Protein AF-0000000079317985 (afdb_homodimer)

Organism: NCBI:txid74926

Sequence (606 aa):
MAAPIWSERVRELLKQMNNFHEPGSSRDRCLPFLVAGQRVGSVPAPVAQRLQGYPAVFTVSPEPGGPGRVELHPQLASHEARTAAVGQVLTELRDLGAFPCLREWRDEHYEVMPRFCDPPLFSMERAATALLGIRCYGTHLNGYTRRGGRPCMWLGRRALTKPTYPGRLDNLAAGGIAVGLGVTETLVKECQEEACIPPSLAAQARPVGTISYTYEDHRGIFPECQFVFDLELPEEFEPRVGDGEMQEFYLLGLDEVKDAITSGDFKPNCALVALDFLIRHGHIEPDHEPHYSELVEGLHRRLMAAPIWSERVRELLKQMNNFHEPGSSRDRCLPFLVAGQRVGSVPAPVAQRLQGYPAVFTVSPEPGGPGRVELHPQLASHEARTAAVGQVLTELRDLGAFPCLREWRDEHYEVMPRFCDPPLFSMERAATALLGIRCYGTHLNGYTRRGGRPCMWLGRRALTKPTYPGRLDNLAAGGIAVGLGVTETLVKECQEEACIPPSLAAQARPVGTISYTYEDHRGIFPECQFVFDLELPEEFEPRVGDGEMQEFYLLGLDEVKDAITSGDFKPNCALVALDFLIRHGHIEPDHEPHYSELVEGLHRRL

Secondary structure (DSSP, 8-state):
-----HHHHHHHHHHHHTGGGSTTSSGGGPEEEEETTEEEEEE-HHHHHHHTT-TTTEEEEEETTEEEEEEE-TT--SHHHHHHHHHHHHHHHHHTT--GGGGG--S-EEEE-SSTTSPP-EEEEGGGGGGTT--EEEEEEEEEEEETTEEEEEEEEE-TT-SSSTT-EE-SEEEE--TT--HHHHHHHHHHHHH---HHHHTTPEEEEEEEEEEEETTEEEEEEEEEEEEE--TT------SSSEEEEEEEEHHHHHHHHTSS-B-HHHHHHHHHHHHHTTSS-TTT-TTHHHHHHHTB---/-----HHHHHHHHHHHHTGGGSTTSSGGGPEEEEETTEEEEEE-HHHHHHHTT-TTTEEEEEETTEEEEEEE-TT--SHHHHHHHHHHHHHHHHHTT--GGGGG--S-EEEE-SSTTSPP-EEEEGGGGGGTT--EEEEEEEEEEEETTEEEEEEEEE-TT-SSSTT-EE-SEEEE--TT--HHHHHHHHHHHHH---HHHHTTPEEEEEEEEEEEETTEEEEEEEEEEEEE--TT------SSSEEEEEEEEHHHHHHHHTSS-B-HHHHHHHHHHHHHTTSS-TTT-TTHHHHHHHTB---

InterPro domains:
  IPR000086 NUDIX hydrolase domain [PF00293] (147-259)
  IPR000086 NUDIX hydrolase domain [PS51462] (123-274)
  IPR015797 NUDIX hydrolase-like domain superfamily [SSF55811] (116-282)
  IPR031804 Domain of unknown function DUF4743 [PF15916] (13-135)

Structure (mmCIF, N/CA/C/O backbone):
data_AF-0000000079317985-model_v1
#
loop_
_entity.id
_entity.type
_entity.pdbx_description
1 polymer 'Nudix hydrolase domain-containing protein'
#
loop_
_atom_site.group_PDB
_atom_site.id
_atom_site.type_symbol
_atom_site.label_atom_id
_atom_site.label_alt_id
_atom_site.label_comp_id
_atom_site.label_asym_id
_atom_site.label_entity_id
_atom_site.label_seq_id
_atom_site.pdbx_PDB_ins_code
_atom_site.Cartn_x
_atom_site.Cartn_y
_atom_site.Cartn_z
_atom_site.occupancy
_atom_site.B_iso_or_equiv
_atom_site.auth_seq_id
_atom_site.auth_comp_id
_atom_site.auth_asym_id
_atom_site.auth_atom_id
_atom_site.pdbx_PDB_model_num
ATOM 1 N N . MET A 1 1 ? 7.77 -11 31.844 1 24.3 1 MET A N 1
ATOM 2 C CA . MET A 1 1 ? 7.984 -10.242 30.625 1 24.3 1 MET A CA 1
ATOM 3 C C . MET A 1 1 ? 6.832 -10.445 29.641 1 24.3 1 MET A C 1
ATOM 5 O O . MET A 1 1 ? 6.457 -11.586 29.344 1 24.3 1 MET A O 1
ATOM 9 N N . ALA A 1 2 ? 5.832 -9.75 29.547 1 32.94 2 ALA A N 1
ATOM 10 C CA . ALA A 1 2 ? 4.477 -9.953 29.031 1 32.94 2 ALA A CA 1
ATOM 11 C C . ALA A 1 2 ? 4.5 -10.633 27.672 1 32.94 2 ALA A C 1
ATOM 13 O O . ALA A 1 2 ? 5.469 -10.5 26.922 1 32.94 2 ALA A O 1
ATOM 14 N N . ALA A 1 3 ? 3.994 -11.797 27.391 1 40.25 3 ALA A N 1
ATOM 15 C CA . ALA A 1 3 ? 3.951 -12.75 26.281 1 40.25 3 ALA A CA 1
ATOM 16 C C . ALA A 1 3 ? 4.262 -12.055 24.969 1 40.25 3 ALA A C 1
ATOM 18 O O . ALA A 1 3 ? 3.666 -11.023 24.641 1 40.25 3 ALA A O 1
ATOM 19 N N . PRO A 1 4 ? 5.297 -12.266 24.266 1 50.59 4 PRO A N 1
ATOM 20 C CA . PRO A 1 4 ? 5.973 -11.719 23.094 1 50.59 4 PRO A CA 1
ATOM 21 C C . PRO A 1 4 ? 5.031 -11.555 21.891 1 50.59 4 PRO A C 1
ATOM 23 O O . PRO A 1 4 ? 4.289 -12.484 21.562 1 50.59 4 PRO A O 1
ATOM 26 N N . ILE A 1 5 ? 4.352 -9.844 21.328 1 77 5 ILE A N 1
ATOM 27 C CA . ILE A 1 5 ? 3.322 -8.891 20.938 1 77 5 ILE A CA 1
ATOM 28 C C . ILE A 1 5 ? 2.914 -9.141 19.484 1 77 5 ILE A C 1
ATOM 30 O O . ILE A 1 5 ? 3.73 -9.578 18.672 1 77 5 ILE A O 1
ATOM 34 N N . TRP A 1 6 ? 1.61 -9.602 19.172 1 92.44 6 TRP A N 1
ATOM 35 C CA . TRP A 1 6 ? 0.979 -9.797 17.875 1 92.44 6 TRP A CA 1
ATOM 36 C C . TRP A 1 6 ? 1.637 -8.93 16.812 1 92.44 6 TRP A C 1
ATOM 38 O O . TRP A 1 6 ? 2.014 -9.422 15.742 1 92.44 6 TRP A O 1
ATOM 48 N N . SER A 1 7 ? 2.012 -7.863 17.25 1 92.56 7 SER A N 1
ATOM 49 C CA . SER A 1 7 ? 2.551 -6.863 16.328 1 92.56 7 SER A CA 1
ATOM 50 C C . SER A 1 7 ? 3.936 -7.262 15.828 1 92.56 7 SER A C 1
ATOM 52 O O . SER A 1 7 ? 4.234 -7.133 14.641 1 92.56 7 SER A O 1
ATOM 54 N N . GLU A 1 8 ? 4.777 -7.758 16.625 1 94 8 GLU A N 1
ATOM 55 C CA . GLU A 1 8 ? 6.129 -8.156 16.234 1 94 8 GLU A CA 1
ATOM 56 C C . GLU A 1 8 ? 6.113 -9.383 15.336 1 94 8 GLU A C 1
ATOM 58 O O . GLU A 1 8 ? 6.906 -9.477 14.398 1 94 8 GLU A O 1
ATOM 63 N N . ARG A 1 9 ? 5.242 -10.266 15.641 1 95.94 9 ARG A N 1
ATOM 64 C CA . ARG A 1 9 ? 5.133 -11.469 14.828 1 95.94 9 ARG A CA 1
ATOM 65 C C . ARG A 1 9 ? 4.621 -11.141 13.43 1 95.94 9 ARG A C 1
ATOM 67 O O . ARG A 1 9 ? 5.059 -11.742 12.445 1 95.94 9 ARG A O 1
ATOM 74 N N . VAL A 1 10 ? 3.672 -10.242 13.336 1 97.62 10 VAL A N 1
ATOM 75 C CA . VAL A 1 10 ? 3.166 -9.82 12.039 1 97.62 10 VAL A CA 1
ATOM 76 C C . VAL A 1 10 ? 4.273 -9.125 11.25 1 97.62 10 VAL A C 1
ATOM 78 O O . VAL A 1 10 ? 4.414 -9.336 10.039 1 97.62 10 VAL A O 1
ATOM 81 N N . ARG A 1 11 ? 5.047 -8.305 11.953 1 96.5 11 ARG A N 1
ATOM 82 C CA . ARG A 1 11 ? 6.164 -7.641 11.297 1 96.5 11 ARG A CA 1
ATOM 83 C C . ARG A 1 11 ? 7.168 -8.656 10.758 1 96.5 11 ARG A C 1
ATOM 85 O O . ARG A 1 11 ? 7.715 -8.477 9.664 1 96.5 11 ARG A O 1
ATOM 92 N N . GLU A 1 12 ? 7.414 -9.68 11.5 1 96.56 12 GLU A N 1
ATOM 93 C CA . GLU A 1 12 ? 8.305 -10.742 11.039 1 96.56 12 GLU A CA 1
ATOM 94 C C . GLU A 1 12 ? 7.75 -11.422 9.789 1 96.56 12 GLU A C 1
ATOM 96 O O . GLU A 1 12 ? 8.508 -11.742 8.867 1 96.56 12 GLU A O 1
ATOM 101 N N . LEU A 1 13 ? 6.457 -11.672 9.812 1 97.81 13 LEU A N 1
ATOM 102 C CA . LEU A 1 13 ? 5.801 -12.242 8.641 1 97.81 13 LEU A CA 1
ATOM 103 C C . LEU A 1 13 ? 5.988 -11.344 7.426 1 97.81 13 LEU A C 1
ATOM 105 O O . LEU A 1 13 ? 6.34 -11.82 6.344 1 97.81 13 LEU A O 1
ATOM 109 N N . LEU A 1 14 ? 5.781 -10.055 7.602 1 98.12 14 LEU A N 1
ATOM 110 C CA . LEU A 1 14 ? 5.945 -9.094 6.516 1 98.12 14 LEU A CA 1
ATOM 111 C C . LEU A 1 14 ? 7.395 -9.055 6.035 1 98.12 14 LEU A C 1
ATOM 113 O O . LEU A 1 14 ? 7.652 -8.984 4.832 1 98.12 14 LEU A O 1
ATOM 117 N N . LYS A 1 15 ? 8.312 -9.109 6.949 1 97.5 15 LYS A N 1
ATOM 118 C CA . LYS A 1 15 ? 9.734 -9.133 6.594 1 97.5 15 LYS A CA 1
ATOM 119 C C . LYS A 1 15 ? 10.07 -10.375 5.773 1 97.5 15 LYS A C 1
ATOM 121 O O . LYS A 1 15 ? 10.82 -10.289 4.797 1 97.5 15 LYS A O 1
ATOM 126 N N . GLN A 1 16 ? 9.516 -11.445 6.195 1 97.38 16 GLN A N 1
ATOM 127 C CA . GLN A 1 16 ? 9.727 -12.695 5.473 1 97.38 16 GLN A CA 1
ATOM 128 C C . GLN A 1 16 ? 9.219 -12.594 4.035 1 97.38 16 GLN A C 1
ATOM 130 O O . GLN A 1 16 ? 9.914 -12.992 3.1 1 97.38 16 GLN A O 1
ATOM 135 N N . MET A 1 17 ? 8.07 -12.008 3.82 1 98.25 17 MET A N 1
ATOM 136 C CA . MET A 1 17 ? 7.426 -11.953 2.51 1 98.25 17 MET A CA 1
ATOM 137 C C . MET A 1 17 ? 8.023 -10.836 1.658 1 98.25 17 MET A C 1
ATOM 139 O O . MET A 1 17 ? 7.73 -10.742 0.465 1 98.25 17 MET A O 1
ATOM 143 N N . ASN A 1 18 ? 8.867 -9.992 2.279 1 98.56 18 ASN A N 1
ATOM 144 C CA . ASN A 1 18 ? 9.555 -8.93 1.56 1 98.56 18 ASN A CA 1
ATOM 145 C C . ASN A 1 18 ? 11.07 -9.055 1.681 1 98.56 18 ASN A C 1
ATOM 147 O O . ASN A 1 18 ? 11.797 -8.062 1.536 1 98.56 18 ASN A O 1
ATOM 151 N N . ASN A 1 19 ? 11.555 -10.211 1.932 1 98.38 19 ASN A N 1
ATOM 152 C CA . ASN A 1 19 ? 12.953 -10.398 2.281 1 98.38 19 ASN A CA 1
ATOM 153 C C . ASN A 1 19 ? 13.875 -10.078 1.104 1 98.38 19 ASN A C 1
ATOM 155 O O . ASN A 1 19 ? 15.07 -9.844 1.29 1 98.38 19 ASN A O 1
ATOM 159 N N . PHE A 1 20 ? 13.422 -10.055 -0.088 1 98.12 20 PHE A N 1
ATOM 160 C CA . PHE A 1 20 ? 14.211 -9.68 -1.26 1 98.12 20 PHE A CA 1
ATOM 161 C C . PHE A 1 20 ? 14.719 -8.25 -1.14 1 98.12 20 PHE A C 1
ATOM 163 O O . PHE A 1 20 ? 15.75 -7.902 -1.723 1 98.12 20 PHE A O 1
ATOM 170 N N . HIS A 1 21 ? 14 -7.391 -0.362 1 95.38 21 HIS A N 1
ATOM 171 C CA . HIS A 1 21 ? 14.336 -5.98 -0.212 1 95.38 21 HIS A CA 1
ATOM 172 C C . HIS A 1 21 ? 15.227 -5.754 1.004 1 95.38 21 HIS A C 1
ATOM 174 O O . HIS A 1 21 ? 15.641 -4.625 1.272 1 95.38 21 HIS A O 1
ATOM 180 N N . GLU A 1 22 ? 15.477 -6.75 1.717 1 95.31 22 GLU A N 1
ATOM 181 C CA . GLU A 1 22 ? 16.234 -6.629 2.957 1 95.31 22 GLU A CA 1
ATOM 182 C C . GLU A 1 22 ? 17.734 -6.766 2.699 1 95.31 22 GLU A C 1
ATOM 184 O O . GLU A 1 22 ? 18.156 -7.383 1.715 1 95.31 22 GLU A O 1
ATOM 189 N N . PRO A 1 23 ? 18.516 -6.117 3.604 1 93.25 23 PRO A N 1
ATOM 190 C CA . PRO A 1 23 ? 19.953 -6.348 3.492 1 93.25 23 PRO A CA 1
ATOM 191 C C . PRO A 1 23 ? 20.328 -7.828 3.514 1 93.25 23 PRO A C 1
ATOM 193 O O . PRO A 1 23 ? 19.734 -8.602 4.273 1 93.25 23 PRO A O 1
ATOM 196 N N . GLY A 1 24 ? 21.219 -8.156 2.693 1 93.56 24 GLY A N 1
ATOM 197 C CA . GLY A 1 24 ? 21.672 -9.539 2.648 1 93.56 24 GLY A CA 1
ATOM 198 C C . GLY A 1 24 ? 20.938 -10.359 1.605 1 93.56 24 GLY A C 1
ATOM 199 O O . GLY A 1 24 ? 21.312 -11.508 1.337 1 93.56 24 GLY A O 1
ATOM 200 N N . SER A 1 25 ? 19.875 -9.812 1.052 1 96.44 25 SER A N 1
ATOM 201 C CA . SER A 1 25 ? 19.156 -10.508 -0.011 1 96.44 25 SER A CA 1
ATOM 202 C C . SER A 1 25 ? 20.016 -10.664 -1.256 1 96.44 25 SER A C 1
ATOM 204 O O . SER A 1 25 ? 21.141 -10.125 -1.313 1 96.44 25 SER A O 1
ATOM 206 N N . SER A 1 26 ? 19.578 -11.406 -2.234 1 95.31 26 SER A N 1
ATOM 207 C CA . SER A 1 26 ? 20.312 -11.625 -3.469 1 95.31 26 SER A CA 1
ATOM 208 C C . SER A 1 26 ? 20.094 -10.492 -4.461 1 95.31 26 SER A C 1
ATOM 210 O O . SER A 1 26 ? 20.609 -10.531 -5.582 1 95.31 26 SER A O 1
ATOM 212 N N . ARG A 1 27 ? 19.359 -9.484 -4.082 1 95.12 27 ARG A N 1
ATOM 213 C CA . ARG A 1 27 ? 18.875 -8.445 -4.988 1 95.12 27 ARG A CA 1
ATOM 214 C C . ARG A 1 27 ? 20.031 -7.832 -5.777 1 95.12 27 ARG A C 1
ATOM 216 O O . ARG A 1 27 ? 19.953 -7.707 -7 1 95.12 27 ARG A O 1
ATOM 223 N N . ASP A 1 28 ? 21.109 -7.562 -5.098 1 92.06 28 ASP A N 1
ATOM 224 C CA . ASP A 1 28 ? 22.219 -6.863 -5.73 1 92.06 28 ASP A CA 1
ATOM 225 C C . ASP A 1 28 ? 23.016 -7.797 -6.641 1 92.06 28 ASP A C 1
ATOM 227 O O . ASP A 1 28 ? 23.797 -7.34 -7.469 1 92.06 28 ASP A O 1
ATOM 231 N N . ARG A 1 29 ? 22.797 -9.086 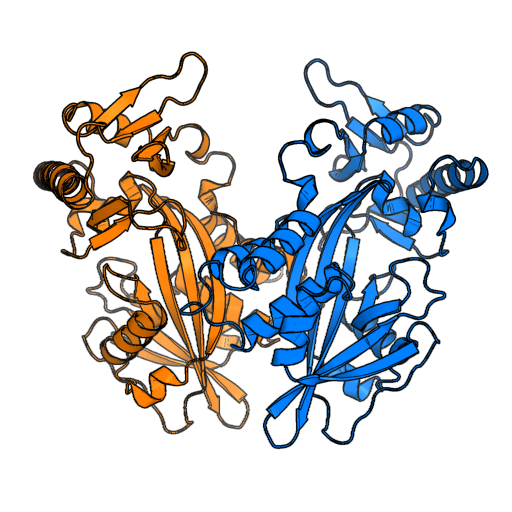-6.457 1 92.75 29 ARG A N 1
ATOM 232 C CA . ARG A 1 29 ? 23.531 -10.062 -7.254 1 92.75 29 ARG A CA 1
ATOM 233 C C . ARG A 1 29 ? 22.688 -10.578 -8.414 1 92.75 29 ARG A C 1
ATOM 235 O O . ARG A 1 29 ? 23.188 -11.289 -9.281 1 92.75 29 ARG A O 1
ATOM 242 N N . CYS A 1 30 ? 21.484 -10.289 -8.398 1 96 30 CYS A N 1
ATOM 243 C CA . CYS A 1 30 ? 20.609 -10.734 -9.469 1 96 30 CYS A CA 1
ATOM 244 C C . CYS A 1 30 ? 20.812 -9.914 -10.734 1 96 30 CYS A C 1
ATOM 246 O O . CYS A 1 30 ? 21.219 -8.758 -10.672 1 96 30 CYS A O 1
ATOM 248 N N . LEU A 1 31 ? 20.625 -10.531 -11.828 1 96.38 31 LEU A N 1
ATOM 249 C CA . LEU A 1 31 ? 20.703 -9.867 -13.125 1 96.38 31 LEU A CA 1
ATOM 250 C C . LEU A 1 31 ? 19.297 -9.555 -13.664 1 96.38 31 LEU A C 1
ATOM 252 O O . LEU A 1 31 ? 18.406 -10.391 -13.586 1 96.38 31 LEU A O 1
ATOM 256 N N . PRO A 1 32 ? 19.109 -8.328 -14.164 1 96.94 32 PRO A N 1
ATOM 257 C CA . PRO A 1 32 ? 17.828 -8.062 -14.812 1 96.94 32 PRO A CA 1
ATOM 258 C C . PRO A 1 32 ? 17.578 -8.969 -16.016 1 96.94 32 PRO A C 1
ATOM 260 O O . PRO A 1 32 ? 18.5 -9.281 -16.766 1 96.94 32 PRO A O 1
ATOM 263 N N . PHE A 1 33 ? 16.391 -9.5 -16.125 1 98 33 PHE A N 1
ATOM 264 C CA . PHE A 1 33 ? 15.961 -10.281 -17.266 1 98 33 PHE A CA 1
ATOM 265 C C . PHE A 1 33 ? 15.211 -9.414 -18.266 1 98 33 PHE A C 1
ATOM 267 O O . PHE A 1 33 ? 14.148 -8.867 -17.953 1 98 33 PHE A O 1
ATOM 274 N N . LEU A 1 34 ? 15.75 -9.281 -19.453 1 97.62 34 LEU A N 1
ATOM 275 C CA . LEU A 1 34 ? 15.18 -8.414 -20.469 1 97.62 34 LEU A CA 1
ATOM 276 C C . LEU A 1 34 ? 14.633 -9.234 -21.641 1 97.62 34 LEU A C 1
ATOM 278 O O . LEU A 1 34 ? 15.25 -10.219 -22.047 1 97.62 34 LEU A O 1
ATOM 282 N N . VAL A 1 35 ? 13.484 -8.859 -22.094 1 98.19 35 VAL A N 1
ATOM 283 C CA . VAL A 1 35 ? 12.859 -9.406 -23.297 1 98.19 35 VAL A CA 1
ATOM 284 C C . VAL A 1 35 ? 12.445 -8.266 -24.234 1 98.19 35 VAL A C 1
ATOM 286 O O . VAL A 1 35 ? 11.625 -7.422 -23.859 1 98.19 35 VAL A O 1
ATOM 289 N N . ALA A 1 36 ? 13.008 -8.234 -25.422 1 96.44 36 ALA A N 1
ATOM 290 C CA . ALA A 1 36 ? 12.727 -7.168 -26.391 1 96.44 36 ALA A CA 1
ATOM 291 C C . ALA A 1 36 ? 12.961 -5.793 -25.766 1 96.44 36 ALA A C 1
ATOM 293 O O . ALA A 1 36 ? 12.125 -4.895 -25.891 1 96.44 36 ALA A O 1
ATOM 294 N N . GLY A 1 37 ? 13.984 -5.691 -24.984 1 94.62 37 GLY A N 1
ATOM 295 C CA . GLY A 1 37 ? 14.414 -4.422 -24.422 1 94.62 37 GLY A CA 1
ATOM 296 C C . GLY A 1 37 ? 13.664 -4.051 -23.156 1 94.62 37 GLY A C 1
ATOM 297 O O . GLY A 1 37 ? 13.961 -3.027 -22.531 1 94.62 37 GLY A O 1
ATOM 298 N N . GLN A 1 38 ? 12.781 -4.898 -22.703 1 97.06 38 GLN A N 1
ATOM 299 C CA . GLN A 1 38 ? 11.977 -4.59 -21.531 1 97.06 38 GLN A CA 1
ATOM 300 C C . GLN A 1 38 ? 12.32 -5.52 -20.375 1 97.06 38 GLN A C 1
ATOM 302 O O . GLN A 1 38 ? 12.453 -6.73 -20.562 1 97.06 38 GLN A O 1
ATOM 307 N N . ARG A 1 39 ? 12.492 -4.98 -19.234 1 97.31 39 ARG A N 1
ATOM 308 C CA . ARG A 1 39 ? 12.773 -5.797 -18.047 1 97.31 39 ARG A CA 1
ATOM 309 C C . ARG A 1 39 ? 11.531 -6.531 -17.578 1 97.31 39 ARG A C 1
ATOM 311 O O . ARG A 1 39 ? 10.477 -5.918 -17.375 1 97.31 39 ARG A O 1
ATOM 318 N N . VAL A 1 40 ? 11.656 -7.867 -17.359 1 98.25 40 VAL A N 1
ATOM 319 C CA . VAL A 1 40 ? 10.477 -8.648 -17 1 98.25 40 VAL A CA 1
ATOM 320 C C . VAL A 1 40 ? 10.766 -9.484 -15.758 1 98.25 40 VAL A C 1
ATOM 322 O O . VAL A 1 40 ? 9.875 -10.156 -15.234 1 98.25 40 VAL A O 1
ATOM 325 N N . GLY A 1 41 ? 12.047 -9.391 -15.281 1 97.94 41 GLY A N 1
ATOM 326 C CA . GLY A 1 41 ? 12.352 -10.195 -14.109 1 97.94 41 GLY A CA 1
ATOM 327 C C . GLY A 1 41 ? 13.758 -9.961 -13.57 1 97.94 41 GLY A C 1
ATOM 328 O O . GLY A 1 41 ? 14.414 -8.992 -13.953 1 97.94 41 GLY A O 1
ATOM 329 N N . SER A 1 42 ? 14.133 -10.742 -12.602 1 97.38 42 SER A N 1
ATOM 330 C CA . SER A 1 42 ? 15.438 -10.742 -11.945 1 97.38 42 SER A CA 1
ATOM 331 C C . SER A 1 42 ? 15.984 -12.156 -11.797 1 97.38 42 SER A C 1
ATOM 333 O O . SER A 1 42 ? 15.391 -12.992 -11.109 1 97.38 42 SER A O 1
ATOM 335 N N . VAL A 1 43 ? 17.125 -12.391 -12.383 1 97.62 43 VAL A N 1
ATOM 336 C CA . VAL A 1 43 ? 17.656 -13.75 -12.445 1 97.62 43 VAL A CA 1
ATOM 337 C C . VAL A 1 43 ? 18.797 -13.906 -11.438 1 97.62 43 VAL A C 1
ATOM 339 O O . VAL A 1 43 ? 19.781 -13.18 -11.492 1 97.62 43 VAL A O 1
ATOM 342 N N . PRO A 1 44 ? 18.625 -14.844 -10.5 1 96.12 44 PRO A N 1
ATOM 343 C CA . PRO A 1 44 ? 19.766 -15.125 -9.609 1 96.12 44 PRO A CA 1
ATOM 344 C C . PRO A 1 44 ? 21.016 -15.562 -10.367 1 96.12 44 PRO A C 1
ATOM 346 O O . PRO A 1 44 ? 20.906 -16.234 -11.398 1 96.12 44 PRO A O 1
ATOM 349 N N . ALA A 1 45 ? 22.141 -15.344 -9.773 1 93.38 45 ALA A N 1
ATOM 350 C CA . ALA A 1 45 ? 23.422 -15.578 -10.422 1 93.38 45 ALA A CA 1
ATOM 351 C C . ALA A 1 45 ? 23.594 -17.047 -10.789 1 93.38 45 ALA A C 1
ATOM 353 O O . ALA A 1 45 ? 24 -17.375 -11.906 1 93.38 45 ALA A O 1
ATOM 354 N N . PRO A 1 46 ? 23.281 -17.984 -9.906 1 94.31 46 PRO A N 1
ATOM 355 C CA . PRO A 1 46 ? 23.438 -19.391 -10.281 1 94.31 46 PRO A CA 1
ATOM 356 C C . PRO A 1 46 ? 22.547 -19.797 -11.461 1 94.31 46 PRO A C 1
ATOM 358 O O . PRO A 1 46 ? 22.938 -20.625 -12.273 1 94.31 46 PRO A O 1
ATOM 361 N N . VAL A 1 47 ? 21.406 -19.203 -11.523 1 97.19 47 VAL A N 1
ATOM 362 C CA . VAL A 1 47 ? 20.5 -19.484 -12.633 1 97.19 47 VAL A CA 1
ATOM 363 C C . VAL A 1 47 ? 21.078 -18.906 -13.93 1 97.19 47 VAL A C 1
ATOM 365 O O . VAL A 1 47 ? 21.078 -19.578 -14.969 1 97.19 47 VAL A O 1
ATOM 368 N N . ALA A 1 48 ? 21.531 -17.703 -13.844 1 96.25 48 ALA A N 1
ATOM 369 C CA . ALA A 1 48 ? 22.125 -17.062 -15.008 1 96.25 48 ALA A CA 1
ATOM 370 C C . ALA A 1 48 ? 23.281 -17.891 -15.562 1 96.25 48 ALA A C 1
ATOM 372 O O . ALA A 1 48 ? 23.422 -18.031 -16.781 1 96.25 48 ALA A O 1
ATOM 373 N N . GLN A 1 49 ? 24.031 -18.453 -14.672 1 94.38 49 GLN A N 1
ATOM 374 C CA . GLN A 1 49 ? 25.156 -19.297 -15.078 1 94.38 49 GLN A CA 1
ATOM 375 C C . GLN A 1 49 ? 24.672 -20.516 -15.859 1 94.38 49 GLN A C 1
ATOM 377 O O . GLN A 1 49 ? 25.266 -20.875 -16.891 1 94.38 49 GLN A O 1
ATOM 382 N N . ARG A 1 50 ? 23.625 -21.125 -15.422 1 96.5 50 ARG A N 1
ATOM 383 C CA . ARG A 1 50 ? 23.062 -22.297 -16.094 1 96.5 50 ARG A CA 1
ATOM 384 C C . ARG A 1 50 ? 22.5 -21.906 -17.469 1 96.5 50 ARG A C 1
ATOM 386 O O . ARG A 1 50 ? 22.625 -22.656 -18.422 1 96.5 50 ARG A O 1
ATOM 393 N N . LEU A 1 51 ? 21.953 -20.703 -17.578 1 97.31 51 LEU A N 1
ATOM 394 C CA . LEU A 1 51 ? 21.297 -20.266 -18.797 1 97.31 51 LEU A CA 1
ATOM 395 C C . LEU A 1 51 ? 22.328 -19.953 -19.891 1 97.31 51 LEU A C 1
ATOM 397 O O . LEU A 1 51 ? 21.984 -19.922 -21.078 1 97.31 51 LEU A O 1
ATOM 401 N N . GLN A 1 52 ? 23.531 -19.75 -19.469 1 94.75 52 GLN A N 1
ATOM 402 C CA . GLN A 1 52 ? 24.609 -19.531 -20.422 1 94.75 52 GLN A CA 1
ATOM 403 C C . GLN A 1 52 ? 24.781 -20.734 -21.359 1 94.75 52 GLN A C 1
ATOM 405 O O . GLN A 1 52 ? 25.266 -20.594 -22.469 1 94.75 52 GLN A O 1
ATOM 410 N N . GLY A 1 53 ? 24.344 -21.844 -20.875 1 96.06 53 GLY A N 1
ATOM 411 C CA . GLY A 1 53 ? 24.438 -23.062 -21.656 1 96.06 53 GLY A CA 1
ATOM 412 C C . GLY A 1 53 ? 23.438 -23.141 -22.781 1 96.06 53 GLY A C 1
ATOM 413 O O . GLY A 1 53 ? 23.484 -24.062 -23.609 1 96.06 53 GLY A O 1
ATOM 414 N N . TYR A 1 54 ? 22.609 -22.203 -22.891 1 97.94 54 TYR A N 1
ATOM 415 C CA . TYR A 1 54 ? 21.594 -22.156 -23.92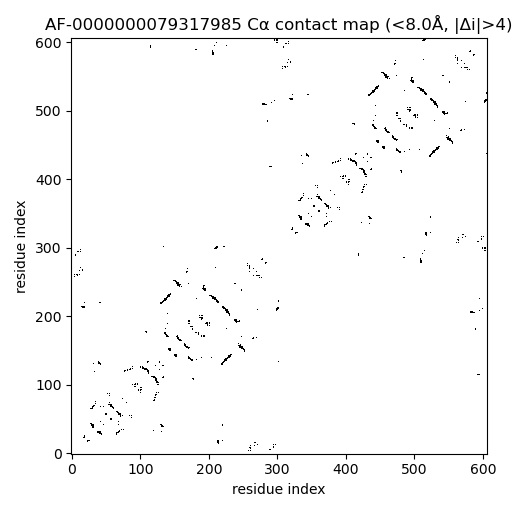2 1 97.94 54 TYR A CA 1
ATOM 416 C C . TYR A 1 54 ? 21.703 -20.859 -24.734 1 97.94 54 TYR A C 1
ATOM 418 O O . TYR A 1 54 ? 20.75 -20.062 -24.781 1 97.94 54 TYR A O 1
ATOM 426 N N . PRO A 1 55 ? 22.734 -20.688 -25.5 1 96.06 55 PRO A N 1
ATOM 427 C CA . PRO A 1 55 ? 23.016 -19.406 -26.156 1 96.06 55 PRO A CA 1
ATOM 428 C C . PRO A 1 55 ? 22.031 -19.078 -27.281 1 96.06 55 PRO A C 1
ATOM 430 O O . PRO A 1 55 ? 21.953 -17.938 -27.734 1 96.06 55 PRO A O 1
ATOM 433 N N . ALA A 1 56 ? 21.297 -20.109 -27.766 1 97.25 56 ALA A N 1
ATOM 434 C CA . ALA A 1 56 ? 20.297 -19.859 -28.812 1 97.25 56 ALA A CA 1
ATOM 435 C C . ALA A 1 56 ? 19.062 -19.172 -28.219 1 97.25 56 ALA A C 1
ATOM 437 O O . ALA A 1 56 ? 18.266 -18.594 -28.953 1 97.25 56 ALA A O 1
ATOM 438 N N . VAL A 1 57 ? 18.953 -19.234 -26.953 1 98.56 57 VAL A N 1
ATOM 439 C CA . VAL A 1 57 ? 17.734 -18.734 -26.328 1 98.56 57 VAL A CA 1
ATOM 440 C C . VAL A 1 57 ? 18.062 -17.562 -25.406 1 98.56 57 VAL A C 1
ATOM 442 O O . VAL A 1 57 ? 17.359 -16.562 -25.406 1 98.56 57 VAL A O 1
ATOM 445 N N . PHE A 1 58 ? 19.188 -17.688 -24.656 1 98.06 58 PHE A N 1
ATOM 446 C CA . PHE A 1 58 ? 19.547 -16.672 -23.672 1 98.06 58 PHE A CA 1
ATOM 447 C C . PHE A 1 58 ? 20.938 -16.109 -23.969 1 98.06 58 PHE A C 1
ATOM 449 O O . PHE A 1 58 ? 21.844 -16.844 -24.359 1 98.06 58 PHE A O 1
ATOM 456 N N . THR A 1 59 ? 21.016 -14.82 -23.766 1 95.44 59 THR A N 1
ATOM 457 C CA . THR A 1 59 ? 22.297 -14.148 -23.75 1 95.44 59 THR A CA 1
ATOM 458 C C . THR A 1 59 ? 22.594 -13.57 -22.375 1 95.44 59 THR A C 1
ATOM 460 O O . THR A 1 59 ? 21.781 -12.812 -21.828 1 95.44 59 THR A O 1
ATOM 463 N N . VAL A 1 60 ? 23.688 -13.984 -21.812 1 93.44 60 VAL A N 1
ATOM 464 C CA . VAL A 1 60 ? 24.109 -13.438 -20.531 1 93.44 60 VAL A CA 1
ATOM 465 C C . VAL A 1 60 ? 25.312 -12.508 -20.734 1 93.44 60 VAL A C 1
ATOM 467 O O . VAL A 1 60 ? 26.344 -12.938 -21.234 1 93.44 60 VAL A O 1
ATOM 470 N N . SER A 1 61 ? 25.094 -11.219 -20.578 1 89.31 61 SER A N 1
ATOM 471 C CA . SER A 1 61 ? 26.156 -10.258 -20.812 1 89.31 61 SER A CA 1
ATOM 472 C C . SER A 1 61 ? 26.688 -9.664 -19.516 1 89.31 61 SER A C 1
ATOM 474 O O . SER A 1 61 ? 25.891 -9.297 -18.641 1 89.31 61 SER A O 1
ATOM 476 N N . PRO A 1 62 ? 28 -9.906 -19.328 1 74.38 62 PRO A N 1
ATOM 477 C CA . PRO A 1 62 ? 28.594 -9.188 -18.188 1 74.38 62 PRO A CA 1
ATOM 478 C C . PRO A 1 62 ? 28.703 -7.688 -18.438 1 74.38 62 PRO A C 1
ATOM 480 O O . PRO A 1 62 ? 28.828 -7.254 -19.578 1 74.38 62 PRO A O 1
ATOM 483 N N . GLU A 1 63 ? 28.047 -6.875 -17.766 1 65.31 63 GLU A N 1
ATOM 484 C CA . GLU A 1 63 ? 28.312 -5.449 -17.922 1 65.31 63 GLU A CA 1
ATOM 485 C C . GLU A 1 63 ? 29.578 -5.039 -17.172 1 65.31 63 GLU A C 1
ATOM 487 O O . GLU A 1 63 ? 29.812 -5.492 -16.047 1 65.31 63 GLU A O 1
ATOM 492 N N . PRO A 1 64 ? 30.688 -4.387 -18 1 57.31 64 PRO A N 1
ATOM 493 C CA . PRO A 1 64 ? 31.812 -3.822 -17.25 1 57.31 64 PRO A CA 1
ATOM 494 C C . PRO A 1 64 ? 31.359 -2.914 -16.109 1 57.31 64 PRO A C 1
ATOM 496 O O . PRO A 1 64 ? 30.703 -1.904 -16.344 1 57.31 64 PRO A O 1
ATOM 499 N N . GLY A 1 65 ? 31.672 -3.189 -14.844 1 56.78 65 GLY A N 1
ATOM 500 C CA . GLY A 1 65 ? 31.438 -2.387 -13.656 1 56.78 65 GLY A CA 1
ATOM 501 C C . GLY A 1 65 ? 30.062 -2.609 -13.055 1 56.78 65 GLY A C 1
ATOM 502 O O . GLY A 1 65 ? 29.734 -2.029 -12.016 1 56.78 65 GLY A O 1
ATOM 503 N N . GLY A 1 66 ? 28.969 -3.334 -13.852 1 59.91 66 GLY A N 1
ATOM 504 C CA . GLY A 1 66 ? 27.656 -3.479 -13.258 1 59.91 66 GLY A CA 1
ATOM 505 C C . GLY A 1 66 ? 27.141 -4.906 -13.281 1 59.91 66 GLY A C 1
ATOM 506 O O . GLY A 1 66 ? 27.875 -5.828 -13.656 1 59.91 66 GLY A O 1
ATOM 507 N N . PRO A 1 67 ? 25.891 -4.961 -12.625 1 64.5 67 PRO A N 1
ATOM 508 C CA . PRO A 1 67 ? 25.312 -6.309 -12.625 1 64.5 67 PRO A CA 1
ATOM 509 C C . PRO A 1 67 ? 24.906 -6.781 -14.016 1 64.5 67 PRO A C 1
ATOM 511 O O . PRO A 1 67 ? 24.516 -5.969 -14.852 1 64.5 67 PRO A O 1
ATOM 514 N N . GLY A 1 68 ? 25.703 -7.484 -14.758 1 89.62 68 GLY A N 1
ATOM 515 C CA . GLY A 1 68 ? 25.359 -8.156 -16 1 89.62 68 GLY A CA 1
ATOM 516 C C . GLY A 1 68 ? 23.875 -8.281 -16.219 1 89.62 68 GLY A C 1
ATOM 517 O O . GLY A 1 68 ? 23.078 -7.727 -15.453 1 89.62 68 GLY A O 1
ATOM 518 N N . ARG A 1 69 ? 23.375 -8.617 -17.406 1 95.25 69 ARG A N 1
ATOM 519 C CA . ARG A 1 69 ? 21.953 -8.836 -17.719 1 95.25 69 ARG A CA 1
ATOM 520 C C . ARG A 1 69 ? 21.75 -10.164 -18.438 1 95.25 69 ARG A C 1
ATOM 522 O O . ARG A 1 69 ? 22.688 -10.703 -19.031 1 95.25 69 ARG A O 1
ATOM 529 N N . VAL A 1 70 ? 20.578 -10.68 -18.297 1 97.5 70 VAL A N 1
ATOM 530 C CA . VAL A 1 70 ? 20.094 -11.828 -19.062 1 97.5 70 VAL A CA 1
ATOM 531 C C . VAL A 1 70 ? 19.062 -11.367 -20.078 1 97.5 70 VAL A C 1
ATOM 533 O O . VAL A 1 70 ? 18.141 -10.617 -19.75 1 97.5 70 VAL A O 1
ATOM 536 N N . GLU A 1 71 ? 19.219 -11.75 -21.328 1 97.25 71 GLU A N 1
ATOM 537 C CA . GLU A 1 71 ? 18.281 -11.344 -22.359 1 97.25 71 GLU A CA 1
ATOM 538 C C . GLU A 1 71 ? 17.875 -12.531 -23.219 1 97.25 71 GLU A C 1
ATOM 540 O O . GLU A 1 71 ? 18.688 -13.406 -23.516 1 97.25 71 GLU A O 1
ATOM 545 N N . LEU A 1 72 ? 16.547 -12.547 -23.547 1 97.69 72 LEU A N 1
ATOM 546 C CA . LEU A 1 72 ? 16.188 -13.484 -24.609 1 97.69 72 LEU A CA 1
ATOM 547 C C . LEU A 1 72 ? 16.812 -13.078 -25.938 1 97.69 72 LEU A C 1
ATOM 549 O O . LEU A 1 72 ? 16.891 -11.891 -26.25 1 97.69 72 LEU A O 1
ATOM 553 N N . HIS A 1 73 ? 17.203 -14.023 -26.656 1 96.06 73 HIS A N 1
ATOM 554 C CA . HIS A 1 73 ? 17.828 -13.758 -27.938 1 96.06 73 HIS A CA 1
ATOM 555 C C . HIS A 1 73 ? 16.922 -12.945 -28.844 1 96.06 73 HIS A C 1
ATOM 557 O O . HIS A 1 73 ? 15.727 -13.25 -28.969 1 96.06 73 HIS A O 1
ATOM 563 N N . PRO A 1 74 ? 17.484 -11.992 -29.531 1 93.88 74 PRO A N 1
ATOM 564 C CA . PRO A 1 74 ? 16.672 -11.086 -30.344 1 93.88 74 PRO A CA 1
ATOM 565 C C . PRO A 1 74 ? 16 -11.789 -31.531 1 93.88 74 PRO A C 1
ATOM 567 O O . PRO A 1 74 ? 15.008 -11.289 -32.062 1 93.88 74 PRO A O 1
ATOM 570 N N . GLN A 1 75 ? 16.516 -12.906 -31.875 1 95.12 75 GLN A N 1
ATOM 571 C CA . GLN A 1 75 ? 15.922 -13.656 -32.969 1 95.12 75 GLN A CA 1
ATOM 572 C C . GLN A 1 75 ? 14.547 -14.195 -32.594 1 95.12 75 GLN A C 1
ATOM 574 O O . GLN A 1 75 ? 13.742 -14.523 -33.469 1 95.12 75 GLN A O 1
ATOM 579 N N . LEU A 1 76 ? 14.375 -14.359 -31.328 1 97.31 76 LEU A N 1
ATOM 580 C CA . LEU A 1 76 ? 13.055 -14.758 -30.859 1 97.31 76 LEU A CA 1
ATOM 581 C C . LEU A 1 76 ? 12.102 -13.57 -30.812 1 97.31 76 LEU A C 1
ATOM 583 O O . LEU A 1 76 ? 11.922 -12.945 -29.766 1 97.31 76 LEU A O 1
ATOM 587 N N . ALA A 1 77 ? 11.406 -13.352 -31.875 1 94.25 77 ALA A N 1
ATOM 588 C CA . ALA A 1 77 ? 10.711 -12.078 -32.062 1 94.25 77 ALA A CA 1
ATOM 589 C C . ALA A 1 77 ? 9.25 -12.18 -31.641 1 94.25 77 ALA A C 1
ATOM 591 O O . ALA A 1 77 ? 8.68 -11.227 -31.109 1 94.25 77 ALA A O 1
ATOM 592 N N . SER A 1 78 ? 8.648 -13.367 -31.859 1 97.44 78 SER A N 1
ATOM 593 C CA . SER A 1 78 ? 7.223 -13.484 -31.594 1 97.44 78 SER A CA 1
ATOM 594 C C . SER A 1 78 ? 6.969 -14.094 -30.219 1 97.44 78 SER A C 1
ATOM 596 O O . SER A 1 78 ? 7.84 -14.766 -29.656 1 97.44 78 SER A O 1
ATOM 598 N N . HIS A 1 79 ? 5.793 -13.828 -29.703 1 98.06 79 HIS A N 1
ATOM 599 C CA . HIS A 1 79 ? 5.332 -14.438 -28.453 1 98.06 79 HIS A CA 1
ATOM 600 C C . HIS A 1 79 ? 5.453 -15.953 -28.5 1 98.06 79 HIS A C 1
ATOM 602 O O . HIS A 1 79 ? 5.965 -16.578 -27.578 1 98.06 79 HIS A O 1
ATOM 608 N N . GLU A 1 80 ? 5.043 -16.578 -29.594 1 98.25 80 GLU A N 1
ATOM 609 C CA . GLU A 1 80 ? 5.039 -18.016 -29.75 1 98.25 80 GLU A CA 1
ATOM 610 C C . GLU A 1 80 ? 6.457 -18.578 -29.781 1 98.25 80 GLU A C 1
ATOM 612 O O . GLU A 1 80 ? 6.742 -19.594 -29.156 1 98.25 80 GLU A O 1
ATOM 617 N N . ALA A 1 81 ? 7.266 -17.906 -30.516 1 98.5 81 ALA A N 1
ATOM 618 C CA . ALA A 1 81 ? 8.656 -18.344 -30.625 1 98.5 81 ALA A CA 1
ATOM 619 C C . ALA A 1 81 ? 9.359 -18.297 -29.281 1 98.5 81 ALA A C 1
ATOM 621 O O . ALA A 1 81 ? 10.07 -19.234 -28.906 1 98.5 81 ALA A O 1
ATOM 622 N N . ARG A 1 82 ? 9.148 -17.234 -28.578 1 98.81 82 ARG A N 1
ATOM 623 C CA . ARG A 1 82 ? 9.742 -17.078 -27.25 1 98.81 82 ARG A CA 1
ATOM 624 C C . ARG A 1 82 ? 9.219 -18.156 -26.297 1 98.81 82 ARG A C 1
ATOM 626 O O . ARG A 1 82 ? 10 -18.781 -25.594 1 98.81 82 ARG A O 1
ATOM 633 N N . THR A 1 83 ? 7.895 -18.328 -26.328 1 98.81 83 THR A N 1
ATOM 634 C CA . THR A 1 83 ? 7.254 -19.312 -25.453 1 98.81 83 THR A CA 1
ATOM 635 C C . THR A 1 83 ? 7.812 -20.719 -25.719 1 98.81 83 THR A C 1
ATOM 637 O O . THR A 1 83 ? 8.156 -21.438 -24.781 1 98.81 83 THR A O 1
ATOM 640 N N . ALA A 1 84 ? 7.918 -21.047 -26.953 1 98.62 84 ALA A N 1
ATOM 641 C CA . ALA A 1 84 ? 8.414 -22.359 -27.344 1 98.62 84 ALA A CA 1
ATOM 642 C C . ALA A 1 84 ? 9.875 -22.547 -26.938 1 98.62 84 ALA A C 1
ATOM 644 O O . ALA A 1 84 ? 10.25 -23.578 -26.375 1 98.62 84 ALA A O 1
ATOM 645 N N . ALA A 1 85 ? 10.711 -21.547 -27.234 1 98.75 85 ALA A N 1
ATOM 646 C CA . ALA A 1 85 ? 12.148 -21.625 -26.953 1 98.75 85 ALA A CA 1
ATOM 647 C C . ALA A 1 85 ? 12.414 -21.734 -25.453 1 98.75 85 ALA A C 1
ATOM 649 O O . ALA A 1 85 ? 13.172 -22.594 -25.016 1 98.75 85 ALA A O 1
ATOM 650 N N . VAL A 1 86 ? 11.82 -20.875 -24.688 1 98.81 86 VAL A N 1
ATOM 651 C CA . VAL A 1 86 ? 11.992 -20.906 -23.234 1 98.81 86 VAL A CA 1
ATOM 652 C C . VAL A 1 86 ? 11.445 -22.203 -22.672 1 98.81 86 VAL A C 1
ATOM 654 O O . VAL A 1 86 ? 12.07 -2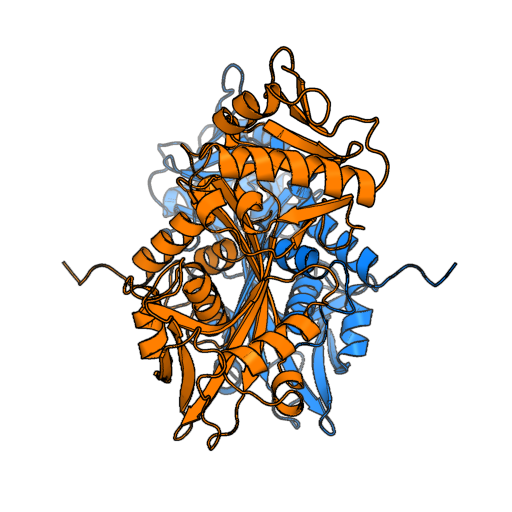2.828 -21.812 1 98.81 86 VAL A O 1
ATOM 657 N N . GLY A 1 87 ? 10.273 -22.609 -23.172 1 98.62 87 GLY A N 1
ATOM 658 C CA . GLY A 1 87 ? 9.688 -23.859 -22.734 1 98.62 87 GLY A CA 1
ATOM 659 C C . GLY A 1 87 ? 10.609 -25.047 -22.938 1 98.62 87 GLY A C 1
ATOM 660 O O . GLY A 1 87 ? 10.695 -25.922 -22.078 1 98.62 87 GLY A O 1
ATOM 661 N N . GLN A 1 88 ? 11.25 -25.094 -24.078 1 98.5 88 GLN A N 1
ATOM 662 C CA . GLN A 1 88 ? 12.18 -26.172 -24.375 1 98.5 88 GLN A CA 1
ATOM 663 C C . GLN A 1 88 ? 13.344 -26.18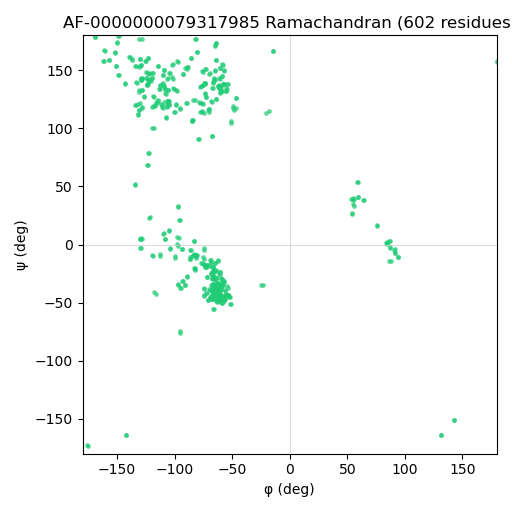8 -23.391 1 98.5 88 GLN A C 1
ATOM 665 O O . GLN A 1 88 ? 13.727 -27.25 -22.891 1 98.5 88 GLN A O 1
ATOM 670 N N . VAL A 1 89 ? 13.875 -25.062 -23.141 1 98.62 89 VAL A N 1
ATOM 671 C CA . VAL A 1 89 ? 14.984 -24.953 -22.188 1 98.62 89 VAL A CA 1
ATOM 672 C C . VAL A 1 89 ? 14.531 -25.422 -20.812 1 98.62 89 VAL A C 1
ATOM 674 O O . VAL A 1 89 ? 15.219 -26.219 -20.156 1 98.62 89 VAL A O 1
ATOM 677 N N . LEU A 1 90 ? 13.391 -24.969 -20.375 1 98.5 90 LEU A N 1
ATOM 678 C CA . LEU A 1 90 ? 12.891 -25.297 -19.047 1 98.5 90 LEU A CA 1
ATOM 679 C C . LEU A 1 90 ? 12.617 -26.797 -18.938 1 98.5 90 LEU A C 1
ATOM 681 O O . LEU A 1 90 ? 12.875 -27.406 -17.891 1 98.5 90 LEU A O 1
ATOM 685 N N . THR A 1 91 ? 12.102 -27.359 -19.984 1 98.25 91 THR A N 1
ATOM 686 C CA . THR A 1 91 ? 11.875 -28.812 -20.016 1 98.25 91 THR A CA 1
ATOM 687 C C . THR A 1 91 ? 13.188 -29.562 -19.859 1 98.25 91 THR A C 1
ATOM 689 O O . THR A 1 91 ? 13.266 -30.531 -19.094 1 98.25 91 THR A O 1
ATOM 692 N N . GLU A 1 92 ? 14.156 -29.156 -20.578 1 98.19 92 GLU A N 1
ATOM 693 C CA . GLU A 1 92 ? 15.469 -29.781 -20.484 1 98.19 92 GLU A CA 1
ATOM 694 C C . GLU A 1 92 ? 16.031 -29.672 -19.062 1 98.19 92 GLU A C 1
ATOM 696 O O . GLU A 1 92 ? 16.562 -30.641 -18.531 1 98.19 92 GLU A O 1
ATOM 701 N N . LEU A 1 93 ? 15.938 -28.5 -18.547 1 98.19 93 LEU A N 1
ATOM 702 C CA . LEU A 1 93 ? 16.453 -28.266 -17.203 1 98.19 93 LEU A CA 1
ATOM 703 C C . LEU A 1 93 ? 15.695 -29.109 -16.188 1 98.19 93 LEU A C 1
ATOM 705 O O . LEU A 1 93 ? 16.281 -29.609 -15.219 1 98.19 93 LEU A O 1
ATOM 709 N N . ARG A 1 94 ? 14.359 -29.188 -16.359 1 97.81 94 ARG A N 1
ATOM 710 C CA . ARG A 1 94 ? 13.555 -30.062 -15.508 1 97.81 94 ARG A CA 1
ATOM 711 C C . ARG A 1 94 ? 14.039 -31.5 -15.586 1 97.81 94 ARG A C 1
ATOM 713 O O . ARG A 1 94 ? 14.234 -32.156 -14.562 1 97.81 94 ARG A O 1
ATOM 720 N N . ASP A 1 95 ? 14.305 -31.984 -16.766 1 97.5 95 ASP A N 1
ATOM 721 C CA . ASP A 1 95 ? 14.719 -33.375 -17 1 97.5 95 ASP A CA 1
ATOM 722 C C . ASP A 1 95 ? 16.094 -33.625 -16.406 1 97.5 95 ASP A C 1
ATOM 724 O O . ASP A 1 95 ? 16.391 -34.75 -15.977 1 97.5 95 ASP A O 1
ATOM 728 N N . LEU A 1 96 ? 16.938 -32.656 -16.328 1 96.94 96 LEU A N 1
ATOM 729 C CA . LEU A 1 96 ? 18.266 -32.75 -15.766 1 96.94 96 LEU A CA 1
ATOM 730 C C . LEU A 1 96 ? 18.234 -32.656 -14.242 1 96.94 96 LEU A C 1
ATOM 732 O O . LEU A 1 96 ? 19.234 -32.875 -13.57 1 96.94 96 LEU A O 1
ATOM 736 N N . GLY A 1 97 ? 17.078 -32.281 -13.766 1 96 97 GLY A N 1
ATOM 737 C CA . GLY A 1 97 ? 16.984 -32.031 -12.328 1 96 97 GLY A CA 1
ATOM 738 C C . GLY A 1 97 ? 17.828 -30.875 -11.859 1 96 97 GLY A C 1
ATOM 739 O O . GLY A 1 97 ? 18.391 -30.906 -10.766 1 96 97 GLY A O 1
ATOM 740 N N . ALA A 1 98 ? 17.875 -29.828 -12.688 1 96 98 ALA A N 1
ATOM 741 C CA . ALA A 1 98 ? 18.812 -28.734 -12.43 1 96 98 ALA A CA 1
ATOM 742 C C . ALA A 1 98 ? 18.328 -27.875 -11.273 1 96 98 ALA A C 1
ATOM 744 O O . ALA A 1 98 ? 19.125 -27.328 -10.516 1 96 98 ALA A O 1
ATOM 745 N N . PHE A 1 99 ? 17.047 -27.672 -11.195 1 96.62 99 PHE A N 1
ATOM 746 C CA . PHE A 1 99 ? 16.469 -26.812 -10.156 1 96.62 99 PHE A CA 1
ATOM 747 C C . PHE A 1 99 ? 15.297 -27.516 -9.469 1 96.62 99 PHE A C 1
ATOM 749 O O . PHE A 1 99 ? 14.398 -28.031 -10.141 1 96.62 99 PHE A O 1
ATOM 756 N N . PRO A 1 100 ? 15.289 -27.516 -8.156 1 92.5 100 PRO A N 1
ATOM 757 C CA . PRO A 1 100 ? 14.258 -28.234 -7.406 1 92.5 100 PRO A CA 1
ATOM 758 C C . PRO A 1 100 ? 12.844 -27.766 -7.742 1 92.5 100 PRO A C 1
ATOM 760 O O . PRO A 1 100 ? 11.914 -28.562 -7.773 1 92.5 100 PRO A O 1
ATOM 763 N N . CYS A 1 101 ? 12.641 -26.484 -8.016 1 93.25 101 CYS A N 1
ATOM 764 C CA . CYS A 1 101 ? 11.305 -25.953 -8.258 1 93.25 101 CYS A CA 1
ATOM 765 C C . CYS A 1 101 ? 10.695 -26.562 -9.516 1 93.25 101 CYS A C 1
ATOM 767 O O . CYS A 1 101 ? 9.469 -26.656 -9.648 1 93.25 101 CYS A O 1
ATOM 769 N N . LEU A 1 102 ? 11.461 -27.062 -10.414 1 95.81 102 LEU A N 1
ATOM 770 C CA . LEU A 1 102 ? 10.977 -27.625 -11.672 1 95.81 102 LEU A CA 1
ATOM 771 C C . LEU A 1 102 ? 10.336 -28.984 -11.453 1 95.81 102 LEU A C 1
ATOM 773 O O . LEU A 1 102 ? 9.648 -29.5 -12.336 1 95.81 102 LEU A O 1
ATOM 777 N N . ARG A 1 103 ? 10.516 -29.578 -10.273 1 91.19 103 ARG A N 1
ATOM 778 C CA . ARG A 1 103 ? 9.859 -30.828 -9.922 1 91.19 103 ARG A CA 1
ATOM 779 C C . ARG A 1 103 ? 8.375 -30.625 -9.664 1 91.19 103 ARG A C 1
ATOM 781 O O . ARG A 1 103 ? 7.59 -31.578 -9.688 1 91.19 103 ARG A O 1
ATOM 788 N N . GLU A 1 104 ? 7.984 -29.391 -9.438 1 89.62 104 GLU A N 1
ATOM 789 C CA . GLU A 1 104 ? 6.594 -29.047 -9.164 1 89.62 104 GLU A CA 1
ATOM 790 C C . GLU A 1 104 ? 5.883 -28.562 -10.43 1 89.62 104 GLU A C 1
ATOM 792 O O . GLU A 1 104 ? 5.016 -27.688 -10.375 1 89.62 104 GLU A O 1
ATOM 797 N N . TRP A 1 105 ? 6.324 -29.156 -11.516 1 93.44 105 TRP A N 1
ATOM 798 C CA . TRP A 1 105 ? 5.762 -28.812 -12.82 1 93.44 105 TRP A CA 1
ATOM 799 C C . TRP A 1 105 ? 4.25 -28.984 -12.82 1 93.44 105 TRP A C 1
ATOM 801 O O . TRP A 1 105 ? 3.73 -29.984 -12.305 1 93.44 105 TRP A O 1
ATOM 811 N N . ARG A 1 106 ? 3.416 -28.031 -13.359 1 90.31 106 ARG A N 1
ATOM 812 C CA . ARG A 1 106 ? 1.96 -28.031 -13.273 1 90.31 106 ARG A CA 1
ATOM 813 C C . ARG A 1 106 ? 1.328 -28.078 -14.664 1 90.31 106 ARG A C 1
ATOM 815 O O . ARG A 1 106 ? 0.112 -28.234 -14.789 1 90.31 106 ARG A O 1
ATOM 822 N N . ASP A 1 107 ? 2.158 -27.922 -15.672 1 93.69 107 ASP A N 1
ATOM 823 C CA . ASP A 1 107 ? 1.641 -27.734 -17.031 1 93.69 107 ASP A CA 1
ATOM 824 C C . ASP A 1 107 ? 0.662 -26.562 -17.078 1 93.69 107 ASP A C 1
ATOM 826 O O . ASP A 1 107 ? -0.446 -26.703 -17.609 1 93.69 107 ASP A O 1
ATOM 830 N N . GLU A 1 108 ? 0.925 -25.531 -16.406 1 94.88 108 GLU A N 1
ATOM 831 C CA . GLU A 1 108 ? 0.196 -24.281 -16.359 1 94.88 108 GLU A CA 1
ATOM 832 C C . GLU A 1 108 ? 1.118 -23.094 -16.656 1 94.88 108 GLU A C 1
ATOM 834 O O . GLU A 1 108 ? 2.17 -22.953 -16.031 1 94.88 108 GLU A O 1
ATOM 839 N N . HIS A 1 109 ? 0.677 -22.297 -17.625 1 98.06 109 HIS A N 1
ATOM 840 C CA . HIS A 1 109 ? 1.526 -21.188 -18.062 1 98.06 109 HIS A CA 1
ATOM 841 C C . HIS A 1 109 ? 1.059 -19.859 -17.453 1 98.06 109 HIS A C 1
ATOM 843 O O . HIS A 1 109 ? -0.144 -19.641 -17.297 1 98.06 109 HIS A O 1
ATOM 849 N N . TYR A 1 110 ? 2.012 -19.094 -17.141 1 98.31 110 TYR A N 1
ATOM 850 C CA . TYR A 1 110 ? 1.789 -17.703 -16.766 1 98.31 110 TYR A CA 1
ATOM 851 C C . TYR A 1 110 ? 2.305 -16.75 -17.844 1 98.31 110 TYR A C 1
ATOM 853 O O . TYR A 1 110 ? 3.301 -17.047 -18.5 1 98.31 110 TYR A O 1
ATOM 861 N N . GLU A 1 111 ? 1.607 -15.641 -18 1 98.06 111 GLU A N 1
ATOM 862 C CA . GLU A 1 111 ? 2.059 -14.602 -18.922 1 98.06 111 GLU A CA 1
ATOM 863 C C . GLU A 1 111 ? 3.252 -13.836 -18.359 1 98.06 111 GLU A C 1
ATOM 865 O O . GLU A 1 111 ? 3.305 -13.562 -17.156 1 98.06 111 GLU A O 1
ATOM 870 N N . VAL A 1 112 ? 4.199 -13.562 -19.203 1 98.56 112 VAL A N 1
ATOM 871 C CA . VAL A 1 112 ? 5.367 -12.766 -18.844 1 98.56 112 VAL A CA 1
ATOM 872 C C . VAL A 1 112 ? 5.262 -11.383 -19.469 1 98.56 112 VAL A C 1
ATOM 874 O O . VAL A 1 112 ? 5.207 -11.258 -20.703 1 98.56 112 VAL A O 1
ATOM 877 N N . MET A 1 113 ? 5.219 -10.414 -18.688 1 97.69 113 MET A N 1
ATOM 878 C CA . MET A 1 113 ? 5.074 -9.023 -19.109 1 97.69 113 MET A CA 1
ATOM 879 C C . MET A 1 113 ? 5.742 -8.078 -18.125 1 97.69 113 MET A C 1
ATOM 881 O O . MET A 1 113 ? 5.898 -8.406 -16.953 1 97.69 113 MET A O 1
ATOM 885 N N . PRO A 1 114 ? 6.16 -6.898 -18.609 1 96.81 114 PRO A N 1
ATOM 886 C CA . PRO A 1 114 ? 6.781 -5.949 -17.672 1 96.81 114 PRO A CA 1
ATOM 887 C C . PRO A 1 114 ? 5.828 -5.5 -16.562 1 96.81 114 PRO A C 1
ATOM 889 O O . PRO A 1 114 ? 6.215 -5.434 -15.398 1 96.81 114 PRO A O 1
ATOM 892 N N . ARG A 1 115 ? 4.625 -5.129 -17.016 1 95.88 115 ARG A N 1
ATOM 893 C CA . ARG A 1 115 ? 3.543 -4.746 -16.109 1 95.88 115 ARG A CA 1
ATOM 894 C C . ARG A 1 115 ? 2.256 -5.484 -16.453 1 95.88 115 ARG A C 1
ATOM 896 O O . ARG A 1 115 ? 2.07 -5.918 -17.594 1 95.88 115 ARG A O 1
ATOM 903 N N . PHE A 1 116 ? 1.373 -5.512 -15.422 1 95.38 116 PHE A N 1
ATOM 904 C CA . PHE A 1 116 ? 0.123 -6.238 -15.617 1 95.38 116 PHE A CA 1
ATOM 905 C C . PHE A 1 116 ? -0.656 -5.672 -16.797 1 95.38 116 PHE A C 1
ATOM 907 O O . PHE A 1 116 ? -1.357 -6.406 -17.5 1 95.38 116 PHE A O 1
ATOM 914 N N . CYS A 1 117 ? -0.453 -4.301 -17.031 1 92.75 117 CYS A N 1
ATOM 915 C CA . CYS A 1 117 ? -1.205 -3.605 -18.062 1 92.75 117 CYS A CA 1
ATOM 916 C C . CYS A 1 117 ? -0.557 -3.803 -19.438 1 92.75 117 CYS A C 1
ATOM 918 O O . CYS A 1 117 ? -1.155 -3.482 -20.453 1 92.75 117 CYS A O 1
ATOM 920 N N . ASP A 1 118 ? 0.572 -4.355 -19.516 1 95.75 118 ASP A N 1
ATOM 921 C CA . ASP A 1 118 ? 1.324 -4.457 -20.766 1 95.75 118 ASP A CA 1
ATOM 922 C C . ASP A 1 118 ? 0.971 -5.738 -21.516 1 95.75 118 ASP A C 1
ATOM 924 O O . ASP A 1 118 ? 0.566 -6.73 -20.906 1 95.75 118 ASP A O 1
ATOM 928 N N . PRO A 1 119 ? 1.092 -5.672 -22.797 1 95.56 119 PRO A N 1
ATOM 929 C CA . PRO A 1 119 ? 0.938 -6.926 -23.547 1 95.56 119 PRO A CA 1
ATOM 930 C C . PRO A 1 119 ? 1.982 -7.973 -23.156 1 95.56 119 PRO A C 1
ATOM 932 O O . PRO A 1 119 ? 3.16 -7.641 -23 1 95.56 119 PRO A O 1
ATOM 935 N N . PRO A 1 120 ? 1.549 -9.203 -22.953 1 97.62 120 PRO A N 1
ATOM 936 C CA . PRO A 1 120 ? 2.516 -10.258 -22.641 1 97.62 120 PRO A CA 1
ATOM 937 C C . PRO A 1 120 ? 3.543 -10.469 -23.75 1 97.62 120 PRO A C 1
ATOM 939 O O . PRO A 1 120 ? 3.203 -10.391 -24.938 1 97.62 120 PRO A O 1
ATOM 942 N N . LEU A 1 121 ? 4.773 -10.742 -23.344 1 98.44 121 LEU A N 1
ATOM 943 C CA . LEU A 1 121 ? 5.871 -10.953 -24.281 1 98.44 121 LEU A CA 1
ATOM 944 C C . LEU A 1 121 ? 6.027 -12.438 -24.609 1 98.44 121 LEU A C 1
ATOM 946 O O . LEU A 1 121 ? 6.492 -12.789 -25.703 1 98.44 121 LEU A O 1
ATOM 950 N N . PHE A 1 122 ? 5.73 -13.273 -23.719 1 98.69 122 PHE A N 1
ATOM 951 C CA . PHE A 1 122 ? 5.645 -14.719 -23.875 1 98.69 122 PHE A CA 1
ATOM 952 C C . PHE A 1 122 ? 5 -15.359 -22.656 1 98.69 122 PHE A C 1
ATOM 954 O O . PHE A 1 122 ? 4.5 -14.664 -21.781 1 98.69 122 PHE A O 1
ATOM 961 N N . SER A 1 123 ? 4.824 -16.641 -22.641 1 98.69 123 SER A N 1
ATOM 962 C CA . SER A 1 123 ? 4.332 -17.375 -21.484 1 98.69 123 SER A CA 1
ATOM 963 C C . SER A 1 123 ? 5.285 -18.5 -21.094 1 98.69 123 SER A C 1
ATOM 965 O O . SER A 1 123 ? 6.141 -18.906 -21.891 1 98.69 123 SER A O 1
ATOM 967 N N . MET A 1 124 ? 5.234 -18.922 -19.922 1 98.69 124 MET A N 1
ATOM 968 C CA . MET A 1 124 ? 6.117 -19.984 -19.453 1 98.69 124 MET A CA 1
ATOM 969 C C . MET A 1 124 ? 5.465 -20.766 -18.328 1 98.69 124 MET A C 1
ATOM 971 O O . MET A 1 124 ? 4.473 -20.328 -17.75 1 98.69 124 MET A O 1
ATOM 975 N N . GLU A 1 125 ? 6.047 -21.891 -18.078 1 98.25 125 GLU A N 1
ATOM 976 C CA . GLU A 1 125 ? 5.59 -22.766 -17 1 98.25 125 GLU A CA 1
ATOM 977 C C . GLU A 1 125 ? 5.645 -22.047 -15.656 1 98.25 125 GLU A C 1
ATOM 979 O O . GLU A 1 125 ? 6.672 -21.453 -15.297 1 98.25 125 GLU A O 1
ATOM 984 N N . ARG A 1 126 ? 4.566 -22.125 -14.883 1 96.75 126 ARG A N 1
ATOM 985 C CA . ARG A 1 126 ? 4.434 -21.359 -13.641 1 96.75 126 ARG A CA 1
ATOM 986 C C . ARG A 1 126 ? 5.488 -21.797 -12.625 1 96.75 126 ARG A C 1
ATOM 988 O O . ARG A 1 126 ? 6.016 -20.969 -11.883 1 96.75 126 ARG A O 1
ATOM 995 N N . ALA A 1 127 ? 5.805 -23.078 -12.609 1 95.5 127 ALA A N 1
ATOM 996 C CA . ALA A 1 127 ? 6.738 -23.609 -11.617 1 95.5 127 ALA A CA 1
ATOM 997 C C . ALA A 1 127 ? 8.133 -23.031 -11.812 1 95.5 127 ALA A C 1
ATOM 999 O O . ALA A 1 127 ? 8.969 -23.094 -10.906 1 95.5 127 ALA A O 1
ATOM 1000 N N . ALA A 1 128 ? 8.414 -22.438 -12.961 1 98.06 128 ALA A N 1
ATOM 1001 C CA . ALA A 1 128 ? 9.758 -21.984 -13.305 1 98.06 128 ALA A CA 1
ATOM 1002 C C . ALA A 1 128 ? 9.875 -20.469 -13.18 1 98.06 128 ALA A C 1
ATOM 1004 O O . ALA A 1 128 ? 10.961 -19.906 -13.336 1 98.06 128 ALA A O 1
ATOM 1005 N N . THR A 1 129 ? 8.805 -19.781 -12.867 1 98.38 129 THR A N 1
ATOM 1006 C CA . THR A 1 129 ? 8.797 -18.328 -12.891 1 98.38 129 THR A CA 1
ATOM 1007 C C . THR A 1 129 ? 9.797 -17.766 -11.883 1 98.38 129 THR A C 1
ATOM 1009 O O . THR A 1 129 ? 10.422 -16.734 -12.133 1 98.38 129 THR A O 1
ATOM 1012 N N . ALA A 1 130 ? 9.992 -18.438 -10.766 1 97.88 130 ALA A N 1
ATOM 1013 C CA . ALA A 1 130 ? 10.875 -17.953 -9.703 1 97.88 130 ALA A CA 1
ATOM 1014 C C . ALA A 1 130 ? 12.328 -17.938 -10.164 1 97.88 130 ALA A C 1
ATOM 1016 O O . ALA A 1 130 ? 13.133 -17.141 -9.672 1 97.88 130 ALA A O 1
ATOM 1017 N N . LEU A 1 131 ? 12.688 -18.812 -11.109 1 98.44 131 LEU A N 1
ATOM 1018 C CA . LEU A 1 131 ? 14.047 -18.875 -11.633 1 98.44 131 LEU A CA 1
ATOM 1019 C C . LEU A 1 131 ? 14.43 -17.594 -12.344 1 98.44 131 LEU A C 1
ATOM 1021 O O . LEU A 1 131 ? 15.594 -17.188 -12.336 1 98.44 131 LEU A O 1
ATOM 1025 N N . LEU A 1 132 ? 13.414 -17 -12.961 1 98.56 132 LEU A N 1
ATOM 1026 C CA . LEU A 1 132 ? 13.688 -15.812 -13.766 1 98.56 132 LEU A CA 1
ATOM 1027 C C . LEU A 1 132 ? 13.141 -14.562 -13.078 1 98.56 132 LEU A C 1
ATOM 1029 O O . LEU A 1 132 ? 13.164 -13.469 -13.656 1 98.56 132 LEU A O 1
ATOM 1033 N N . GLY A 1 133 ? 12.617 -14.727 -11.844 1 98.38 133 GLY A N 1
ATOM 1034 C CA . GLY A 1 133 ? 12.094 -13.609 -11.078 1 98.38 133 GLY A CA 1
ATOM 1035 C C . GLY A 1 133 ? 10.961 -12.883 -11.781 1 98.38 133 GLY A C 1
ATOM 1036 O O . GLY A 1 133 ? 10.93 -11.648 -11.812 1 98.38 133 GLY A O 1
ATOM 1037 N N . ILE A 1 134 ? 10.078 -13.664 -12.398 1 98.5 134 ILE A N 1
ATOM 1038 C CA . ILE A 1 134 ? 8.961 -13.109 -13.156 1 98.5 134 ILE A CA 1
ATOM 1039 C C . ILE A 1 134 ? 7.867 -12.641 -12.195 1 98.5 134 ILE A C 1
ATOM 1041 O O . ILE A 1 134 ? 7.539 -13.336 -11.227 1 98.5 134 ILE A O 1
ATOM 1045 N N . ARG A 1 135 ? 7.305 -11.422 -12.484 1 97.94 135 ARG A N 1
ATOM 1046 C CA . ARG A 1 135 ? 6.141 -10.969 -11.727 1 97.94 135 ARG A CA 1
ATOM 1047 C C . ARG A 1 135 ? 4.945 -11.883 -11.961 1 97.94 135 ARG A C 1
ATOM 1049 O O . ARG A 1 135 ? 4.594 -12.172 -13.109 1 97.94 135 ARG A O 1
ATOM 1056 N N . CYS A 1 136 ? 4.422 -12.359 -10.898 1 97.94 136 CYS A N 1
ATOM 1057 C CA . CYS A 1 136 ? 3.252 -13.219 -10.992 1 97.94 136 CYS A CA 1
ATOM 1058 C C . CYS A 1 136 ? 2.035 -12.57 -10.352 1 97.94 136 CYS A C 1
ATOM 1060 O O . CYS A 1 136 ? 2.172 -11.758 -9.438 1 97.94 136 CYS A O 1
ATOM 1062 N N . TYR A 1 137 ? 0.885 -12.938 -10.812 1 98.12 137 TYR A N 1
ATOM 1063 C CA . TYR A 1 137 ? -0.375 -12.344 -10.383 1 98.12 137 TYR A CA 1
ATOM 1064 C C . TYR A 1 137 ? -1.369 -13.422 -9.969 1 98.12 137 TYR A C 1
ATOM 1066 O O . TYR A 1 137 ? -1.402 -14.508 -10.555 1 98.12 137 TYR A O 1
ATOM 1074 N N . GLY A 1 138 ? -2.127 -13.164 -8.992 1 98.38 138 GLY A N 1
ATOM 1075 C CA . GLY A 1 138 ? -3.15 -14.07 -8.5 1 98.38 138 GLY A CA 1
ATOM 1076 C C . GLY A 1 138 ? -4.34 -13.359 -7.887 1 98.38 138 GLY A C 1
ATOM 1077 O O . GLY A 1 138 ? -4.363 -12.125 -7.824 1 98.38 138 GLY A O 1
ATOM 1078 N N . THR A 1 139 ? -5.352 -14.117 -7.547 1 98.75 139 THR A N 1
ATOM 1079 C CA . THR A 1 139 ? -6.547 -13.609 -6.887 1 98.75 139 THR A CA 1
ATOM 1080 C C . THR A 1 139 ? -6.773 -14.32 -5.555 1 98.75 139 THR A C 1
ATOM 1082 O O . THR A 1 139 ? -6.492 -15.516 -5.43 1 98.75 139 THR A O 1
ATOM 1085 N N . HIS A 1 140 ? -7.199 -13.609 -4.582 1 98.94 140 HIS A N 1
ATOM 1086 C CA . HIS A 1 140 ? -7.559 -14.148 -3.273 1 98.94 140 HIS A CA 1
ATOM 1087 C C . HIS A 1 140 ? -8.945 -13.68 -2.846 1 98.94 140 HIS A C 1
ATOM 1089 O O . HIS A 1 140 ? -9.297 -12.516 -3.049 1 98.94 140 HIS A O 1
ATOM 1095 N N . LEU A 1 141 ? -9.688 -14.555 -2.232 1 98.94 141 LEU A N 1
ATOM 1096 C CA . LEU A 1 141 ? -11.023 -14.227 -1.746 1 98.94 141 LEU A CA 1
ATOM 1097 C C . LEU A 1 141 ? -11.094 -14.344 -0.228 1 98.94 141 LEU A C 1
ATOM 1099 O O . LEU A 1 141 ? -10.805 -15.406 0.33 1 98.94 141 LEU A O 1
ATOM 1103 N N . ASN A 1 142 ? -11.406 -13.273 0.394 1 98.88 142 ASN A N 1
ATOM 1104 C CA . ASN A 1 142 ? -11.906 -13.336 1.762 1 98.88 142 ASN A CA 1
ATOM 1105 C C . ASN A 1 142 ? -13.414 -13.594 1.793 1 98.88 142 ASN A C 1
ATOM 1107 O O . ASN A 1 142 ? -14.203 -12.711 1.453 1 98.88 142 ASN A O 1
ATOM 1111 N N . GLY A 1 143 ? -13.797 -14.781 2.143 1 98.81 143 GLY A N 1
ATOM 1112 C CA . GLY A 1 143 ? -15.195 -15.062 2.426 1 98.81 143 GLY A CA 1
ATOM 1113 C C . GLY A 1 143 ? -15.562 -14.844 3.881 1 98.81 143 GLY A C 1
ATOM 1114 O O . GLY A 1 143 ? -14.914 -15.375 4.781 1 98.81 143 GLY A O 1
ATOM 1115 N N . TYR A 1 144 ? -16.531 -13.961 4.148 1 98.56 144 TYR A N 1
ATOM 1116 C CA . TYR A 1 144 ? -16.906 -13.695 5.531 1 98.56 144 TYR A CA 1
ATOM 1117 C C . TYR A 1 144 ? -18.422 -13.633 5.684 1 98.56 144 TYR A C 1
ATOM 1119 O O . TYR A 1 144 ? -19.156 -13.562 4.691 1 98.56 144 TYR A O 1
ATOM 1127 N N . THR A 1 145 ? -18.891 -13.797 6.812 1 97.75 145 THR A N 1
ATOM 1128 C CA . THR A 1 145 ? -20.297 -13.719 7.176 1 97.75 145 THR A CA 1
ATOM 1129 C C . THR A 1 145 ? -20.469 -13.219 8.609 1 97.75 145 THR A C 1
ATOM 1131 O O . THR A 1 145 ? -19.516 -12.703 9.203 1 97.75 145 THR A O 1
ATOM 1134 N N . ARG A 1 146 ? -21.656 -13.094 9.062 1 94.62 146 ARG A N 1
ATOM 1135 C CA . ARG A 1 146 ? -21.953 -12.703 10.438 1 94.62 146 ARG A CA 1
ATOM 1136 C C . ARG A 1 146 ? -22.734 -13.805 11.164 1 94.62 146 ARG A C 1
ATOM 1138 O O . ARG A 1 146 ? -23.656 -14.391 10.609 1 94.62 146 ARG A O 1
ATOM 1145 N N . ARG A 1 147 ? -22.203 -14.164 12.297 1 91.25 147 ARG A N 1
ATOM 1146 C CA . ARG A 1 147 ? -22.906 -15.062 13.195 1 91.25 147 ARG A CA 1
ATOM 1147 C C . ARG A 1 147 ? -23.328 -14.336 14.469 1 91.25 147 ARG A C 1
ATOM 1149 O O . ARG A 1 147 ? -22.484 -13.906 15.258 1 91.25 147 ARG A O 1
ATOM 1156 N N . GLY A 1 148 ? -24.656 -14.297 14.766 1 89.19 148 GLY A N 1
ATOM 1157 C CA . GLY A 1 148 ? -25.125 -13.523 15.898 1 89.19 148 GLY A CA 1
ATOM 1158 C C . GLY A 1 148 ? -24.672 -12.07 15.859 1 89.19 148 GLY A C 1
ATOM 1159 O O . GLY A 1 148 ? -24.328 -11.5 16.891 1 89.19 148 GLY A O 1
ATOM 1160 N N . GLY A 1 149 ? -24.438 -11.578 14.68 1 88.69 149 GLY A N 1
ATOM 1161 C CA . GLY A 1 149 ? -24.047 -10.188 14.508 1 88.69 149 GLY A CA 1
ATOM 1162 C C . GLY A 1 149 ? -22.547 -9.977 14.531 1 88.69 149 GLY A C 1
ATOM 1163 O O . GLY A 1 149 ? -22.062 -8.875 14.289 1 88.69 149 GLY A O 1
ATOM 1164 N N . ARG A 1 150 ? -21.859 -11.039 14.789 1 92.06 150 ARG A N 1
ATOM 1165 C CA . ARG A 1 150 ? -20.406 -10.938 14.867 1 92.06 150 ARG A CA 1
ATOM 1166 C C . ARG A 1 150 ? -19.75 -11.375 13.562 1 92.06 150 ARG A C 1
ATOM 1168 O O . ARG A 1 150 ? -20.125 -12.398 12.992 1 92.06 150 ARG A O 1
ATOM 1175 N N . PRO A 1 151 ? -18.844 -10.562 13.109 1 95.75 151 PRO A N 1
ATOM 1176 C CA . PRO A 1 151 ? -18.172 -10.93 11.852 1 95.75 151 PRO A CA 1
ATOM 1177 C C . PRO A 1 151 ? -17.297 -12.172 11.992 1 95.75 151 PRO A C 1
ATOM 1179 O O . PRO A 1 151 ? -16.594 -12.328 12.984 1 95.75 151 PRO A O 1
ATOM 1182 N N . CYS A 1 152 ? -17.406 -13.086 11.039 1 98.25 152 CYS A N 1
ATOM 1183 C CA . CYS A 1 152 ? -16.625 -14.312 10.938 1 98.25 152 CYS A CA 1
ATOM 1184 C C . CYS A 1 152 ? -16.047 -14.477 9.539 1 98.25 152 CYS A C 1
ATOM 1186 O O . CYS A 1 152 ? -16.609 -13.945 8.57 1 98.25 152 CYS A O 1
ATOM 1188 N N . MET A 1 153 ? -14.984 -15.148 9.453 1 98.62 153 MET A N 1
ATOM 1189 C CA . MET A 1 153 ? -14.312 -15.367 8.172 1 98.62 153 MET A CA 1
ATOM 1190 C C . MET A 1 153 ? -14.141 -16.859 7.895 1 98.62 153 MET A C 1
ATOM 1192 O O . MET A 1 153 ? -13.812 -17.625 8.797 1 98.62 153 MET A O 1
ATOM 1196 N N . TRP A 1 154 ? -14.398 -17.266 6.684 1 98.75 154 TRP A N 1
ATOM 1197 C CA . TRP A 1 154 ? -14.141 -18.625 6.227 1 98.75 154 TRP A CA 1
ATOM 1198 C C . TRP A 1 154 ? -12.68 -18.797 5.82 1 98.75 154 TRP A C 1
ATOM 1200 O O . TRP A 1 154 ? -12.156 -18.016 5.02 1 98.75 154 TRP A O 1
ATOM 1210 N N . LEU A 1 155 ? -12.023 -19.75 6.398 1 98.62 155 LEU A N 1
ATOM 1211 C CA . LEU A 1 155 ? -10.688 -20.156 6 1 98.62 155 LEU A CA 1
ATOM 1212 C C . LEU A 1 155 ? -10.672 -21.625 5.555 1 98.62 155 LEU A C 1
ATOM 1214 O O . LEU A 1 155 ? -11.516 -22.406 5.984 1 98.62 155 LEU A O 1
ATOM 1218 N N . GLY A 1 156 ? -9.867 -21.938 4.672 1 98.19 156 GLY A N 1
ATOM 1219 C CA . GLY A 1 156 ? -9.648 -23.312 4.289 1 98.19 156 GLY A CA 1
ATOM 1220 C C . GLY A 1 156 ? -8.367 -23.906 4.859 1 98.19 156 GLY A C 1
ATOM 1221 O O . GLY A 1 156 ? -7.453 -23.156 5.223 1 98.19 156 GLY A O 1
ATOM 1222 N N . ARG A 1 157 ? -8.359 -25.156 4.988 1 98.25 157 ARG A N 1
ATOM 1223 C CA . ARG A 1 157 ? -7.125 -25.891 5.258 1 98.25 157 ARG A CA 1
ATOM 1224 C C . ARG A 1 157 ? -6.652 -26.641 4.016 1 98.25 157 ARG A C 1
ATOM 1226 O O . ARG A 1 157 ? -7.395 -27.438 3.451 1 98.25 157 ARG A O 1
ATOM 1233 N N . ARG A 1 158 ? -5.461 -26.375 3.596 1 98 158 ARG A N 1
ATOM 1234 C CA . ARG A 1 158 ? -4.902 -27 2.398 1 98 158 ARG A CA 1
ATOM 1235 C C . ARG A 1 158 ? -4.734 -28.516 2.592 1 98 158 ARG A C 1
ATOM 1237 O O . ARG A 1 158 ? -4.332 -28.953 3.666 1 98 158 ARG A O 1
ATOM 1244 N N . ALA A 1 159 ? -5.012 -29.25 1.519 1 97.12 159 ALA A N 1
ATOM 1245 C CA . ALA A 1 159 ? -4.801 -30.688 1.545 1 97.12 159 ALA A CA 1
ATOM 1246 C C . ALA A 1 159 ? -3.334 -31.016 1.798 1 97.12 159 ALA A C 1
ATOM 1248 O O . ALA A 1 159 ? -2.441 -30.266 1.405 1 97.12 159 ALA A O 1
ATOM 1249 N N . LEU A 1 160 ? -3.117 -32.219 2.434 1 96 160 LEU A N 1
ATOM 1250 C CA . LEU A 1 160 ? -1.758 -32.656 2.73 1 96 160 LEU A CA 1
ATOM 1251 C C . LEU A 1 160 ? -1.007 -33 1.45 1 96 160 LEU A C 1
ATOM 1253 O O . LEU A 1 160 ? 0.225 -33.062 1.444 1 96 160 LEU A O 1
ATOM 1257 N N . THR A 1 161 ? -1.708 -33.156 0.388 1 91.69 161 THR A N 1
ATOM 1258 C CA . THR A 1 161 ? -1.119 -33.562 -0.879 1 91.69 161 THR A CA 1
ATOM 1259 C C . THR A 1 161 ? -0.613 -32.375 -1.665 1 91.69 161 THR A C 1
ATOM 1261 O O . THR A 1 161 ? 0.078 -32.531 -2.674 1 91.69 161 THR A O 1
ATOM 1264 N N . LYS A 1 162 ? -1.016 -31.172 -1.205 1 90.69 162 LYS A N 1
ATOM 1265 C CA . LYS A 1 162 ? -0.531 -29.984 -1.899 1 90.69 162 LYS A CA 1
ATOM 1266 C C . LYS A 1 162 ? 0.994 -29.938 -1.904 1 90.69 162 LYS A C 1
ATOM 1268 O O . LYS A 1 162 ? 1.633 -30.203 -0.886 1 90.69 162 LYS A O 1
ATOM 1273 N N . PRO A 1 163 ? 1.562 -29.578 -3 1 83.06 163 PRO A N 1
ATOM 1274 C CA . PRO A 1 163 ? 3.023 -29.484 -3.057 1 83.06 163 PRO A CA 1
ATOM 1275 C C . PRO A 1 163 ? 3.578 -28.359 -2.188 1 83.06 163 PRO A C 1
ATOM 1277 O O . PRO A 1 163 ? 4.672 -28.484 -1.629 1 83.06 163 PRO A O 1
ATOM 1280 N N . THR A 1 164 ? 2.844 -27.281 -2.121 1 85.94 164 THR A N 1
ATOM 1281 C CA . THR A 1 164 ? 3.309 -26.125 -1.376 1 85.94 164 THR A CA 1
ATOM 1282 C C . THR A 1 164 ? 2.416 -25.859 -0.165 1 85.94 164 THR A C 1
ATOM 1284 O O . THR A 1 164 ? 1.194 -25.766 -0.297 1 85.94 164 THR A O 1
ATOM 1287 N N . TYR A 1 165 ? 3.049 -25.828 1.064 1 93.75 165 TYR A N 1
ATOM 1288 C CA . TYR A 1 165 ? 2.41 -25.531 2.344 1 93.75 165 TYR A CA 1
ATOM 1289 C C . TYR A 1 165 ? 1.291 -26.516 2.637 1 93.75 165 TYR A C 1
ATOM 1291 O O . TYR A 1 165 ? 0.163 -26.125 2.936 1 93.75 165 TYR A O 1
ATOM 1299 N N . PRO A 1 166 ? 1.576 -27.766 2.592 1 95.75 166 PRO A N 1
ATOM 1300 C CA . PRO A 1 166 ? 0.547 -28.766 2.893 1 95.75 166 PRO A CA 1
ATOM 1301 C C . PRO A 1 166 ? -0.006 -28.641 4.309 1 95.75 166 PRO A C 1
ATOM 1303 O O . PRO A 1 166 ? 0.759 -28.469 5.262 1 95.75 166 PRO A O 1
ATOM 1306 N N . GLY A 1 167 ? -1.283 -28.625 4.422 1 97.5 167 GLY A N 1
ATOM 1307 C CA . GLY A 1 167 ? -1.937 -28.641 5.719 1 97.5 167 GLY A CA 1
ATOM 1308 C C . GLY A 1 167 ? -2.059 -27.281 6.359 1 97.5 167 GLY A C 1
ATOM 1309 O O . GLY A 1 167 ? -2.633 -27.141 7.441 1 97.5 167 GLY A O 1
ATOM 1310 N N . ARG A 1 168 ? -1.614 -26.266 5.73 1 98.12 168 ARG A N 1
ATOM 1311 C CA . ARG A 1 168 ? -1.673 -24.922 6.301 1 98.12 168 ARG A CA 1
ATOM 1312 C C . ARG A 1 168 ? -3.016 -24.266 6.008 1 98.12 168 ARG A C 1
ATOM 1314 O O . ARG A 1 168 ? -3.766 -24.719 5.145 1 98.12 168 ARG A O 1
ATOM 1321 N N . LEU A 1 169 ? -3.293 -23.281 6.793 1 98.5 169 LEU A N 1
ATOM 1322 C CA . LEU A 1 169 ? -4.492 -22.484 6.57 1 98.5 169 LEU A CA 1
ATOM 1323 C C . LEU A 1 169 ? -4.355 -21.641 5.305 1 98.5 169 LEU A C 1
ATOM 1325 O O . LEU A 1 169 ? -3.256 -21.203 4.957 1 98.5 169 LEU A O 1
ATOM 1329 N N . ASP A 1 170 ? -5.457 -21.438 4.625 1 98.5 170 ASP A N 1
ATOM 1330 C CA . ASP A 1 170 ? -5.578 -20.688 3.373 1 98.5 170 ASP A CA 1
ATOM 1331 C C . ASP A 1 170 ? -6.828 -19.812 3.377 1 98.5 170 ASP A C 1
ATOM 1333 O O . ASP A 1 170 ? -7.691 -19.953 4.242 1 98.5 170 ASP A O 1
ATOM 1337 N N . ASN A 1 171 ? -6.875 -18.812 2.506 1 98.62 171 ASN A N 1
ATOM 1338 C CA . ASN A 1 171 ? -8.117 -18.078 2.279 1 98.62 171 ASN A CA 1
ATOM 1339 C C . ASN A 1 171 ? -9.195 -18.984 1.688 1 98.62 171 ASN A C 1
ATOM 1341 O O . ASN A 1 171 ? -8.938 -20.141 1.389 1 98.62 171 ASN A O 1
ATOM 1345 N N . LEU A 1 172 ? -10.383 -18.438 1.585 1 98.75 172 LEU A N 1
ATOM 1346 C CA . LEU A 1 172 ? -11.508 -19.266 1.144 1 98.75 172 LEU A CA 1
ATOM 1347 C C . LEU A 1 172 ? -11.266 -19.797 -0.262 1 98.75 172 LEU A C 1
ATOM 1349 O O . LEU A 1 172 ? -11.547 -20.969 -0.541 1 98.75 172 LEU A O 1
ATOM 1353 N N . ALA A 1 173 ? -10.805 -18.969 -1.108 1 98.5 173 ALA A N 1
ATOM 1354 C CA . ALA A 1 173 ? -10.375 -19.344 -2.455 1 98.5 173 ALA A CA 1
ATOM 1355 C C . ALA A 1 173 ? -9.242 -18.453 -2.941 1 98.5 173 ALA A C 1
ATOM 1357 O O . ALA A 1 173 ? -9.18 -17.266 -2.598 1 98.5 173 ALA A O 1
ATOM 1358 N N . ALA A 1 174 ? -8.398 -19.016 -3.674 1 98.38 174 ALA A N 1
ATOM 1359 C CA . ALA A 1 174 ? -7.27 -18.281 -4.234 1 98.38 174 ALA A CA 1
ATOM 1360 C C . ALA A 1 174 ? -6.66 -19.031 -5.414 1 98.38 174 ALA A C 1
ATOM 1362 O O . ALA A 1 174 ? -6.773 -20.266 -5.508 1 98.38 174 ALA A O 1
ATOM 1363 N N . GLY A 1 175 ? -5.957 -18.266 -6.273 1 97.19 175 GLY A N 1
ATOM 1364 C CA . GLY A 1 175 ? -5.246 -18.906 -7.367 1 97.19 175 GLY A CA 1
ATOM 1365 C C . GLY A 1 175 ? -4.504 -17.922 -8.258 1 97.19 175 GLY A C 1
ATOM 1366 O O . GLY A 1 175 ? -4.855 -16.75 -8.312 1 97.19 175 GLY A O 1
ATOM 1367 N N . GLY A 1 176 ? -3.543 -18.453 -8.906 1 97.38 176 GLY A N 1
ATOM 1368 C CA . GLY A 1 176 ? -2.811 -17.656 -9.883 1 97.38 176 GLY A CA 1
ATOM 1369 C C . GLY A 1 176 ? -3.596 -17.391 -11.148 1 97.38 176 GLY A C 1
ATOM 1370 O O . GLY A 1 176 ? -4.48 -18.172 -11.516 1 97.38 176 GLY A O 1
ATOM 1371 N N . ILE A 1 177 ? -3.305 -16.297 -11.766 1 97.81 177 ILE A N 1
ATOM 1372 C CA . ILE A 1 177 ? -3.943 -15.961 -13.031 1 97.81 177 ILE A CA 1
ATOM 1373 C C . ILE A 1 177 ? -3.193 -16.641 -14.18 1 97.81 177 ILE A C 1
ATOM 1375 O O . ILE A 1 177 ? -2.107 -16.203 -14.562 1 97.81 177 ILE A O 1
ATOM 1379 N N . ALA A 1 178 ? -3.779 -17.609 -14.719 1 95.69 178 ALA A N 1
ATOM 1380 C CA . ALA A 1 178 ? -3.201 -18.359 -15.836 1 95.69 178 ALA A CA 1
ATOM 1381 C C . ALA A 1 178 ? -3.416 -17.625 -17.156 1 95.69 178 ALA A C 1
ATOM 1383 O O . ALA A 1 178 ? -4.234 -16.703 -17.234 1 95.69 178 ALA A O 1
ATOM 1384 N N . VAL A 1 179 ? -2.674 -18.094 -18.109 1 95.44 179 VAL A N 1
ATOM 1385 C CA . VAL A 1 179 ? -2.76 -17.5 -19.453 1 95.44 179 VAL A CA 1
ATOM 1386 C C . VAL A 1 179 ? -4.207 -17.531 -19.938 1 95.44 179 VAL A C 1
ATOM 1388 O O . VAL A 1 179 ? -4.891 -18.562 -19.797 1 95.44 179 VAL A O 1
ATOM 1391 N N . GLY A 1 180 ? -4.637 -16.375 -20.438 1 91.5 180 GLY A N 1
ATOM 1392 C CA . GLY A 1 180 ? -5.926 -16.328 -21.109 1 91.5 180 GLY A CA 1
ATOM 1393 C C . GLY A 1 180 ? -7.07 -15.984 -20.172 1 91.5 180 GLY A C 1
ATOM 1394 O O . GLY A 1 180 ? -8.195 -15.75 -20.609 1 91.5 180 GLY A O 1
ATOM 1395 N N . LEU A 1 181 ? -6.855 -15.914 -18.891 1 94 181 LEU A N 1
ATOM 1396 C CA . LEU A 1 181 ? -7.922 -15.625 -17.938 1 94 181 LEU A CA 1
ATOM 1397 C C . LEU A 1 181 ? -7.797 -14.203 -17.406 1 94 181 LEU A C 1
ATOM 1399 O O . LEU A 1 181 ? -6.691 -13.719 -17.172 1 94 181 LEU A O 1
ATOM 1403 N N . GLY A 1 182 ? -8.984 -13.578 -17.203 1 95.94 182 GLY A N 1
ATOM 1404 C CA . GLY A 1 182 ? -9.023 -12.305 -16.5 1 95.94 182 GLY A CA 1
ATOM 1405 C C . GLY A 1 182 ? -9 -12.453 -14.992 1 95.94 182 GLY A C 1
ATOM 1406 O O . GLY A 1 182 ? -9.008 -13.57 -14.477 1 95.94 182 GLY A O 1
ATOM 1407 N N . VAL A 1 183 ? -8.961 -11.305 -14.344 1 98 183 VAL A N 1
ATOM 1408 C CA . VAL A 1 183 ? -8.859 -11.297 -12.891 1 98 183 VAL A CA 1
ATOM 1409 C C . VAL A 1 183 ? -10.125 -11.883 -12.273 1 98 183 VAL A C 1
ATOM 1411 O O . VAL A 1 183 ? -10.07 -12.875 -11.539 1 98 183 VAL A O 1
ATOM 1414 N N . THR A 1 184 ? -11.297 -11.328 -12.617 1 97.94 184 THR A N 1
ATOM 1415 C CA . THR A 1 184 ? -12.57 -11.781 -12.055 1 97.94 184 THR A CA 1
ATOM 1416 C C . THR A 1 184 ? -12.875 -13.211 -12.5 1 97.94 184 THR A C 1
ATOM 1418 O O . THR A 1 184 ? -13.383 -14.008 -11.711 1 97.94 184 THR A O 1
ATOM 1421 N N . GLU A 1 185 ? -12.555 -13.469 -13.734 1 97.88 185 GLU A N 1
ATOM 1422 C CA . GLU A 1 185 ? -12.758 -14.82 -14.25 1 97.88 185 GLU A CA 1
ATOM 1423 C C . GLU A 1 185 ? -11.969 -15.844 -13.438 1 97.88 185 GLU A C 1
ATOM 1425 O O . GLU A 1 185 ? -12.492 -16.906 -13.102 1 97.88 185 GLU A O 1
ATOM 1430 N N . THR A 1 186 ? -10.727 -15.523 -13.148 1 98.25 186 THR A N 1
ATOM 1431 C CA . THR A 1 186 ? -9.898 -16.406 -12.336 1 98.25 186 THR A CA 1
ATOM 1432 C C . THR A 1 186 ? -10.523 -16.594 -10.953 1 98.25 186 THR A C 1
ATOM 1434 O O . THR A 1 186 ? -10.602 -17.719 -10.453 1 98.25 186 THR A O 1
ATOM 1437 N N . LEU A 1 187 ? -11.008 -15.531 -10.359 1 98.62 187 LEU A N 1
ATOM 1438 C CA . LEU A 1 187 ? -11.602 -15.602 -9.031 1 98.62 187 LEU A CA 1
ATOM 1439 C C . LEU A 1 187 ? -12.812 -16.531 -9.031 1 98.62 187 LEU A C 1
ATOM 1441 O O . LEU A 1 187 ? -12.93 -17.406 -8.164 1 98.62 187 LEU A O 1
ATOM 1445 N N . VAL A 1 188 ? -13.672 -16.328 -9.992 1 98.56 188 VAL A N 1
ATOM 1446 C CA . VAL A 1 188 ? -14.906 -17.109 -10.07 1 98.56 188 VAL A CA 1
ATOM 1447 C C . VAL A 1 188 ? -14.57 -18.578 -10.281 1 98.56 188 VAL A C 1
ATOM 1449 O O . VAL A 1 188 ? -15.148 -19.453 -9.625 1 98.56 188 VAL A O 1
ATOM 1452 N N . LYS A 1 189 ? -13.633 -18.812 -11.156 1 98.06 189 LYS A N 1
ATOM 1453 C CA . LYS A 1 189 ? -13.188 -20.188 -11.414 1 98.06 189 LYS A CA 1
ATOM 1454 C C . LYS A 1 189 ? -12.664 -20.844 -10.141 1 98.06 189 LYS A C 1
ATOM 1456 O O . LYS A 1 189 ? -13.078 -21.953 -9.797 1 98.06 189 LYS A O 1
ATOM 1461 N N . GLU A 1 190 ? -11.727 -20.172 -9.391 1 98.25 190 GLU A N 1
ATOM 1462 C CA . GLU A 1 190 ? -11.125 -20.719 -8.18 1 98.25 190 GLU A CA 1
ATOM 1463 C C . GLU A 1 190 ? -12.18 -20.938 -7.094 1 98.25 190 GLU A C 1
ATOM 1465 O O . GLU A 1 190 ? -12.102 -21.906 -6.336 1 98.25 190 GLU A O 1
ATOM 1470 N N . CYS A 1 191 ? -13.148 -20.031 -6.984 1 98.5 191 CYS A N 1
ATOM 1471 C CA . CYS A 1 191 ? -14.234 -20.156 -6.012 1 98.5 191 CYS A CA 1
ATOM 1472 C C . CYS A 1 191 ? -15.016 -21.453 -6.23 1 98.5 191 CYS A C 1
ATOM 1474 O O . CYS A 1 191 ? -15.312 -22.172 -5.277 1 98.5 191 CYS A O 1
ATOM 1476 N N . GLN A 1 192 ? -15.336 -21.688 -7.477 1 98 192 GLN A N 1
ATOM 1477 C CA . GLN A 1 192 ? -16.078 -22.891 -7.812 1 98 192 GLN A CA 1
ATOM 1478 C C . GLN A 1 192 ? -15.242 -24.141 -7.574 1 98 192 GLN A C 1
ATOM 1480 O O . GLN A 1 192 ? -15.711 -25.109 -6.973 1 98 192 GLN A O 1
ATOM 1485 N N . GLU A 1 193 ? -13.992 -24.172 -8.023 1 97.75 193 GLU A N 1
ATOM 1486 C CA . GLU A 1 193 ? -13.117 -25.344 -7.961 1 97.75 193 GLU A CA 1
ATOM 1487 C C . GLU A 1 193 ? -12.75 -25.672 -6.52 1 97.75 193 GLU A C 1
ATOM 1489 O O . GLU A 1 193 ? -12.789 -26.844 -6.117 1 97.75 193 GLU A O 1
ATOM 1494 N N . GLU A 1 194 ? -12.422 -24.641 -5.719 1 97.69 194 GLU A N 1
ATOM 1495 C CA . GLU A 1 194 ? -11.844 -24.906 -4.402 1 97.69 194 GLU A CA 1
ATOM 1496 C C . GLU A 1 194 ? -12.93 -25 -3.334 1 97.69 194 GLU A C 1
ATOM 1498 O O . GLU A 1 194 ? -12.844 -25.828 -2.424 1 97.69 194 GLU A O 1
ATOM 1503 N N . ALA A 1 195 ? -14.031 -24.203 -3.443 1 98.38 195 ALA A N 1
ATOM 1504 C CA . ALA A 1 195 ? -14.953 -24.062 -2.318 1 98.38 195 ALA A CA 1
ATOM 1505 C C . ALA A 1 195 ? -16.391 -24.281 -2.766 1 98.38 195 ALA A C 1
ATOM 1507 O O . ALA A 1 195 ? -17.328 -24.031 -2.002 1 98.38 195 ALA A O 1
ATOM 1508 N N . CYS A 1 196 ? -16.625 -24.656 -4.051 1 98.25 196 CYS A N 1
ATOM 1509 C CA . CYS A 1 196 ? -17.953 -24.922 -4.621 1 98.25 196 CYS A CA 1
ATOM 1510 C C . CYS A 1 196 ? -18.875 -23.719 -4.445 1 98.25 196 CYS A C 1
ATOM 1512 O O . CYS A 1 196 ? -20.062 -23.875 -4.156 1 98.25 196 CYS A O 1
ATOM 1514 N N . ILE A 1 197 ? -18.375 -22.531 -4.484 1 98.5 197 ILE A N 1
ATOM 1515 C CA . ILE A 1 197 ? -19.188 -21.312 -4.535 1 98.5 197 ILE A CA 1
ATOM 1516 C C . ILE A 1 197 ? -19.766 -21.141 -5.938 1 98.5 197 ILE A C 1
ATOM 1518 O O . ILE A 1 197 ? -19.031 -21.094 -6.922 1 98.5 197 ILE A O 1
ATOM 1522 N N . PRO A 1 198 ? -21.062 -21.094 -6.051 1 97.81 198 PRO A N 1
ATOM 1523 C CA . PRO A 1 198 ? -21.656 -20.922 -7.379 1 97.81 198 PRO A CA 1
ATOM 1524 C C . PRO A 1 198 ? -21.188 -19.641 -8.07 1 97.81 198 PRO A C 1
ATOM 1526 O O . PRO A 1 198 ? -21.016 -18.609 -7.41 1 97.81 198 PRO A O 1
ATOM 1529 N N . PRO A 1 199 ? -21.031 -19.703 -9.367 1 97.88 199 PRO A N 1
ATOM 1530 C CA . PRO A 1 199 ? -20.547 -18.547 -10.109 1 97.88 199 PRO A CA 1
ATOM 1531 C C . PRO A 1 199 ? -21.375 -17.281 -9.844 1 97.88 199 PRO A C 1
ATOM 1533 O O . PRO A 1 199 ? -20.812 -16.188 -9.75 1 97.88 199 PRO A O 1
ATOM 1536 N N . SER A 1 200 ? -22.688 -17.422 -9.695 1 97.5 200 SER A N 1
ATOM 1537 C CA . SER A 1 200 ? -23.562 -16.266 -9.453 1 97.5 200 SER A CA 1
ATOM 1538 C C . SER A 1 200 ? -23.234 -15.602 -8.125 1 97.5 200 SER A C 1
ATOM 1540 O O . SER A 1 200 ? -23.297 -14.375 -8 1 97.5 200 SER A O 1
ATOM 1542 N N . LEU A 1 201 ? -22.938 -16.438 -7.125 1 97.88 201 LEU A N 1
ATOM 1543 C CA . LEU A 1 201 ? -22.547 -15.914 -5.816 1 97.88 201 LEU A CA 1
ATOM 1544 C C . LEU A 1 201 ? -21.125 -15.359 -5.848 1 97.88 201 LEU A C 1
ATOM 1546 O O . LEU A 1 201 ? -20.875 -14.273 -5.328 1 97.88 201 LEU A O 1
ATOM 1550 N N . ALA A 1 202 ? -20.188 -16.062 -6.473 1 98.38 202 ALA A N 1
ATOM 1551 C CA . ALA A 1 202 ? -18.797 -15.641 -6.594 1 98.38 202 ALA A CA 1
ATOM 1552 C C . ALA A 1 202 ? -18.703 -14.297 -7.309 1 98.38 202 ALA A C 1
ATOM 1554 O O . ALA A 1 202 ? -17.828 -13.477 -6.984 1 98.38 202 ALA A O 1
ATOM 1555 N N . ALA A 1 203 ? -19.609 -14.078 -8.242 1 96.75 203 ALA A N 1
ATOM 1556 C CA . ALA A 1 203 ? -19.594 -12.859 -9.055 1 96.75 203 ALA A CA 1
ATOM 1557 C C . ALA A 1 203 ? -19.938 -11.633 -8.219 1 96.75 203 ALA A C 1
ATOM 1559 O O . ALA A 1 203 ? -19.719 -10.5 -8.641 1 96.75 203 ALA A O 1
ATOM 1560 N N . GLN A 1 204 ? -20.438 -11.852 -7.031 1 97.5 204 GLN A N 1
ATOM 1561 C CA . GLN A 1 204 ? -20.797 -10.75 -6.137 1 97.5 204 GLN A CA 1
ATOM 1562 C C . GLN A 1 204 ? -19.594 -10.297 -5.32 1 97.5 204 GLN A C 1
ATOM 1564 O O . GLN A 1 204 ? -19.656 -9.312 -4.586 1 97.5 204 GLN A O 1
ATOM 1569 N N . ALA A 1 205 ? -18.469 -11.023 -5.465 1 98.69 205 ALA A N 1
ATOM 1570 C CA . ALA A 1 205 ? -17.266 -10.617 -4.746 1 98.69 205 ALA A CA 1
ATOM 1571 C C . ALA A 1 205 ? -16.812 -9.219 -5.168 1 98.69 205 ALA A C 1
ATOM 1573 O O . ALA A 1 205 ? -16.844 -8.883 -6.355 1 98.69 205 ALA A O 1
ATOM 1574 N N . ARG A 1 206 ? -16.438 -8.422 -4.227 1 98.44 206 ARG A N 1
ATOM 1575 C CA . ARG A 1 206 ? -16 -7.051 -4.469 1 98.44 206 ARG A CA 1
ATOM 1576 C C . ARG A 1 206 ? -14.477 -6.953 -4.484 1 98.44 206 ARG A C 1
ATOM 1578 O O . ARG A 1 206 ? -13.82 -7.344 -3.518 1 98.44 206 ARG A O 1
ATOM 1585 N N . PRO A 1 207 ? -13.914 -6.484 -5.68 1 98.81 207 PRO A N 1
ATOM 1586 C CA . PRO A 1 207 ? -12.492 -6.168 -5.605 1 98.81 207 PRO A CA 1
ATOM 1587 C C . PRO A 1 207 ? -12.188 -5.051 -4.609 1 98.81 207 PRO A C 1
ATOM 1589 O O . PRO A 1 207 ? -12.906 -4.051 -4.559 1 98.81 207 PRO A O 1
ATOM 1592 N N . VAL A 1 208 ? -11.141 -5.227 -3.82 1 98.88 208 VAL A N 1
ATOM 1593 C CA . VAL A 1 208 ? -10.922 -4.266 -2.744 1 98.88 208 VAL A CA 1
ATOM 1594 C C . VAL A 1 208 ? -9.484 -3.75 -2.795 1 98.88 208 VAL A C 1
ATOM 1596 O O . VAL A 1 208 ? -9.047 -3.02 -1.902 1 98.88 208 VAL A O 1
ATOM 1599 N N . GLY A 1 209 ? -8.703 -4.09 -3.773 1 98.75 209 GLY A N 1
ATOM 1600 C CA . GLY A 1 209 ? -7.312 -3.688 -3.908 1 98.75 209 GLY A CA 1
ATOM 1601 C C . GLY A 1 209 ? -6.379 -4.844 -4.215 1 98.75 209 GLY A C 1
ATOM 1602 O O . GLY A 1 209 ? -6.82 -5.887 -4.707 1 98.75 209 GLY A O 1
ATOM 1603 N N . THR A 1 210 ? -5.094 -4.621 -4.023 1 98.88 210 THR A N 1
ATOM 1604 C CA . THR A 1 210 ? -4.066 -5.645 -4.176 1 98.88 210 THR A CA 1
ATOM 1605 C C . THR A 1 210 ? -3.09 -5.613 -3 1 98.88 210 THR A C 1
ATOM 1607 O O . THR A 1 210 ? -2.998 -4.605 -2.291 1 98.88 210 THR A O 1
ATOM 1610 N N . ILE A 1 211 ? -2.516 -6.684 -2.729 1 98.81 211 ILE A N 1
ATOM 1611 C CA . ILE A 1 211 ? -1.274 -6.703 -1.963 1 98.81 211 ILE A CA 1
ATOM 1612 C C . ILE A 1 211 ? -0.114 -7.102 -2.873 1 98.81 211 ILE A C 1
ATOM 1614 O O . ILE A 1 211 ? -0.31 -7.797 -3.873 1 98.81 211 ILE A O 1
ATOM 1618 N N . SER A 1 212 ? 1.041 -6.637 -2.6 1 98.75 212 SER A N 1
ATOM 1619 C CA . SER A 1 212 ? 2.23 -6.926 -3.393 1 98.75 212 SER A CA 1
ATOM 1620 C C . SER A 1 212 ? 3.463 -7.082 -2.508 1 98.75 212 SER A C 1
ATOM 1622 O O . SER A 1 212 ? 3.613 -6.367 -1.514 1 98.75 212 SER A O 1
ATOM 1624 N N . TYR A 1 213 ? 4.254 -8 -2.797 1 98.69 213 TYR A N 1
ATOM 1625 C CA . TYR A 1 213 ? 5.457 -8.352 -2.055 1 98.69 213 TYR A CA 1
ATOM 1626 C C . TYR A 1 213 ? 6.453 -9.094 -2.941 1 98.69 213 TYR A C 1
ATOM 1628 O O . TYR A 1 213 ? 6.086 -9.602 -4.004 1 98.69 213 TYR A O 1
ATOM 1636 N N . THR A 1 214 ? 7.699 -9.109 -2.594 1 98.75 214 THR A N 1
ATOM 1637 C CA . THR A 1 214 ? 8.742 -9.898 -3.242 1 98.75 214 THR A CA 1
ATOM 1638 C C . THR A 1 214 ? 9.562 -10.664 -2.211 1 98.75 214 THR A C 1
ATOM 1640 O O . THR A 1 214 ? 10.172 -10.07 -1.323 1 98.75 214 THR A O 1
ATOM 1643 N N . TYR A 1 215 ? 9.508 -11.922 -2.264 1 98.31 215 TYR A N 1
ATOM 1644 C CA . TYR A 1 215 ? 10.352 -12.727 -1.391 1 98.31 215 TYR A CA 1
ATOM 1645 C C . TYR A 1 215 ? 11.219 -13.68 -2.201 1 98.31 215 TYR A C 1
ATOM 1647 O O . TYR A 1 215 ? 11.016 -13.844 -3.406 1 98.31 215 TYR A O 1
ATOM 1655 N N . GLU A 1 216 ? 12.234 -14.148 -1.618 1 97.94 216 GLU A N 1
ATOM 1656 C CA . GLU A 1 216 ? 13.109 -15.148 -2.221 1 97.94 216 GLU A CA 1
ATOM 1657 C C . GLU A 1 216 ? 13.328 -16.328 -1.282 1 97.94 216 GLU A C 1
ATOM 1659 O O . GLU A 1 216 ? 13.234 -16.188 -0.062 1 97.94 216 GLU A O 1
ATOM 1664 N N . ASP A 1 217 ? 13.391 -17.453 -1.765 1 94.81 217 ASP A N 1
ATOM 1665 C CA . ASP A 1 217 ? 13.805 -18.656 -1.053 1 94.81 217 ASP A CA 1
ATOM 1666 C C . ASP A 1 217 ? 14.625 -19.578 -1.956 1 94.81 217 ASP A C 1
ATOM 1668 O O . ASP A 1 217 ? 15.195 -19.125 -2.955 1 94.81 217 ASP A O 1
ATOM 1672 N N . HIS A 1 218 ? 14.797 -20.828 -1.585 1 91.69 218 HIS A N 1
ATOM 1673 C CA . HIS A 1 218 ? 15.672 -21.75 -2.297 1 91.69 218 HIS A CA 1
ATOM 1674 C C . HIS A 1 218 ? 15.203 -21.969 -3.73 1 91.69 218 HIS A C 1
ATOM 1676 O O . HIS A 1 218 ? 15.977 -22.406 -4.582 1 91.69 218 HIS A O 1
ATOM 1682 N N . ARG A 1 219 ? 14 -21.578 -4.051 1 93.12 219 ARG A N 1
ATOM 1683 C CA . ARG A 1 219 ? 13.438 -21.797 -5.383 1 93.12 219 ARG A CA 1
ATOM 1684 C C . ARG A 1 219 ? 13.758 -20.625 -6.309 1 93.12 219 ARG A C 1
ATOM 1686 O O . ARG A 1 219 ? 13.758 -20.781 -7.531 1 93.12 219 ARG A O 1
ATOM 1693 N N . GLY A 1 220 ? 13.938 -19.469 -5.746 1 96.56 220 GLY A N 1
ATOM 1694 C CA . GLY A 1 220 ? 14.203 -18.297 -6.543 1 96.56 220 GLY A CA 1
ATOM 1695 C C . GLY A 1 220 ? 13.539 -17.047 -6 1 96.56 220 GLY A C 1
ATOM 1696 O O . GLY A 1 220 ? 13.461 -16.859 -4.785 1 96.56 220 GLY A O 1
ATOM 1697 N N . ILE A 1 221 ? 13.234 -16.141 -6.938 1 98.19 221 ILE A N 1
ATOM 1698 C CA . ILE A 1 221 ? 12.656 -14.844 -6.582 1 98.19 221 ILE A CA 1
ATOM 1699 C C . ILE A 1 221 ? 11.172 -14.828 -6.941 1 98.19 221 ILE A C 1
ATOM 1701 O O . ILE A 1 221 ? 10.789 -15.219 -8.047 1 98.19 221 ILE A O 1
ATOM 1705 N N . PHE A 1 222 ? 10.328 -14.359 -6.008 1 98.19 222 PHE A N 1
ATOM 1706 C CA . PHE A 1 222 ? 8.883 -14.367 -6.195 1 98.19 222 PHE A CA 1
ATOM 1707 C C . PHE A 1 222 ? 8.312 -12.961 -6.07 1 98.19 222 PHE A C 1
ATOM 1709 O O . PHE A 1 222 ? 7.797 -12.586 -5.016 1 98.19 222 PHE A O 1
ATOM 1716 N N . PRO A 1 223 ? 8.406 -12.094 -7.074 1 98.5 223 PRO A N 1
ATOM 1717 C CA . PRO A 1 223 ? 7.594 -10.875 -7.102 1 98.5 223 PRO A CA 1
ATOM 1718 C C . PRO A 1 223 ? 6.117 -11.156 -7.355 1 98.5 223 PRO A C 1
ATOM 1720 O O . PRO A 1 223 ? 5.754 -11.672 -8.414 1 98.5 223 PRO A O 1
ATOM 1723 N N . GLU A 1 224 ? 5.25 -10.836 -6.371 1 98.5 224 GLU A N 1
ATOM 1724 C CA . GLU A 1 224 ? 3.855 -11.266 -6.43 1 98.5 224 GLU A CA 1
ATOM 1725 C C . GLU A 1 224 ? 2.906 -10.086 -6.219 1 98.5 224 GLU A C 1
ATOM 1727 O O . GLU A 1 224 ? 3.156 -9.227 -5.367 1 98.5 224 GLU A O 1
ATOM 1732 N N . CYS A 1 225 ? 1.948 -9.977 -7.012 1 98.62 225 CYS A N 1
ATOM 1733 C CA . CYS A 1 225 ? 0.803 -9.094 -6.832 1 98.62 225 CYS A CA 1
ATOM 1734 C C . CYS A 1 225 ? -0.495 -9.891 -6.762 1 98.62 225 CYS A C 1
ATOM 1736 O O . CYS A 1 225 ? -0.839 -10.609 -7.703 1 98.62 225 CYS A O 1
ATOM 1738 N N . GLN A 1 226 ? -1.199 -9.805 -5.68 1 98.88 226 GLN A N 1
ATOM 1739 C CA . GLN A 1 226 ? -2.438 -10.547 -5.473 1 98.88 226 GLN A CA 1
ATOM 1740 C C . GLN A 1 226 ? -3.645 -9.617 -5.461 1 98.88 226 GLN A C 1
ATOM 1742 O O . GLN A 1 226 ? -3.721 -8.703 -4.637 1 98.88 226 GLN A O 1
ATOM 1747 N N . PHE A 1 227 ? -4.531 -9.812 -6.391 1 98.88 227 PHE A N 1
ATOM 1748 C CA . PHE A 1 227 ? -5.805 -9.102 -6.363 1 98.88 227 PHE A CA 1
ATOM 1749 C C . PHE A 1 227 ? -6.711 -9.656 -5.266 1 98.88 227 PHE A C 1
ATOM 1751 O O . PHE A 1 227 ? -6.957 -10.867 -5.211 1 98.88 227 PHE A O 1
ATOM 1758 N N . VAL A 1 228 ? -7.199 -8.812 -4.426 1 98.94 228 VAL A N 1
ATOM 1759 C CA . VAL A 1 228 ? -7.934 -9.242 -3.24 1 98.94 228 VAL A CA 1
ATOM 1760 C C . VAL A 1 228 ? -9.414 -8.922 -3.41 1 98.94 228 VAL A C 1
ATOM 1762 O O . VAL A 1 228 ? -9.773 -7.832 -3.859 1 98.94 228 VAL A O 1
ATOM 1765 N N . PHE A 1 229 ? -10.273 -9.875 -3.088 1 98.94 229 PHE A N 1
ATOM 1766 C CA . PHE A 1 229 ? -11.727 -9.727 -3.129 1 98.94 229 PHE A CA 1
ATOM 1767 C C . PHE A 1 229 ? -12.344 -10.07 -1.779 1 98.94 229 PHE A C 1
ATOM 1769 O O . PHE A 1 229 ? -11.844 -10.938 -1.064 1 98.94 229 PHE A O 1
ATOM 1776 N N . ASP A 1 230 ? -13.344 -9.359 -1.439 1 98.88 230 ASP A N 1
ATOM 1777 C CA . ASP A 1 230 ? -14.195 -9.711 -0.308 1 98.88 230 ASP A CA 1
ATOM 1778 C C . ASP A 1 230 ? -15.57 -10.18 -0.781 1 98.88 230 ASP A C 1
ATOM 1780 O O . ASP A 1 230 ? -16.141 -9.609 -1.719 1 98.88 230 ASP A O 1
ATOM 1784 N N . LEU A 1 231 ? -16.047 -11.18 -0.226 1 98.81 231 LEU A N 1
ATOM 1785 C CA . LEU A 1 231 ? -17.391 -11.68 -0.502 1 98.81 231 LEU A CA 1
ATOM 1786 C C . LEU A 1 231 ? -18.156 -11.953 0.794 1 98.81 231 LEU A C 1
ATOM 1788 O O . LEU A 1 231 ? -17.75 -12.805 1.589 1 98.81 231 LEU A O 1
ATOM 1792 N N . GLU A 1 232 ? -19.172 -11.18 1.08 1 97.75 232 GLU A N 1
ATOM 1793 C CA . GLU A 1 232 ? -20.062 -11.5 2.193 1 97.75 232 GLU A CA 1
ATOM 1794 C C . GLU A 1 232 ? -21.016 -12.633 1.832 1 97.75 232 GLU A C 1
ATOM 1796 O O . GLU A 1 232 ? -21.844 -12.484 0.943 1 97.75 232 GLU A O 1
ATOM 1801 N N . LEU A 1 233 ? -20.875 -13.719 2.486 1 97.94 233 LEU A N 1
ATOM 1802 C CA . LEU A 1 233 ? -21.672 -14.906 2.211 1 97.94 233 LEU A CA 1
ATOM 1803 C C . LEU A 1 233 ? -22.906 -14.945 3.096 1 97.94 233 LEU A C 1
ATOM 1805 O O . LEU A 1 233 ? -22.875 -14.469 4.234 1 97.94 233 LEU A O 1
ATOM 1809 N N . PRO A 1 234 ? -24.016 -15.516 2.516 1 95.62 234 PRO A N 1
ATOM 1810 C CA . PRO A 1 234 ? -25.172 -15.727 3.383 1 95.62 234 PRO A CA 1
ATOM 1811 C C . PRO A 1 234 ? -24.844 -16.578 4.605 1 95.62 234 PRO A C 1
ATOM 1813 O O . PRO A 1 234 ? -23.984 -17.469 4.539 1 95.62 234 PRO A O 1
ATOM 1816 N N . GLU A 1 235 ? -25.562 -16.297 5.656 1 94.31 235 GLU A N 1
ATOM 1817 C CA . GLU A 1 235 ? -25.312 -17 6.906 1 94.31 235 GLU A CA 1
ATOM 1818 C C . GLU A 1 235 ? -25.469 -18.516 6.738 1 94.31 235 GLU A C 1
ATOM 1820 O O . GLU A 1 235 ? -24.781 -19.297 7.395 1 94.31 235 GLU A O 1
ATOM 1825 N N . GLU A 1 236 ? -26.375 -18.938 5.816 1 93.56 236 GLU A N 1
ATOM 1826 C CA . GLU A 1 236 ? -26.688 -20.344 5.641 1 93.56 236 GLU A CA 1
ATOM 1827 C C . GLU A 1 236 ? -25.703 -21.031 4.695 1 93.56 236 GLU A C 1
ATOM 1829 O O . GLU A 1 236 ? -25.688 -22.266 4.59 1 93.56 236 GLU A O 1
ATOM 1834 N N . PHE A 1 237 ? -24.891 -20.234 4.059 1 95.62 237 PHE A N 1
ATOM 1835 C CA . PHE A 1 237 ? -23.953 -20.812 3.104 1 95.62 237 PHE A CA 1
ATOM 1836 C C . PHE A 1 237 ? -22.797 -21.484 3.826 1 95.62 237 PHE A C 1
ATOM 1838 O O . PHE A 1 237 ? -22.266 -20.953 4.797 1 95.62 237 PHE A O 1
ATOM 1845 N N . GLU A 1 238 ? -22.438 -22.656 3.355 1 96.81 238 GLU A N 1
ATOM 1846 C CA . GLU A 1 238 ? -21.25 -23.391 3.809 1 96.81 238 GLU A CA 1
ATOM 1847 C C . GLU A 1 238 ? -20.406 -23.859 2.629 1 96.81 238 GLU A C 1
ATOM 1849 O O . GLU A 1 238 ? -20.906 -24.578 1.757 1 96.81 238 GLU A O 1
ATOM 1854 N N . PRO A 1 239 ? -19.203 -23.438 2.625 1 98.19 239 PRO A N 1
ATOM 1855 C CA . PRO A 1 239 ? -18.359 -23.922 1.537 1 98.19 239 PRO A CA 1
ATOM 1856 C C . PRO A 1 239 ? -18.125 -25.438 1.604 1 98.19 239 PRO A C 1
ATOM 1858 O O . PRO A 1 239 ? -18.156 -26.016 2.691 1 98.19 239 PRO A O 1
ATOM 1861 N N . ARG A 1 240 ? -17.938 -26.031 0.469 1 98 240 ARG A N 1
ATOM 1862 C CA . ARG A 1 240 ? -17.609 -27.453 0.343 1 98 240 ARG A CA 1
ATOM 1863 C C . ARG A 1 240 ? -16.328 -27.641 -0.467 1 98 240 ARG A C 1
ATOM 1865 O O . ARG A 1 240 ? -16.062 -26.891 -1.399 1 98 240 ARG A O 1
ATOM 1872 N N . VAL A 1 241 ? -15.664 -28.688 -0.068 1 97.5 241 VAL A N 1
ATOM 1873 C CA . VAL A 1 241 ? -14.438 -29.016 -0.795 1 97.5 241 VAL A CA 1
ATOM 1874 C C . VAL A 1 241 ? -14.781 -29.469 -2.215 1 97.5 241 VAL A C 1
ATOM 1876 O O . VAL A 1 241 ? -15.586 -30.375 -2.408 1 97.5 241 VAL A O 1
ATOM 1879 N N . GLY A 1 242 ? -14.219 -28.781 -3.166 1 96.06 242 GLY A N 1
ATOM 1880 C CA . GLY A 1 242 ? -14.508 -29.078 -4.562 1 96.06 242 GLY A CA 1
ATOM 1881 C C . GLY A 1 242 ? -13.492 -30 -5.199 1 96.06 242 GLY A C 1
ATOM 1882 O O . GLY A 1 242 ? -13.68 -31.219 -5.211 1 96.06 242 GLY A O 1
ATOM 1883 N N . ASP A 1 243 ? -12.383 -29.578 -5.527 1 94.69 243 ASP A N 1
ATOM 1884 C CA . ASP A 1 243 ? -11.422 -30.312 -6.332 1 94.69 243 ASP A CA 1
ATOM 1885 C C . ASP A 1 243 ? -10.398 -31.031 -5.449 1 94.69 243 ASP A C 1
ATOM 1887 O O . ASP A 1 243 ? -9.414 -31.578 -5.949 1 94.69 243 ASP A O 1
ATOM 1891 N N . GLY A 1 244 ? -10.555 -31 -4.211 1 94.38 244 GLY A N 1
ATOM 1892 C CA . GLY A 1 244 ? -9.695 -31.734 -3.295 1 94.38 244 GLY A CA 1
ATOM 1893 C C . GLY A 1 244 ? -8.453 -30.953 -2.896 1 94.38 244 GLY A C 1
ATOM 1894 O O . GLY A 1 244 ? -7.625 -31.438 -2.127 1 94.38 244 GLY A O 1
ATOM 1895 N N . GLU A 1 245 ? -8.258 -29.734 -3.311 1 93.56 245 GLU A N 1
ATOM 1896 C CA . GLU A 1 245 ? -7.109 -28.922 -2.939 1 93.56 245 GLU A CA 1
ATOM 1897 C C . GLU A 1 245 ? -7.199 -28.469 -1.485 1 93.56 245 GLU A C 1
ATOM 1899 O O . GLU A 1 245 ? -6.176 -28.203 -0.845 1 93.56 245 GLU A O 1
ATOM 1904 N N . MET A 1 246 ? -8.445 -28.375 -1.061 1 96.56 246 MET A N 1
ATOM 1905 C CA . MET A 1 246 ? -8.695 -28.125 0.354 1 96.56 246 MET A CA 1
ATOM 1906 C C . MET A 1 246 ? -9.156 -29.391 1.068 1 96.56 246 MET A C 1
ATOM 1908 O O . MET A 1 246 ? -9.75 -30.266 0.451 1 96.56 246 MET A O 1
ATOM 1912 N N . GLN A 1 247 ? -8.781 -29.469 2.293 1 97 247 GLN A N 1
ATOM 1913 C CA . GLN A 1 247 ? -9.25 -30.609 3.068 1 97 247 GLN A CA 1
ATOM 1914 C C . GLN A 1 247 ? -10.508 -30.266 3.859 1 97 247 GLN A C 1
ATOM 1916 O O . GLN A 1 247 ? -11.383 -31.109 4.055 1 97 247 GLN A O 1
ATOM 1921 N N . GLU A 1 248 ? -10.562 -29.094 4.359 1 97.62 248 GLU A N 1
ATOM 1922 C CA . GLU A 1 248 ? -11.727 -28.656 5.121 1 97.62 248 GLU A CA 1
ATOM 1923 C C . GLU A 1 248 ? -11.781 -27.125 5.207 1 97.62 248 GLU A C 1
ATOM 1925 O O . GLU A 1 248 ? -10.828 -26.453 4.828 1 97.62 248 GLU A O 1
ATOM 1930 N N . PHE A 1 249 ? -12.922 -26.656 5.633 1 98.31 249 PHE A N 1
ATOM 1931 C CA . PHE A 1 249 ? -13.125 -25.219 5.848 1 98.31 249 PHE A CA 1
ATOM 1932 C C . PHE A 1 249 ? -13.531 -24.953 7.289 1 98.31 249 PHE A C 1
ATOM 1934 O O . PHE A 1 249 ? -14.164 -25.781 7.934 1 98.31 249 PHE A O 1
ATOM 1941 N N . TYR A 1 250 ? -13.102 -23.75 7.812 1 97.06 250 TYR A N 1
ATOM 1942 C CA . TYR A 1 250 ? -13.406 -23.266 9.148 1 97.06 250 TYR A CA 1
ATOM 1943 C C . TYR A 1 250 ? -14.078 -21.891 9.086 1 97.06 250 TYR A C 1
ATOM 1945 O O . TYR A 1 250 ? -13.711 -21.047 8.266 1 97.06 250 TYR A O 1
ATOM 1953 N N . LEU A 1 251 ? -15.031 -21.812 9.906 1 98.06 251 LEU A N 1
ATOM 1954 C CA . LEU A 1 251 ? -15.555 -20.469 10.164 1 98.06 251 LEU A CA 1
ATOM 1955 C C . LEU A 1 251 ? -15.008 -19.922 11.484 1 98.06 251 LEU A C 1
ATOM 1957 O O . LEU A 1 251 ? -15.312 -20.453 12.555 1 98.06 251 LEU A O 1
ATOM 1961 N N . LEU A 1 252 ? -14.219 -18.891 11.43 1 98.12 252 LEU A N 1
ATOM 1962 C CA . LEU A 1 252 ? -13.539 -18.375 12.609 1 98.12 252 LEU A CA 1
ATOM 1963 C C . LEU A 1 252 ? -13.945 -16.922 12.883 1 98.12 252 LEU A C 1
ATOM 1965 O O . LEU A 1 252 ? -14.148 -16.156 11.945 1 98.12 252 LEU A O 1
ATOM 1969 N N . GLY A 1 253 ? -14.062 -16.594 14.203 1 98.06 253 GLY A N 1
ATOM 1970 C CA . GLY A 1 253 ? -14.156 -15.188 14.531 1 98.06 253 GLY A CA 1
ATOM 1971 C C . GLY A 1 253 ? -12.906 -14.406 14.164 1 98.06 253 GLY A C 1
ATOM 1972 O O . GLY A 1 253 ? -11.828 -14.984 14.023 1 98.06 253 GLY A O 1
ATOM 1973 N N . LEU A 1 254 ? -13.039 -13.125 14.023 1 98.06 254 LEU A N 1
ATOM 1974 C CA . LEU A 1 254 ? -11.93 -12.328 13.523 1 98.06 254 LEU A CA 1
ATOM 1975 C C . LEU A 1 254 ? -10.773 -12.312 14.523 1 98.06 254 LEU A C 1
ATOM 1977 O O . LEU A 1 254 ? -9.609 -12.18 14.141 1 98.06 254 LEU A O 1
ATOM 1981 N N . ASP A 1 255 ? -11.086 -12.469 15.812 1 97.19 255 ASP A N 1
ATOM 1982 C CA . ASP A 1 255 ? -10.008 -12.586 16.797 1 97.19 255 ASP A CA 1
ATOM 1983 C C . ASP A 1 255 ? -9.203 -13.859 16.578 1 97.19 255 ASP A C 1
ATOM 1985 O O . ASP A 1 255 ? -7.973 -13.859 16.688 1 97.19 255 ASP A O 1
ATOM 1989 N N . GLU A 1 256 ? -9.914 -14.914 16.281 1 97.75 256 GLU A N 1
ATOM 1990 C CA . GLU A 1 256 ? -9.234 -16.172 15.992 1 97.75 256 GLU A CA 1
ATOM 1991 C C . GLU A 1 256 ? -8.406 -16.078 14.719 1 97.75 256 GLU A C 1
ATOM 1993 O O . GLU A 1 256 ? -7.32 -16.656 14.633 1 97.75 256 GLU A O 1
ATOM 1998 N N . VAL A 1 257 ? -8.945 -15.391 13.734 1 98.31 257 VAL A N 1
ATOM 1999 C CA . VAL A 1 257 ? -8.203 -15.164 12.5 1 98.31 257 VAL A CA 1
ATOM 2000 C C . VAL A 1 257 ? -6.93 -14.383 12.797 1 98.31 257 VAL A C 1
ATOM 2002 O O . VAL A 1 257 ? -5.852 -14.727 12.312 1 98.31 257 VAL A O 1
ATOM 2005 N N . LYS A 1 258 ? -7.105 -13.32 13.594 1 97.88 258 LYS A N 1
ATOM 2006 C CA . LYS A 1 258 ? -5.965 -12.508 14 1 97.88 258 LYS A CA 1
ATOM 2007 C C . LYS A 1 258 ? -4.879 -13.367 14.648 1 97.88 258 LYS A C 1
ATOM 2009 O O . LYS A 1 258 ? -3.699 -13.234 14.32 1 97.88 258 LYS A O 1
ATOM 2014 N N . ASP A 1 259 ? -5.27 -14.258 15.484 1 97.38 259 ASP A N 1
ATOM 2015 C CA . ASP A 1 259 ? -4.332 -15.164 16.156 1 97.38 259 ASP A CA 1
ATOM 2016 C C . ASP A 1 259 ? -3.693 -16.125 15.148 1 97.38 259 ASP A C 1
ATOM 2018 O O . ASP A 1 259 ? -2.494 -16.406 15.227 1 97.38 259 ASP A O 1
ATOM 2022 N N . ALA A 1 260 ? -4.457 -16.594 14.25 1 97.81 260 ALA A N 1
ATOM 2023 C CA . ALA A 1 260 ? -3.977 -17.547 13.258 1 97.81 260 ALA A CA 1
ATOM 2024 C C . ALA A 1 260 ? -2.877 -16.938 12.391 1 97.81 260 ALA A C 1
ATOM 2026 O O . ALA A 1 260 ? -1.923 -17.625 12.016 1 97.81 260 ALA A O 1
ATOM 2027 N N . ILE A 1 261 ? -2.969 -15.695 12.094 1 97.88 261 ILE A N 1
ATOM 2028 C CA . ILE A 1 261 ? -2.023 -14.992 11.234 1 97.88 261 ILE A CA 1
ATOM 2029 C C . ILE A 1 261 ? -0.611 -15.133 11.805 1 97.88 261 ILE A C 1
ATOM 2031 O O . ILE A 1 261 ? 0.357 -15.25 11.047 1 97.88 261 ILE A O 1
ATOM 2035 N N . THR A 1 262 ? -0.45 -15.219 13.125 1 95.31 262 THR A N 1
ATOM 2036 C CA . THR A 1 262 ? 0.875 -15.219 13.734 1 95.31 262 THR A CA 1
ATOM 2037 C C . THR A 1 262 ? 1.209 -16.594 14.305 1 95.31 262 THR A C 1
ATOM 2039 O O . THR A 1 262 ? 2.188 -16.75 15.039 1 95.31 262 THR A O 1
ATOM 2042 N N . SER A 1 263 ? 0.432 -17.594 14.039 1 94.5 263 SER A N 1
ATOM 2043 C CA . SER A 1 263 ? 0.591 -18.906 14.648 1 94.5 263 SER A CA 1
ATOM 2044 C C . SER A 1 263 ? 1.654 -19.719 13.922 1 94.5 263 SER A C 1
ATOM 2046 O O . SER A 1 263 ? 2.152 -20.719 14.461 1 94.5 263 SER A O 1
ATOM 2048 N N . GLY A 1 264 ? 1.969 -19.375 12.719 1 93.38 264 GLY A N 1
ATOM 2049 C CA . GLY A 1 264 ? 2.824 -20.219 11.891 1 93.38 264 GLY A CA 1
ATOM 2050 C C . GLY A 1 264 ? 2.061 -21.281 11.125 1 93.38 264 GLY A C 1
ATOM 2051 O O . GLY A 1 264 ? 2.625 -21.969 10.266 1 93.38 264 GLY A O 1
ATOM 2052 N N . ASP A 1 265 ? 0.787 -21.359 11.328 1 96.38 265 ASP A N 1
ATOM 2053 C CA . ASP A 1 265 ? -0.059 -22.375 10.711 1 96.38 265 ASP A CA 1
ATOM 2054 C C . ASP A 1 265 ? -0.737 -21.828 9.453 1 96.38 265 ASP A C 1
ATOM 2056 O O . ASP A 1 265 ? -1.487 -22.547 8.789 1 96.38 265 ASP A O 1
ATOM 2060 N N . PHE A 1 266 ? -0.549 -20.656 9.094 1 98.12 266 PHE A N 1
ATOM 2061 C CA . PHE A 1 266 ? -1.186 -19.969 7.977 1 98.12 266 PHE A CA 1
ATOM 2062 C C . PHE A 1 266 ? -0.22 -19.812 6.805 1 98.12 266 PHE A C 1
ATOM 2064 O O . PHE A 1 266 ? 0.916 -19.375 6.984 1 98.12 266 PHE A O 1
ATOM 2071 N N . LYS A 1 267 ? -0.606 -20.328 5.582 1 98.12 267 LYS A N 1
ATOM 2072 C CA . LYS A 1 267 ? 0.225 -20 4.43 1 98.12 267 LYS A CA 1
ATOM 2073 C C . LYS A 1 267 ? 0.561 -18.516 4.398 1 98.12 267 LYS A C 1
ATOM 2075 O O . LYS A 1 267 ? -0.337 -17.672 4.418 1 98.12 267 LYS A O 1
ATOM 2080 N N . PRO A 1 268 ? 1.809 -18.172 4.324 1 98.06 268 PRO A N 1
ATOM 2081 C CA . PRO A 1 268 ? 2.236 -16.797 4.609 1 98.06 268 PRO A CA 1
ATOM 2082 C C . PRO A 1 268 ? 1.524 -15.766 3.74 1 98.06 268 PRO A C 1
ATOM 2084 O O . PRO A 1 268 ? 1.076 -14.734 4.246 1 98.06 268 PRO A O 1
ATOM 2087 N N . ASN A 1 269 ? 1.424 -15.977 2.441 1 98 269 ASN A N 1
ATOM 2088 C CA . ASN A 1 269 ? 0.78 -14.984 1.59 1 98 269 ASN A CA 1
ATOM 2089 C C . ASN A 1 269 ? -0.709 -14.859 1.899 1 98 269 ASN A C 1
ATOM 2091 O O . ASN A 1 269 ? -1.277 -13.766 1.813 1 98 269 ASN A O 1
ATOM 2095 N N . CYS A 1 270 ? -1.364 -15.938 2.262 1 98.75 270 CYS A N 1
ATOM 2096 C CA . CYS A 1 270 ? -2.768 -15.914 2.658 1 98.75 270 CYS A CA 1
ATOM 2097 C C . CYS A 1 270 ? -2.955 -15.148 3.963 1 98.75 270 CYS A C 1
ATOM 2099 O O . CYS A 1 270 ? -3.959 -14.461 4.145 1 98.75 270 CYS A O 1
ATOM 2101 N N . ALA A 1 271 ? -1.98 -15.344 4.848 1 98.81 271 ALA A N 1
ATOM 2102 C CA . ALA A 1 271 ? -2.004 -14.586 6.094 1 98.81 271 ALA A CA 1
ATOM 2103 C C . ALA A 1 271 ? -1.966 -13.086 5.828 1 98.81 271 ALA A C 1
ATOM 2105 O O . ALA A 1 271 ? -2.639 -12.305 6.508 1 98.81 271 ALA A O 1
ATOM 2106 N N . LEU A 1 272 ? -1.191 -12.648 4.836 1 98.88 272 LEU A N 1
ATOM 2107 C CA . LEU A 1 272 ? -1.133 -11.242 4.473 1 98.88 272 LEU A CA 1
ATOM 2108 C C . LEU A 1 272 ? -2.49 -10.75 3.984 1 98.88 272 LEU A C 1
ATOM 2110 O O . LEU A 1 272 ? -2.906 -9.633 4.312 1 98.88 272 LEU A O 1
ATOM 2114 N N . VAL A 1 273 ? -3.15 -11.562 3.197 1 98.94 273 VAL A N 1
ATOM 2115 C CA . VAL A 1 273 ? -4.465 -11.211 2.67 1 98.94 273 VAL A CA 1
ATOM 2116 C C . VAL A 1 273 ? -5.461 -11.062 3.818 1 98.94 273 VAL A C 1
ATOM 2118 O O . VAL A 1 273 ? -6.266 -10.133 3.836 1 98.94 273 VAL A O 1
ATOM 2121 N N . ALA A 1 274 ? -5.379 -11.977 4.785 1 98.88 274 ALA A N 1
ATOM 2122 C CA . ALA A 1 274 ? -6.238 -11.891 5.965 1 98.88 274 ALA A CA 1
ATOM 2123 C C . ALA A 1 274 ? -5.922 -10.648 6.785 1 98.88 274 ALA A C 1
ATOM 2125 O O . ALA A 1 274 ? -6.828 -9.984 7.301 1 98.88 274 ALA A O 1
ATOM 2126 N N . LEU A 1 275 ? -4.66 -10.367 6.934 1 98.88 275 LEU A N 1
ATOM 2127 C CA . LEU A 1 275 ? -4.25 -9.156 7.637 1 98.88 275 LEU A CA 1
ATOM 2128 C C . LEU A 1 275 ? -4.848 -7.914 6.984 1 98.88 275 LEU A C 1
ATOM 2130 O O . LEU A 1 275 ? -5.391 -7.047 7.668 1 98.88 275 LEU A O 1
ATOM 2134 N N . ASP A 1 276 ? -4.707 -7.871 5.691 1 98.88 276 ASP A N 1
ATOM 2135 C CA . ASP A 1 276 ? -5.289 -6.773 4.926 1 98.88 276 ASP A CA 1
ATOM 2136 C C . ASP A 1 276 ? -6.777 -6.625 5.219 1 98.88 276 ASP A C 1
ATOM 2138 O O . ASP A 1 276 ? -7.277 -5.508 5.371 1 98.88 276 ASP A O 1
ATOM 2142 N N . PHE A 1 277 ? -7.504 -7.711 5.281 1 98.94 277 PHE A N 1
ATOM 2143 C CA . PHE A 1 277 ? -8.93 -7.711 5.586 1 98.94 277 PHE A CA 1
ATOM 2144 C C . PHE A 1 277 ? -9.188 -7.125 6.969 1 98.94 277 PHE A C 1
ATOM 2146 O O . PHE A 1 277 ? -10.062 -6.273 7.133 1 98.94 277 PHE A O 1
ATOM 2153 N N . LEU A 1 278 ? -8.438 -7.605 7.965 1 98.81 278 LEU A N 1
ATOM 2154 C CA . LEU A 1 278 ? -8.625 -7.145 9.336 1 98.81 278 LEU A CA 1
ATOM 2155 C C . LEU A 1 278 ? -8.398 -5.641 9.438 1 98.81 278 LEU A C 1
ATOM 2157 O O . LEU A 1 278 ? -9.109 -4.953 10.18 1 98.81 278 LEU A O 1
ATOM 2161 N N . ILE A 1 279 ? -7.457 -5.113 8.672 1 98.69 279 ILE A N 1
ATOM 2162 C CA . ILE A 1 279 ? -7.164 -3.684 8.68 1 98.69 279 ILE A CA 1
ATOM 2163 C C . ILE A 1 279 ? -8.305 -2.92 8.016 1 98.69 279 ILE A C 1
ATOM 2165 O O . ILE A 1 279 ? -8.867 -1.993 8.602 1 98.69 279 ILE A O 1
ATOM 2169 N N . ARG A 1 280 ? -8.75 -3.361 6.875 1 98.62 280 ARG A N 1
ATOM 2170 C CA . ARG A 1 280 ? -9.758 -2.654 6.098 1 98.62 280 ARG A CA 1
ATOM 2171 C C . ARG A 1 280 ? -11.102 -2.658 6.82 1 98.62 280 ARG A C 1
ATOM 2173 O O . ARG A 1 280 ? -11.93 -1.764 6.613 1 98.62 280 ARG A O 1
ATOM 2180 N N . HIS A 1 281 ? -11.281 -3.627 7.695 1 97.81 281 HIS A N 1
ATOM 2181 C CA . HIS A 1 281 ? -12.57 -3.766 8.367 1 97.81 281 HIS A CA 1
ATOM 2182 C C . HIS A 1 281 ? -12.492 -3.275 9.812 1 97.81 281 HIS A C 1
ATOM 2184 O O . HIS A 1 281 ? -13.398 -3.543 10.609 1 97.81 281 HIS A O 1
ATOM 2190 N N . GLY A 1 282 ? -11.438 -2.607 10.156 1 97.62 282 GLY A N 1
ATOM 2191 C CA . GLY A 1 282 ? -11.328 -1.904 11.43 1 97.62 282 GLY A CA 1
ATOM 2192 C C . GLY A 1 282 ? -11.086 -2.83 12.602 1 97.62 282 GLY A C 1
ATOM 2193 O O . GLY A 1 282 ? -11.336 -2.459 13.75 1 97.62 282 GLY A O 1
ATOM 2194 N N . HIS A 1 283 ? -10.68 -4.043 12.297 1 97.56 283 HIS A N 1
ATOM 2195 C CA . HIS A 1 283 ? -10.398 -4.984 13.375 1 97.56 283 HIS A CA 1
ATOM 2196 C C . HIS A 1 283 ? -8.992 -4.781 13.938 1 97.56 283 HIS A C 1
ATOM 2198 O O . HIS A 1 283 ? -8.672 -5.293 15.008 1 97.56 283 HIS A O 1
ATOM 2204 N N . ILE A 1 284 ? -8.133 -4.184 13.234 1 97.38 284 ILE A N 1
ATOM 2205 C CA . ILE A 1 284 ? -6.871 -3.627 13.719 1 97.38 284 ILE A CA 1
ATOM 2206 C C . ILE A 1 284 ? -6.969 -2.104 13.773 1 97.38 284 ILE A C 1
ATOM 2208 O O . ILE A 1 284 ? -7.289 -1.458 12.773 1 97.38 284 ILE A O 1
ATOM 2212 N N . GLU A 1 285 ? -6.73 -1.529 14.914 1 96.5 285 GLU A N 1
ATOM 2213 C CA . GLU A 1 285 ? -6.902 -0.092 15.102 1 96.5 285 GLU A CA 1
ATOM 2214 C C . GLU A 1 285 ? -5.559 0.604 15.289 1 96.5 285 GLU A C 1
ATOM 2216 O O . GLU A 1 285 ? -4.691 0.109 16.016 1 96.5 285 GLU A O 1
ATOM 2221 N N . PRO A 1 286 ? -5.414 1.746 14.656 1 97.12 286 PRO A N 1
ATOM 2222 C CA . PRO A 1 286 ? -4.121 2.436 14.719 1 97.12 286 PRO A CA 1
ATOM 2223 C C . PRO A 1 286 ? -3.77 2.902 16.125 1 97.12 286 PRO A C 1
ATOM 2225 O O . PRO A 1 286 ? -2.59 3.002 16.469 1 97.12 286 PRO A O 1
ATOM 2228 N N . ASP A 1 287 ? -4.746 3.215 17 1 95.94 287 ASP A N 1
ATOM 2229 C CA . ASP A 1 287 ? -4.465 3.684 18.359 1 95.94 287 ASP A CA 1
ATOM 2230 C C . ASP A 1 287 ? -3.953 2.545 19.234 1 95.94 287 ASP A C 1
ATOM 2232 O O . ASP A 1 287 ? -3.334 2.787 20.266 1 95.94 287 ASP A O 1
ATOM 2236 N N . HIS A 1 288 ? -4.215 1.274 18.812 1 94.38 288 HIS A N 1
ATOM 2237 C CA . HIS A 1 288 ? -3.82 0.127 19.625 1 94.38 288 HIS A CA 1
ATOM 2238 C C . HIS A 1 288 ? -2.719 -0.677 18.938 1 94.38 288 HIS A C 1
ATOM 2240 O O . HIS A 1 288 ? -2.221 -1.655 19.5 1 94.38 288 HIS A O 1
ATOM 2246 N N . GLU A 1 289 ? -2.416 -0.404 17.734 1 95.75 289 GLU A N 1
ATOM 2247 C CA . GLU A 1 289 ? -1.342 -1.038 16.984 1 95.75 289 GLU A CA 1
ATOM 2248 C C . GLU A 1 289 ? -0.284 -0.021 16.562 1 95.75 289 GLU A C 1
ATOM 2250 O O . GLU A 1 289 ? -0.417 0.635 15.531 1 95.75 289 GLU A O 1
ATOM 2255 N N . PRO A 1 290 ? 0.783 0.017 17.297 1 88.75 290 PRO A N 1
ATOM 2256 C CA . PRO A 1 290 ? 1.786 1.059 17.062 1 88.75 290 PRO A CA 1
ATOM 2257 C C . PRO A 1 290 ? 2.43 0.955 15.68 1 88.75 290 PRO A C 1
ATOM 2259 O O . PRO A 1 290 ? 2.871 1.964 15.125 1 88.75 290 PRO A O 1
ATOM 2262 N N . HIS A 1 291 ? 2.494 -0.28 15.133 1 95.56 291 HIS A N 1
ATOM 2263 C CA . HIS A 1 291 ? 3.146 -0.495 13.844 1 95.56 291 HIS A CA 1
ATOM 2264 C C . HIS A 1 291 ? 2.135 -0.471 12.703 1 95.56 291 HIS A C 1
ATOM 2266 O O . HIS A 1 291 ? 2.41 -0.972 11.609 1 95.56 291 HIS A O 1
ATOM 2272 N N . TYR A 1 292 ? 0.958 0.159 12.969 1 97.38 292 TYR A N 1
ATOM 2273 C CA . TYR A 1 292 ? -0.173 0.141 12.055 1 97.38 292 TYR A CA 1
ATOM 2274 C C . TYR A 1 292 ? 0.255 0.562 10.648 1 97.38 292 TYR A C 1
ATOM 2276 O O . TYR A 1 292 ? 0.008 -0.154 9.68 1 97.38 292 TYR A O 1
ATOM 2284 N N . SER A 1 293 ? 0.946 1.692 10.531 1 97.19 293 SER A N 1
ATOM 2285 C CA . SER A 1 293 ? 1.338 2.209 9.227 1 97.19 293 SER A CA 1
ATOM 2286 C C . SER A 1 293 ? 2.35 1.29 8.547 1 97.19 293 SER A C 1
ATOM 2288 O O . SER A 1 293 ? 2.322 1.119 7.328 1 97.19 293 SER A O 1
ATOM 2290 N N . GLU A 1 294 ? 3.258 0.688 9.305 1 96.44 294 GLU A N 1
ATOM 2291 C CA . GLU A 1 294 ? 4.25 -0.236 8.758 1 96.44 294 GLU A CA 1
ATOM 2292 C C . GLU A 1 294 ? 3.586 -1.488 8.195 1 96.44 294 GLU A C 1
ATOM 2294 O O . GLU A 1 294 ? 4.047 -2.043 7.195 1 96.44 294 GLU A O 1
ATOM 2299 N N . LEU A 1 295 ? 2.566 -1.927 8.93 1 98 295 LEU A N 1
ATOM 2300 C CA . LEU A 1 295 ? 1.84 -3.094 8.445 1 98 295 LEU A CA 1
ATOM 2301 C C . LEU A 1 295 ? 1.222 -2.82 7.082 1 98 295 LEU A C 1
ATOM 2303 O O . LEU A 1 295 ? 1.359 -3.627 6.16 1 98 295 LEU A O 1
ATOM 2307 N N . VAL A 1 296 ? 0.612 -1.615 6.906 1 98.62 296 VAL A N 1
ATOM 2308 C CA . VAL A 1 296 ? -0.064 -1.269 5.66 1 98.62 296 VAL A CA 1
ATOM 2309 C C . VAL A 1 296 ? 0.961 -1.117 4.539 1 98.62 296 VAL A C 1
ATOM 2311 O O . VAL A 1 296 ? 0.791 -1.677 3.453 1 98.62 296 VAL A O 1
ATOM 2314 N N . GLU A 1 297 ? 2.029 -0.42 4.781 1 97.75 297 GLU A N 1
ATOM 2315 C CA . GLU A 1 297 ? 3.076 -0.245 3.779 1 97.75 297 GLU A CA 1
ATOM 2316 C C . GLU A 1 297 ? 3.674 -1.587 3.367 1 97.75 297 GLU A C 1
ATOM 2318 O O . GLU A 1 297 ? 3.967 -1.806 2.189 1 97.75 297 GLU A O 1
ATOM 2323 N N . GLY A 1 298 ? 3.834 -2.441 4.379 1 97.94 298 GLY A N 1
ATOM 2324 C CA . GLY A 1 298 ? 4.434 -3.74 4.121 1 97.94 298 GLY A CA 1
ATOM 2325 C C . GLY A 1 298 ? 3.584 -4.625 3.227 1 97.94 298 GLY A C 1
ATOM 2326 O O . GLY A 1 298 ? 4.098 -5.539 2.582 1 97.94 298 GLY A O 1
ATOM 2327 N N . LEU A 1 299 ? 2.305 -4.363 3.172 1 98.75 299 LEU A N 1
ATOM 2328 C CA . LEU A 1 299 ? 1.379 -5.145 2.363 1 98.75 299 LEU A CA 1
ATOM 2329 C C . LEU A 1 299 ? 1.412 -4.695 0.907 1 98.75 299 LEU A C 1
ATOM 2331 O O . LEU A 1 299 ? 0.845 -5.355 0.034 1 98.75 299 LEU A O 1
ATOM 2335 N N . HIS A 1 300 ? 2.104 -3.531 0.626 1 98.56 300 HIS A N 1
ATOM 2336 C CA . HIS A 1 300 ? 2.004 -2.92 -0.694 1 98.56 300 HIS A CA 1
ATOM 2337 C C . HIS A 1 300 ? 3.375 -2.51 -1.218 1 98.56 300 HIS A C 1
ATOM 2339 O O . HIS A 1 300 ? 3.553 -1.387 -1.692 1 98.56 300 HIS A O 1
ATOM 2345 N N . ARG A 1 301 ? 4.285 -3.436 -1.181 1 97.12 301 ARG A N 1
ATOM 2346 C CA . ARG A 1 301 ? 5.621 -3.141 -1.688 1 97.12 301 ARG A CA 1
ATOM 2347 C C . ARG A 1 301 ? 5.625 -3.082 -3.211 1 97.12 301 ARG A C 1
ATOM 2349 O O . ARG A 1 301 ? 4.992 -3.906 -3.873 1 97.12 301 ARG A O 1
ATOM 2356 N N . ARG A 1 302 ? 6.312 -2.168 -3.689 1 93.94 302 ARG A N 1
ATOM 2357 C CA . ARG A 1 302 ? 6.406 -2.014 -5.137 1 93.94 302 ARG A CA 1
ATOM 2358 C C . ARG A 1 302 ? 7.148 -3.189 -5.766 1 93.94 302 ARG A C 1
ATOM 2360 O O . ARG A 1 302 ? 8.164 -3.645 -5.238 1 93.94 302 ARG A O 1
ATOM 2367 N N . LEU A 1 303 ? 6.625 -3.568 -6.848 1 93.25 303 LEU A N 1
ATOM 2368 C CA . LEU A 1 303 ? 7.266 -4.664 -7.57 1 93.25 303 LEU A CA 1
ATOM 2369 C C . LEU A 1 303 ? 8.266 -4.129 -8.586 1 93.25 303 LEU A C 1
ATOM 2371 O O . LEU A 1 303 ? 8.094 -3.037 -9.133 1 93.25 303 LEU A O 1
ATOM 2375 N N . MET B 1 1 ? -9.531 10.828 -31.734 1 24.33 1 MET B N 1
ATOM 2376 C CA . MET B 1 1 ? -8.602 10.25 -30.766 1 24.33 1 MET B CA 1
ATOM 2377 C C . MET B 1 1 ? -9.234 10.164 -29.391 1 24.33 1 MET B C 1
ATOM 2379 O O . MET B 1 1 ? -9.758 11.156 -28.875 1 24.33 1 MET B O 1
ATOM 2383 N N . ALA B 1 2 ? -9.852 9.195 -28.938 1 33.31 2 ALA B N 1
ATOM 2384 C CA . ALA B 1 2 ? -10.867 9.031 -27.891 1 33.31 2 ALA B CA 1
ATOM 2385 C C . ALA B 1 2 ? -10.453 9.75 -26.609 1 33.31 2 ALA B C 1
ATOM 2387 O O . ALA B 1 2 ? -9.266 9.93 -26.344 1 33.31 2 ALA B O 1
ATOM 2388 N N . ALA B 1 3 ? -11.102 10.766 -26.094 1 40 3 ALA B N 1
ATOM 2389 C CA . ALA B 1 3 ? -10.922 11.695 -24.984 1 40 3 ALA B CA 1
ATOM 2390 C C . ALA B 1 3 ? -9.914 11.148 -23.969 1 40 3 ALA B C 1
ATOM 2392 O O . ALA B 1 3 ? -10.039 10.008 -23.516 1 40 3 ALA B O 1
ATOM 2393 N N . PRO B 1 4 ? -8.805 11.664 -23.719 1 51.19 4 PRO B N 1
ATOM 2394 C CA . PRO B 1 4 ? -7.602 11.336 -22.953 1 51.19 4 PRO B CA 1
ATOM 2395 C C . PRO B 1 4 ? -7.922 10.93 -21.516 1 51.19 4 PRO B C 1
ATOM 2397 O O . PRO B 1 4 ? -8.703 11.602 -20.828 1 51.19 4 PRO B O 1
ATOM 2400 N N . ILE B 1 5 ? -7.82 9.156 -20.891 1 77.62 5 ILE B N 1
ATOM 2401 C CA . ILE B 1 5 ? -8.297 7.988 -20.156 1 77.62 5 ILE B CA 1
ATOM 2402 C C . ILE B 1 5 ? -8.102 8.203 -18.656 1 77.62 5 ILE B C 1
ATOM 2404 O O . ILE B 1 5 ? -7.152 8.875 -18.234 1 77.62 5 ILE B O 1
ATOM 2408 N N . TRP B 1 6 ? -9.219 8.328 -17.781 1 92.56 6 TRP B N 1
ATOM 2409 C CA . TRP B 1 6 ? -9.266 8.438 -16.312 1 92.56 6 TRP B CA 1
ATOM 2410 C C . TRP B 1 6 ? -8.023 7.82 -15.688 1 92.56 6 TRP B C 1
ATOM 2412 O O . TRP B 1 6 ? -7.367 8.453 -14.852 1 92.56 6 TRP B O 1
ATOM 2422 N N . SER B 1 7 ? -7.617 6.855 -16.297 1 92.69 7 SER B N 1
ATOM 2423 C CA . SER B 1 7 ? -6.508 6.078 -15.75 1 92.69 7 SER B CA 1
ATOM 2424 C C . SER B 1 7 ? -5.191 6.844 -15.867 1 92.69 7 SER B C 1
ATOM 2426 O O . SER B 1 7 ? -4.395 6.859 -14.922 1 92.69 7 SER B O 1
ATOM 2428 N N . GLU B 1 8 ? -4.922 7.484 -16.906 1 94.12 8 GLU B N 1
ATOM 2429 C CA . GLU B 1 8 ? -3.686 8.234 -17.125 1 94.12 8 GLU B CA 1
ATOM 2430 C C . GLU B 1 8 ? -3.627 9.469 -16.219 1 94.12 8 GLU B C 1
ATOM 2432 O O . GLU B 1 8 ? -2.562 9.812 -15.711 1 94.12 8 GLU B O 1
ATOM 2437 N N . ARG B 1 9 ? -4.738 10.078 -16.078 1 96.06 9 ARG B N 1
ATOM 2438 C CA . ARG B 1 9 ? -4.789 11.266 -15.227 1 96.06 9 ARG B CA 1
ATOM 2439 C C . ARG B 1 9 ? -4.559 10.898 -13.766 1 96.06 9 ARG B C 1
ATOM 2441 O O . ARG B 1 9 ? -3.912 11.641 -13.023 1 96.06 9 ARG B O 1
ATOM 2448 N N . VAL B 1 10 ? -5.117 9.789 -13.336 1 97.75 10 VAL B N 1
ATOM 2449 C CA . VAL B 1 10 ? -4.898 9.328 -11.969 1 97.75 10 VAL B CA 1
ATOM 2450 C C . VAL B 1 10 ? -3.424 8.984 -11.766 1 97.75 10 VAL B C 1
ATOM 2452 O O . VAL B 1 10 ? -2.844 9.297 -10.727 1 97.75 10 VAL B O 1
ATOM 2455 N N . ARG B 1 11 ? -2.844 8.352 -12.781 1 96.62 11 ARG B N 1
ATOM 2456 C CA . ARG B 1 11 ? -1.423 8.031 -12.695 1 96.62 11 ARG B CA 1
ATOM 2457 C C . ARG B 1 11 ? -0.582 9.297 -12.578 1 96.62 11 ARG B C 1
ATOM 2459 O O . ARG B 1 11 ? 0.404 9.328 -11.844 1 96.62 11 ARG B O 1
ATOM 2466 N N . GLU B 1 12 ? -0.944 10.312 -13.297 1 96.69 12 GLU B N 1
ATOM 2467 C CA . GLU B 1 12 ? -0.245 11.586 -13.195 1 96.69 12 GLU B CA 1
ATOM 2468 C C . GLU B 1 12 ? -0.367 12.18 -11.797 1 96.69 12 GLU B C 1
ATOM 2470 O O . GLU B 1 12 ? 0.598 12.734 -11.266 1 96.69 12 GLU B O 1
ATOM 2475 N N . LEU B 1 13 ? -1.567 12.086 -11.25 1 97.88 13 LEU B N 1
ATOM 2476 C CA . LEU B 1 13 ? -1.784 12.539 -9.875 1 97.88 13 LEU B CA 1
ATOM 2477 C C . LEU B 1 13 ? -0.875 11.781 -8.906 1 97.88 13 LEU B C 1
ATOM 2479 O O . LEU B 1 13 ? -0.231 12.398 -8.055 1 97.88 13 LEU B O 1
ATOM 2483 N N . LEU B 1 14 ? -0.797 10.477 -9.062 1 98.12 14 LEU B N 1
ATOM 2484 C CA . LEU B 1 14 ? 0.052 9.656 -8.203 1 98.12 14 LEU B CA 1
ATOM 2485 C C . LEU B 1 14 ? 1.521 10.016 -8.391 1 98.12 14 LEU B C 1
ATOM 2487 O O . LEU B 1 14 ? 2.275 10.078 -7.418 1 98.12 14 LEU B O 1
ATOM 2491 N N . LYS B 1 15 ? 1.924 10.25 -9.602 1 97.56 15 LYS B N 1
ATOM 2492 C CA . LYS B 1 15 ? 3.299 10.648 -9.883 1 97.56 15 LYS B CA 1
ATOM 2493 C C . LYS B 1 15 ? 3.627 11.984 -9.211 1 97.56 15 LYS B C 1
ATOM 2495 O O . LYS B 1 15 ? 4.711 12.156 -8.656 1 97.56 15 LYS B O 1
ATOM 2500 N N . GLN B 1 16 ? 2.686 12.852 -9.297 1 97.44 16 GLN B N 1
ATOM 2501 C CA . GLN B 1 16 ? 2.857 14.156 -8.656 1 97.44 16 GLN B CA 1
ATOM 2502 C C . GLN B 1 16 ? 3.055 14.016 -7.152 1 97.44 16 GLN B C 1
ATOM 2504 O O . GLN B 1 16 ? 3.953 14.633 -6.578 1 97.44 16 GLN B O 1
ATOM 2509 N N . MET B 1 17 ? 2.293 13.172 -6.504 1 98.31 17 MET B N 1
ATOM 2510 C CA . MET B 1 17 ? 2.307 13.023 -5.051 1 98.31 17 MET B CA 1
ATOM 2511 C C . MET B 1 17 ? 3.471 12.148 -4.602 1 98.31 17 MET B C 1
ATOM 2513 O O . MET B 1 17 ? 3.754 12.055 -3.406 1 98.31 17 MET B O 1
ATOM 2517 N N . ASN B 1 18 ? 4.164 11.516 -5.57 1 98.56 18 ASN B N 1
ATOM 2518 C CA . ASN B 1 18 ? 5.336 10.695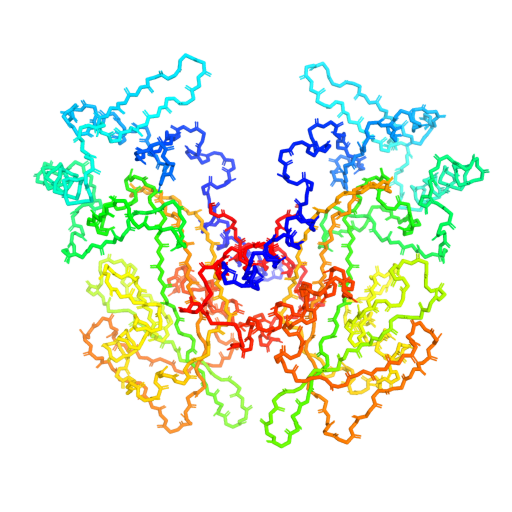 -5.277 1 98.56 18 ASN B CA 1
ATOM 2519 C C . ASN B 1 18 ? 6.57 11.195 -6.023 1 98.56 18 ASN B C 1
ATOM 2521 O O . ASN B 1 18 ? 7.504 10.43 -6.266 1 98.56 18 ASN B O 1
ATOM 2525 N N . ASN B 1 19 ? 6.578 12.422 -6.391 1 98.38 19 ASN B N 1
ATOM 2526 C CA . ASN B 1 19 ? 7.605 12.938 -7.293 1 98.38 19 ASN B CA 1
ATOM 2527 C C . ASN B 1 19 ? 8.984 12.922 -6.641 1 98.38 19 ASN B C 1
ATOM 2529 O O . ASN B 1 19 ? 10 12.969 -7.332 1 98.38 19 ASN B O 1
ATOM 2533 N N . PHE B 1 20 ? 9.102 12.852 -5.375 1 98.12 20 PHE B N 1
ATOM 2534 C CA . PHE B 1 20 ? 10.383 12.758 -4.672 1 98.12 20 PHE B CA 1
ATOM 2535 C C . PHE B 1 20 ? 11.125 11.492 -5.078 1 98.12 20 PHE B C 1
ATOM 2537 O O . PHE B 1 20 ? 12.359 11.445 -5.012 1 98.12 20 PHE B O 1
ATOM 2544 N N . HIS B 1 21 ? 10.391 10.438 -5.531 1 95.44 21 HIS B N 1
ATOM 2545 C CA . HIS B 1 21 ? 10.969 9.148 -5.891 1 95.44 21 HIS B CA 1
ATOM 2546 C C . HIS B 1 21 ? 11.289 9.086 -7.379 1 95.44 21 HIS B C 1
ATOM 2548 O O . HIS B 1 21 ? 11.82 8.086 -7.863 1 95.44 21 HIS B O 1
ATOM 2554 N N . GLU B 1 22 ? 10.953 10.07 -8.078 1 95.38 22 GLU B N 1
ATOM 2555 C CA . GLU B 1 22 ? 11.117 10.078 -9.523 1 95.38 22 GLU B CA 1
ATOM 2556 C C . GLU B 1 22 ? 12.5 10.594 -9.922 1 95.38 22 GLU B C 1
ATOM 2558 O O . GLU B 1 22 ? 13.125 11.352 -9.172 1 95.38 22 GLU B O 1
ATOM 2563 N N . PRO B 1 23 ? 12.953 10.125 -11.109 1 93.31 23 PRO B N 1
ATOM 2564 C CA . PRO B 1 23 ? 14.195 10.711 -11.609 1 93.31 23 PRO B CA 1
ATOM 2565 C C . PRO B 1 23 ? 14.133 12.234 -11.695 1 93.31 23 PRO B C 1
ATOM 2567 O O . PRO B 1 23 ? 13.109 12.797 -12.086 1 93.31 23 PRO B O 1
ATOM 2570 N N . GLY B 1 24 ? 15.18 12.82 -11.305 1 93.62 24 GLY B N 1
ATOM 2571 C CA . GLY B 1 24 ? 15.234 14.266 -11.367 1 93.62 24 GLY B CA 1
ATOM 2572 C C . GLY B 1 24 ? 14.836 14.938 -10.07 1 93.62 24 GLY B C 1
ATOM 2573 O O . GLY B 1 24 ? 14.992 16.156 -9.922 1 93.62 24 GLY B O 1
ATOM 2574 N N . SER B 1 25 ? 14.289 14.172 -9.156 1 96.44 25 SER B N 1
ATOM 2575 C CA . SER B 1 25 ? 13.938 14.719 -7.848 1 96.44 25 SER B CA 1
ATOM 2576 C C . SER B 1 25 ? 15.188 15.156 -7.082 1 96.44 25 SER B C 1
ATOM 2578 O O . SER B 1 25 ? 16.312 14.922 -7.535 1 96.44 25 SER B O 1
ATOM 2580 N N . SER B 1 26 ? 15.016 15.828 -5.969 1 95.31 26 SER B N 1
ATOM 2581 C CA . SER B 1 26 ? 16.125 16.297 -5.156 1 95.31 26 SER B CA 1
ATOM 2582 C C . SER B 1 26 ? 16.641 15.203 -4.23 1 95.31 26 SER B C 1
ATOM 2584 O O . SER B 1 26 ? 17.562 15.43 -3.434 1 95.31 26 SER B O 1
ATOM 2586 N N . ARG B 1 27 ? 16.094 14.023 -4.312 1 95.06 27 ARG B N 1
ATOM 2587 C CA . ARG B 1 27 ? 16.328 12.945 -3.354 1 95.06 27 ARG B CA 1
ATOM 2588 C C . ARG B 1 27 ? 17.812 12.688 -3.166 1 95.06 27 ARG B C 1
ATOM 2590 O O . ARG B 1 27 ? 18.297 12.609 -2.035 1 95.06 27 ARG B O 1
ATOM 2597 N N . ASP B 1 28 ? 18.531 12.664 -4.266 1 92.06 28 ASP B N 1
ATOM 2598 C CA . ASP B 1 28 ? 19.938 12.305 -4.207 1 92.06 28 ASP B CA 1
ATOM 2599 C C . ASP B 1 28 ? 20.781 13.461 -3.672 1 92.06 28 ASP B C 1
ATOM 2601 O O . ASP B 1 28 ? 21.938 13.266 -3.289 1 92.06 28 ASP B O 1
ATOM 2605 N N . ARG B 1 29 ? 20.203 14.641 -3.672 1 92.81 29 ARG B N 1
ATOM 2606 C CA . ARG B 1 29 ? 20.938 15.812 -3.215 1 92.81 29 ARG B CA 1
ATOM 2607 C C . ARG B 1 29 ? 20.578 16.172 -1.778 1 92.81 29 ARG B C 1
ATOM 2609 O O . ARG B 1 29 ? 21.203 17.031 -1.163 1 92.81 29 ARG B O 1
ATOM 2616 N N . CYS B 1 30 ? 19.609 15.578 -1.283 1 96.06 30 CYS B N 1
ATOM 2617 C CA . CYS B 1 30 ? 19.188 15.852 0.086 1 96.06 30 CYS B CA 1
ATOM 2618 C C . CYS B 1 30 ? 20.125 15.188 1.089 1 96.06 30 CYS B C 1
ATOM 2620 O O . CYS B 1 30 ? 20.734 14.164 0.785 1 96.06 30 CYS B O 1
ATOM 2622 N N . LEU B 1 31 ? 20.25 15.797 2.195 1 96.38 31 LEU B N 1
ATOM 2623 C CA . LEU B 1 31 ? 21.031 15.25 3.295 1 96.38 31 LEU B CA 1
ATOM 2624 C C . LEU B 1 31 ? 20.125 14.625 4.355 1 96.38 31 LEU B C 1
ATOM 2626 O O . LEU B 1 31 ? 19.109 15.203 4.715 1 96.38 31 LEU B O 1
ATOM 2630 N N . PRO B 1 32 ? 20.484 13.414 4.828 1 96.94 32 PRO B N 1
ATOM 2631 C CA . PRO B 1 32 ? 19.719 12.875 5.945 1 96.94 32 PRO B CA 1
ATOM 2632 C C . PRO B 1 32 ? 19.766 13.766 7.188 1 96.94 32 PRO B C 1
ATOM 2634 O O . PRO B 1 32 ? 20.828 14.336 7.492 1 96.94 32 PRO B O 1
ATOM 2637 N N . PHE B 1 33 ? 18.656 13.984 7.82 1 98 33 PHE B N 1
ATOM 2638 C CA . PHE B 1 33 ? 18.578 14.695 9.086 1 98 33 PHE B CA 1
ATOM 2639 C C . PHE B 1 33 ? 18.578 13.719 10.258 1 98 33 PHE B C 1
ATOM 2641 O O . PHE B 1 33 ? 17.656 12.914 10.398 1 98 33 PHE B O 1
ATOM 2648 N N . LEU B 1 34 ? 19.578 13.797 11.086 1 97.62 34 LEU B N 1
ATOM 2649 C CA . LEU B 1 34 ? 19.734 12.867 12.203 1 97.62 34 LEU B CA 1
ATOM 2650 C C . LEU B 1 34 ? 19.547 13.586 13.539 1 97.62 34 LEU B C 1
ATOM 2652 O O . LEU B 1 34 ? 20 14.727 13.703 1 97.62 34 LEU B O 1
ATOM 2656 N N . VAL B 1 35 ? 18.844 12.961 14.43 1 98.19 35 VAL B N 1
ATOM 2657 C CA . VAL B 1 35 ? 18.672 13.398 15.812 1 98.19 35 VAL B CA 1
ATOM 2658 C C . VAL B 1 35 ? 19 12.25 16.766 1 98.19 35 VAL B C 1
ATOM 2660 O O . VAL B 1 35 ? 18.344 11.203 16.719 1 98.19 35 VAL B O 1
ATOM 2663 N N . ALA B 1 36 ? 20.016 12.43 17.594 1 96.44 36 ALA B N 1
ATOM 2664 C CA . ALA B 1 36 ? 20.438 11.383 18.516 1 96.44 36 ALA B CA 1
ATOM 2665 C C . ALA B 1 36 ? 20.734 10.078 17.781 1 96.44 36 ALA B C 1
ATOM 2667 O O . ALA B 1 36 ? 20.281 9.008 18.188 1 96.44 36 ALA B O 1
ATOM 2668 N N . GLY B 1 37 ? 21.312 10.203 16.625 1 94.62 37 GLY B N 1
ATOM 2669 C CA . GLY B 1 37 ? 21.766 9.055 15.859 1 94.62 37 GLY B CA 1
ATOM 2670 C C . GLY B 1 37 ? 20.656 8.438 15.016 1 94.62 37 GLY B C 1
ATOM 2671 O O . GLY B 1 37 ? 20.906 7.484 14.273 1 94.62 37 GLY B O 1
ATOM 2672 N N . GLN B 1 38 ? 19.484 9 15.047 1 97.06 38 GLN B N 1
ATOM 2673 C CA . GLN B 1 38 ? 18.375 8.43 14.312 1 97.06 38 GLN B CA 1
ATOM 2674 C C . GLN B 1 38 ? 17.938 9.344 13.172 1 97.06 38 GLN B C 1
ATOM 2676 O O . GLN B 1 38 ? 17.828 10.562 13.352 1 97.06 38 GLN B O 1
ATOM 2681 N N . ARG B 1 39 ? 17.734 8.812 12.031 1 97.38 39 ARG B N 1
ATOM 2682 C CA . ARG B 1 39 ? 17.266 9.602 10.898 1 97.38 39 ARG B CA 1
ATOM 2683 C C . ARG B 1 39 ? 15.797 9.969 11.047 1 97.38 39 ARG B C 1
ATOM 2685 O O . ARG B 1 39 ? 14.953 9.102 11.281 1 97.38 39 ARG B O 1
ATOM 2692 N N . VAL B 1 40 ? 15.484 11.273 10.859 1 98.25 40 VAL B N 1
ATOM 2693 C CA . VAL B 1 40 ? 14.109 11.711 11.086 1 98.25 40 VAL B CA 1
ATOM 2694 C C . VAL B 1 40 ? 13.625 12.523 9.883 1 98.25 40 VAL B C 1
ATOM 2696 O O . VAL B 1 40 ? 12.453 12.914 9.828 1 98.25 40 VAL B O 1
ATOM 2699 N N . GLY B 1 41 ? 14.562 12.727 8.898 1 97.94 41 GLY B N 1
ATOM 2700 C CA . GLY B 1 41 ? 14.125 13.508 7.754 1 97.94 41 GLY B CA 1
ATOM 2701 C C . GLY B 1 41 ? 15.172 13.609 6.664 1 97.94 41 GLY B C 1
ATOM 2702 O O . GLY B 1 41 ? 16.141 12.852 6.66 1 97.94 41 GLY B O 1
ATOM 2703 N N . SER B 1 42 ? 14.883 14.422 5.68 1 97.31 42 SER B N 1
ATOM 2704 C CA . SER B 1 42 ? 15.742 14.711 4.531 1 97.31 42 SER B CA 1
ATOM 2705 C C . SER B 1 42 ? 15.797 16.203 4.246 1 97.31 42 SER B C 1
ATOM 2707 O O . SER B 1 42 ? 14.781 16.828 3.928 1 97.31 42 SER B O 1
ATOM 2709 N N . VAL B 1 43 ? 16.984 16.75 4.301 1 97.62 43 VAL B N 1
ATOM 2710 C CA . VAL B 1 43 ? 17.125 18.188 4.207 1 97.62 43 VAL B CA 1
ATOM 2711 C C . VAL B 1 43 ? 17.656 18.562 2.822 1 97.62 43 VAL B C 1
ATOM 2713 O O . VAL B 1 43 ? 18.719 18.125 2.412 1 97.62 43 VAL B O 1
ATOM 2716 N N . PRO B 1 44 ? 16.875 19.391 2.09 1 96.12 44 PRO B N 1
ATOM 2717 C CA . PRO B 1 44 ? 17.406 19.891 0.823 1 96.12 44 PRO B CA 1
ATOM 2718 C C . PRO B 1 44 ? 18.703 20.672 1.001 1 96.12 44 PRO B C 1
ATOM 2720 O O . PRO B 1 44 ? 18.891 21.344 2.016 1 96.12 44 PRO B O 1
ATOM 2723 N N . ALA B 1 45 ? 19.469 20.719 -0.025 1 93.44 45 ALA B N 1
ATOM 2724 C CA . ALA B 1 45 ? 20.812 21.312 0.027 1 93.44 45 ALA B CA 1
ATOM 2725 C C . ALA B 1 45 ? 20.734 22.797 0.373 1 93.44 45 ALA B C 1
ATOM 2727 O O . ALA B 1 45 ? 21.484 23.266 1.231 1 93.44 45 ALA B O 1
ATOM 2728 N N . PRO B 1 46 ? 19.859 23.562 -0.234 1 94.38 46 PRO B N 1
ATOM 2729 C CA . PRO B 1 46 ? 19.797 24.969 0.118 1 94.38 46 PRO B CA 1
ATOM 2730 C C . PRO B 1 46 ? 19.438 25.203 1.581 1 94.38 46 PRO B C 1
ATOM 2732 O O . PRO B 1 46 ? 19.906 26.156 2.199 1 94.38 46 PRO B O 1
ATOM 2735 N N . VAL B 1 47 ? 18.609 24.359 2.096 1 97.19 47 VAL B N 1
ATOM 2736 C CA . VAL B 1 47 ? 18.234 24.469 3.5 1 97.19 47 VAL B CA 1
ATOM 2737 C C . VAL B 1 47 ? 19.422 24.125 4.391 1 97.19 47 VAL B C 1
ATOM 2739 O O . VAL B 1 47 ? 19.703 24.828 5.363 1 97.19 47 VAL B O 1
ATOM 2742 N N . ALA B 1 48 ? 20.094 23.078 4.055 1 96.25 48 ALA B N 1
ATOM 2743 C CA . ALA B 1 48 ? 21.281 22.672 4.809 1 96.25 48 ALA B CA 1
ATOM 2744 C C . ALA B 1 48 ? 22.297 23.812 4.867 1 96.25 48 ALA B C 1
ATOM 2746 O O . ALA B 1 48 ? 22.906 24.031 5.914 1 96.25 48 ALA B O 1
ATOM 2747 N N . GLN B 1 49 ? 22.422 24.484 3.773 1 94.44 49 GLN B N 1
ATOM 2748 C CA . GLN B 1 49 ? 23.359 25.594 3.711 1 94.44 49 GLN B CA 1
ATOM 2749 C C . GLN B 1 49 ? 22.969 26.703 4.695 1 94.44 49 GLN B C 1
ATOM 2751 O O . GLN B 1 49 ? 23.812 27.25 5.387 1 94.44 49 GLN B O 1
ATOM 2756 N N . ARG B 1 50 ? 21.703 27 4.777 1 96.56 50 ARG B N 1
ATOM 2757 C CA . ARG B 1 50 ? 21.219 28.016 5.699 1 96.56 50 ARG B CA 1
ATOM 2758 C C . ARG B 1 50 ? 21.406 27.578 7.148 1 96.56 50 ARG B C 1
ATOM 2760 O O . ARG B 1 50 ? 21.734 28.391 8.008 1 96.56 50 ARG B O 1
ATOM 2767 N N . LEU B 1 51 ? 21.281 26.297 7.41 1 97.31 51 LEU B N 1
ATOM 2768 C CA . LEU B 1 51 ? 21.344 25.766 8.766 1 97.31 51 LEU B CA 1
ATOM 2769 C C . LEU B 1 51 ? 22.781 25.781 9.297 1 97.31 51 LEU B C 1
ATOM 2771 O O . LEU B 1 51 ? 23 25.734 10.508 1 97.31 51 LEU B O 1
ATOM 2775 N N . GLN B 1 52 ? 23.703 25.875 8.391 1 94.81 52 GLN B N 1
ATOM 2776 C CA . GLN B 1 52 ? 25.109 25.984 8.789 1 94.81 52 GLN B CA 1
ATOM 2777 C C . GLN B 1 52 ? 25.344 27.234 9.625 1 94.81 52 GLN B C 1
ATOM 2779 O O . GLN B 1 52 ? 26.281 27.297 10.414 1 94.81 52 GLN B O 1
ATOM 2784 N N . GLY B 1 53 ? 24.484 28.172 9.438 1 96.06 53 GLY B N 1
ATOM 2785 C CA . GLY B 1 53 ? 24.594 29.422 10.164 1 96.06 53 GLY B CA 1
ATOM 2786 C C . GLY B 1 53 ? 24.188 29.297 11.625 1 96.06 53 GLY B C 1
ATOM 2787 O O . GLY B 1 53 ? 24.344 30.25 12.398 1 96.06 53 GLY B O 1
ATOM 2788 N N . TYR B 1 54 ? 23.734 28.203 12.008 1 97.94 54 TYR B N 1
ATOM 2789 C CA . TYR B 1 54 ? 23.312 27.953 13.383 1 97.94 54 TYR B CA 1
ATOM 2790 C C . TYR B 1 54 ? 24.062 26.781 13.992 1 97.94 54 TYR B C 1
ATOM 2792 O O . TYR B 1 54 ? 23.469 25.781 14.383 1 97.94 54 TYR B O 1
ATOM 2800 N N . PRO B 1 55 ? 25.344 26.922 14.242 1 96.06 55 PRO B N 1
ATOM 2801 C CA . PRO B 1 55 ? 26.203 25.797 14.641 1 96.06 55 PRO B CA 1
ATOM 2802 C C . PRO B 1 55 ? 25.906 25.297 16.047 1 96.06 55 PRO B C 1
ATOM 2804 O O . PRO B 1 55 ? 26.312 24.203 16.422 1 96.06 55 PRO B O 1
ATOM 2807 N N . ALA B 1 56 ? 25.219 26.125 16.859 1 97.25 56 ALA B N 1
ATOM 2808 C CA . ALA B 1 56 ? 24.844 25.688 18.203 1 97.25 56 ALA B CA 1
ATOM 2809 C C . ALA B 1 56 ? 23.703 24.688 18.156 1 97.25 56 ALA B C 1
ATOM 2811 O O . ALA B 1 56 ? 23.453 23.969 19.125 1 97.25 56 ALA B O 1
ATOM 2812 N N . VAL B 1 57 ? 23.031 24.641 17.078 1 98.56 57 VAL B N 1
ATOM 2813 C CA . VAL B 1 57 ? 21.828 23.828 17 1 98.56 57 VAL B CA 1
ATOM 2814 C C . VAL B 1 57 ? 22.031 22.719 15.961 1 98.56 57 VAL B C 1
ATOM 2816 O O . VAL B 1 57 ? 21.672 21.562 16.203 1 98.56 57 VAL B O 1
ATOM 2819 N N . PHE B 1 58 ? 22.641 23.078 14.797 1 98.06 58 PHE B N 1
ATOM 2820 C CA . PHE B 1 58 ? 22.812 22.141 13.703 1 98.06 58 PHE B CA 1
ATOM 2821 C C . PHE B 1 58 ? 24.281 21.953 13.352 1 98.06 58 PHE B C 1
ATOM 2823 O O . PHE B 1 58 ? 25.047 22.922 13.352 1 98.06 58 PHE B O 1
ATOM 2830 N N . THR B 1 59 ? 24.578 20.719 13.07 1 95.44 59 THR B N 1
ATOM 2831 C CA . THR B 1 59 ? 25.859 20.406 12.469 1 95.44 59 THR B CA 1
ATOM 2832 C C . THR B 1 59 ? 25.688 19.828 11.062 1 95.44 59 THR B C 1
ATOM 2834 O O . THR B 1 59 ? 24.938 18.859 10.875 1 95.44 59 THR B O 1
ATOM 2837 N N . VAL B 1 60 ? 26.297 20.469 10.125 1 93.38 60 VAL B N 1
ATOM 2838 C CA . VAL B 1 60 ? 26.266 19.969 8.75 1 93.38 60 VAL B CA 1
ATOM 2839 C C . VAL B 1 60 ? 27.625 19.391 8.375 1 93.38 60 VAL B C 1
ATOM 2841 O O . VAL B 1 60 ? 28.641 20.094 8.422 1 93.38 60 VAL B O 1
ATOM 2844 N N . SER B 1 61 ? 27.688 18.094 8.242 1 89.44 61 SER B N 1
ATOM 2845 C CA . SER B 1 61 ? 28.969 17.453 7.957 1 89.44 61 SER B CA 1
ATOM 2846 C C . SER B 1 61 ? 29 16.922 6.531 1 89.44 61 SER B C 1
ATOM 2848 O O . SER B 1 61 ? 28.047 16.312 6.062 1 89.44 61 SER B O 1
ATOM 2850 N N . PRO B 1 62 ? 30.031 17.438 5.812 1 74.38 62 PRO B N 1
ATOM 2851 C CA . PRO B 1 62 ? 30.234 16.812 4.504 1 74.38 62 PRO B CA 1
ATOM 2852 C C . PRO B 1 62 ? 30.781 15.391 4.609 1 74.38 62 PRO B C 1
ATOM 2854 O O . PRO B 1 62 ? 31.453 15.047 5.594 1 74.38 62 PRO B O 1
ATOM 2857 N N . GLU B 1 63 ? 30.125 14.398 4.219 1 65.75 63 GLU B N 1
ATOM 2858 C CA . GLU B 1 63 ? 30.781 13.094 4.188 1 65.75 63 GLU B CA 1
ATOM 2859 C C . GLU B 1 63 ? 31.672 12.945 2.957 1 65.75 63 GLU B C 1
ATOM 2861 O O . GLU B 1 63 ? 31.297 13.375 1.862 1 65.75 63 GLU B O 1
ATOM 2866 N N . PRO B 1 64 ? 33.156 12.625 3.225 1 57.16 64 PRO B N 1
ATOM 2867 C CA . PRO B 1 64 ? 33.969 12.297 2.049 1 57.16 64 PRO B CA 1
ATOM 2868 C C . PRO B 1 64 ? 33.312 11.242 1.154 1 57.16 64 PRO B C 1
ATOM 2870 O O . PRO B 1 64 ? 33.031 10.125 1.601 1 57.16 64 PRO B O 1
ATOM 2873 N N . GLY B 1 65 ? 32.969 11.523 -0.112 1 56.75 65 GLY B N 1
ATOM 2874 C CA . GLY B 1 65 ? 32.469 10.625 -1.135 1 56.75 65 GLY B CA 1
ATOM 2875 C C . GLY B 1 65 ? 30.953 10.492 -1.105 1 56.75 65 GLY B C 1
ATOM 2876 O O . GLY B 1 65 ? 30.375 9.797 -1.939 1 56.75 65 GLY B O 1
ATOM 2877 N N . GLY B 1 66 ? 30.141 10.992 0.096 1 59.88 66 GLY B N 1
ATOM 2878 C CA . GLY B 1 66 ? 28.703 10.797 0.106 1 59.88 66 GLY B CA 1
ATOM 2879 C C . GLY B 1 66 ? 27.922 12.055 0.44 1 59.88 66 GLY B C 1
ATOM 2880 O O . GLY B 1 66 ? 28.516 13.141 0.527 1 59.88 66 GLY B O 1
ATOM 2881 N N . PRO B 1 67 ? 26.531 11.797 0.366 1 64.12 67 PRO B N 1
ATOM 2882 C CA . PRO B 1 67 ? 25.719 12.969 0.68 1 64.12 67 PRO B CA 1
ATOM 2883 C C . PRO B 1 67 ? 25.828 13.398 2.141 1 64.12 67 PRO B C 1
ATOM 2885 O O . PRO B 1 67 ? 26.031 12.562 3.02 1 64.12 67 PRO B O 1
ATOM 2888 N N . GLY B 1 68 ? 26.688 14.305 2.504 1 89.56 68 GLY B N 1
ATOM 2889 C CA . GLY B 1 68 ? 26.75 14.93 3.814 1 89.56 68 GLY B CA 1
ATOM 2890 C C . GLY B 1 68 ? 25.516 14.695 4.656 1 89.56 68 GLY B C 1
ATOM 2891 O O . GLY B 1 68 ? 24.641 13.906 4.281 1 89.56 68 GLY B O 1
ATOM 2892 N N . ARG B 1 69 ? 25.5 14.953 5.961 1 95.19 69 ARG B N 1
ATOM 2893 C CA . ARG B 1 69 ? 24.359 14.828 6.852 1 95.19 69 ARG B CA 1
ATOM 2894 C C . ARG B 1 69 ? 24.156 16.109 7.668 1 95.19 69 ARG B C 1
ATOM 2896 O O . ARG B 1 69 ? 25.078 16.891 7.832 1 95.19 69 ARG B O 1
ATOM 2903 N N . VAL B 1 70 ? 22.922 16.297 8.078 1 97.5 70 VAL B N 1
ATOM 2904 C CA . VAL B 1 70 ? 22.562 17.328 9.039 1 97.5 70 VAL B CA 1
ATOM 2905 C C . VAL B 1 70 ? 22.203 16.672 10.375 1 97.5 70 VAL B C 1
ATOM 2907 O O . VAL B 1 70 ? 21.438 15.703 10.414 1 97.5 70 VAL B O 1
ATOM 2910 N N . GLU B 1 71 ? 22.766 17.156 11.445 1 97.25 71 GLU B N 1
ATOM 2911 C CA . GLU B 1 71 ? 22.5 16.594 12.758 1 97.25 71 GLU B CA 1
ATOM 2912 C C . GLU B 1 71 ? 22.203 17.688 13.781 1 97.25 71 GLU B C 1
ATOM 2914 O O . GLU B 1 71 ? 22.812 18.75 13.75 1 97.25 71 GLU B O 1
ATOM 2919 N N . LEU B 1 72 ? 21.188 17.375 14.633 1 97.75 72 LEU B N 1
ATOM 2920 C CA . LEU B 1 72 ? 21.094 18.25 15.797 1 97.75 72 LEU B CA 1
ATOM 2921 C C . LEU B 1 72 ? 22.297 18.094 16.703 1 97.75 72 LEU B C 1
ATOM 2923 O O . LEU B 1 72 ? 22.797 16.984 16.891 1 97.75 72 LEU B O 1
ATOM 2927 N N . HIS B 1 73 ? 22.703 19.156 17.25 1 96.12 73 HIS B N 1
ATOM 2928 C CA . HIS B 1 73 ? 23.859 19.141 18.125 1 96.12 73 HIS B CA 1
ATOM 2929 C C . HIS B 1 73 ? 23.672 18.172 19.281 1 96.12 73 HIS B C 1
ATOM 2931 O O . HIS B 1 73 ? 22.609 18.172 19.922 1 96.12 73 HIS B O 1
ATOM 2937 N N . PRO B 1 74 ? 24.688 17.438 19.609 1 93.94 74 PRO B N 1
ATOM 2938 C CA . PRO B 1 74 ? 24.562 16.406 20.641 1 93.94 74 PRO B CA 1
ATOM 2939 C C . PRO B 1 74 ? 24.297 16.984 22.031 1 93.94 74 PRO B C 1
ATOM 2941 O O . PRO B 1 74 ? 23.797 16.266 22.906 1 93.94 74 PRO B O 1
ATOM 2944 N N . GLN B 1 75 ? 24.609 18.203 22.203 1 95.19 75 GLN B N 1
ATOM 2945 C CA . GLN B 1 75 ? 24.391 18.844 23.484 1 95.19 75 GLN B CA 1
ATOM 2946 C C . GLN B 1 75 ? 22.891 19 23.766 1 95.19 75 GLN B C 1
ATOM 2948 O O . GLN B 1 75 ? 22.484 19.172 24.922 1 95.19 75 GLN B O 1
ATOM 2953 N N . LEU B 1 76 ? 22.156 19.031 22.703 1 97.31 76 LEU B N 1
ATOM 2954 C CA . LEU B 1 76 ? 20.703 19.062 22.859 1 97.31 76 LEU B CA 1
ATOM 2955 C C . LEU B 1 76 ? 20.156 17.672 23.156 1 97.31 76 LEU B C 1
ATOM 2957 O O . LEU B 1 76 ? 19.719 16.969 22.25 1 97.31 76 LEU B O 1
ATOM 2961 N N . ALA B 1 77 ? 20.062 17.359 24.391 1 94.31 77 ALA B N 1
ATOM 2962 C CA . ALA B 1 77 ? 19.859 15.961 24.781 1 94.31 77 ALA B CA 1
ATOM 2963 C C . ALA B 1 77 ? 18.375 15.672 25.031 1 94.31 77 ALA B C 1
ATOM 2965 O O . ALA B 1 77 ? 17.906 14.578 24.734 1 94.31 77 ALA B O 1
ATOM 2966 N N . SER B 1 78 ? 17.656 16.672 25.562 1 97.44 78 SER B N 1
ATOM 2967 C CA . SER B 1 78 ? 16.266 16.406 25.922 1 97.44 78 SER B CA 1
ATOM 2968 C C . SER B 1 78 ? 15.312 16.859 24.828 1 97.44 78 SER B C 1
ATOM 2970 O O . SER B 1 78 ? 15.664 17.688 24 1 97.44 78 SER B O 1
ATOM 2972 N N . HIS B 1 79 ? 14.133 16.266 24.828 1 98.06 79 HIS B N 1
ATOM 2973 C CA . HIS B 1 79 ? 13.055 16.672 23.938 1 98.06 79 HIS B CA 1
ATOM 2974 C C . HIS B 1 79 ? 12.797 18.172 24.031 1 98.06 79 HIS B C 1
ATOM 2976 O O . HIS B 1 79 ? 12.688 18.844 23 1 98.06 79 HIS B O 1
ATOM 2982 N N . GLU B 1 80 ? 12.742 18.734 25.219 1 98.25 80 GLU B N 1
ATOM 2983 C CA . GLU B 1 80 ? 12.445 20.141 25.453 1 98.25 80 GLU B CA 1
ATOM 2984 C C . GLU B 1 80 ? 13.547 21.031 24.906 1 98.25 80 GLU B C 1
ATOM 2986 O O . GLU B 1 80 ? 13.273 22.062 24.281 1 98.25 80 GLU B O 1
ATOM 2991 N N . ALA B 1 81 ? 14.742 20.625 25.188 1 98.5 81 ALA B N 1
ATOM 2992 C CA . ALA B 1 81 ? 15.883 21.406 24.719 1 98.5 81 ALA B CA 1
ATOM 2993 C C . ALA B 1 81 ? 15.93 21.469 23.203 1 98.5 81 ALA B C 1
ATOM 2995 O O . ALA B 1 81 ? 16.156 22.531 22.609 1 98.5 81 ALA B O 1
ATOM 2996 N N . ARG B 1 82 ? 15.727 20.328 22.594 1 98.81 82 ARG B N 1
ATOM 2997 C CA . ARG B 1 82 ? 15.711 20.266 21.141 1 98.81 82 ARG B CA 1
ATOM 2998 C C . ARG B 1 82 ? 14.586 21.109 20.562 1 98.81 82 ARG B C 1
ATOM 3000 O O . ARG B 1 82 ? 14.797 21.875 19.625 1 98.81 82 ARG B O 1
ATOM 3007 N N . THR B 1 83 ? 13.391 20.953 21.156 1 98.81 83 THR B N 1
ATOM 3008 C CA . THR B 1 83 ? 12.219 21.688 20.703 1 98.81 83 THR B CA 1
ATOM 3009 C C . THR B 1 83 ? 12.461 23.203 20.781 1 98.81 83 THR B C 1
ATOM 3011 O O . THR B 1 83 ? 12.18 23.938 19.828 1 98.81 83 THR B O 1
ATOM 3014 N N . ALA B 1 84 ? 13 23.625 21.859 1 98.62 84 ALA B N 1
ATOM 3015 C CA . ALA B 1 84 ? 13.258 25.047 22.078 1 98.62 84 ALA B CA 1
ATOM 3016 C C . ALA B 1 84 ? 14.312 25.562 21.109 1 98.62 84 ALA B C 1
ATOM 3018 O O . ALA B 1 84 ? 14.148 26.625 20.516 1 98.62 84 ALA B O 1
ATOM 3019 N N . ALA B 1 85 ? 15.414 24.828 20.953 1 98.75 85 ALA B N 1
ATOM 3020 C CA . ALA B 1 85 ? 16.516 25.25 20.109 1 98.75 85 ALA B CA 1
ATOM 3021 C C . ALA B 1 85 ? 16.094 25.328 18.641 1 98.75 85 ALA B C 1
ATOM 3023 O O . ALA B 1 85 ? 16.344 26.344 17.969 1 98.75 85 ALA B O 1
ATOM 3024 N N . VAL B 1 86 ? 15.461 24.312 18.156 1 98.81 86 VAL B N 1
ATOM 3025 C CA . VAL B 1 86 ? 14.984 24.297 16.766 1 98.81 86 VAL B CA 1
ATOM 3026 C C . VAL B 1 86 ? 13.938 25.391 16.562 1 98.81 86 VAL B C 1
ATOM 3028 O O . VAL B 1 86 ? 13.961 26.094 15.555 1 98.81 86 VAL B O 1
ATOM 3031 N N . GLY B 1 87 ? 13.039 25.5 17.531 1 98.69 87 GLY B N 1
ATOM 3032 C CA . GLY B 1 87 ? 12.031 26.531 17.469 1 98.69 87 GLY B CA 1
ATOM 3033 C C . GLY B 1 87 ? 12.609 27.938 17.328 1 98.69 87 GLY B C 1
ATOM 3034 O O . GLY B 1 87 ? 12.102 28.75 16.547 1 98.69 87 GLY B O 1
ATOM 3035 N N . GLN B 1 88 ? 13.648 28.203 18.078 1 98.5 88 GLN B N 1
ATOM 3036 C CA . GLN B 1 88 ? 14.305 29.5 18.016 1 98.5 88 GLN B CA 1
ATOM 3037 C C . GLN B 1 88 ? 14.891 29.75 16.625 1 98.5 88 GLN B C 1
ATOM 3039 O O . GLN B 1 88 ? 14.742 30.844 16.078 1 98.5 88 GLN B O 1
ATOM 3044 N N . VAL B 1 89 ? 15.531 28.781 16.109 1 98.69 89 VAL B N 1
ATOM 3045 C CA . VAL B 1 89 ? 16.125 28.906 14.781 1 98.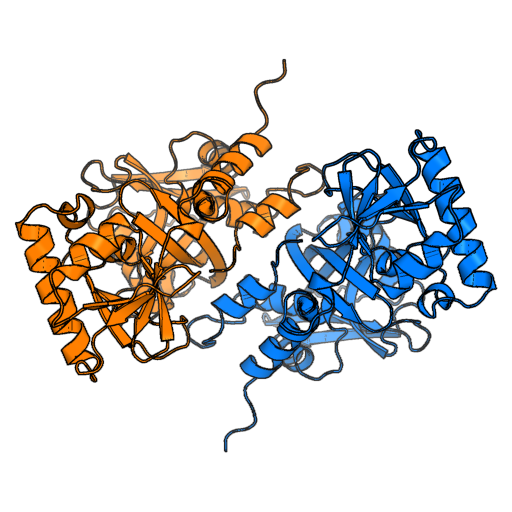69 89 VAL B CA 1
ATOM 3046 C C . VAL B 1 89 ? 15.023 29.156 13.75 1 98.69 89 VAL B C 1
ATOM 3048 O O . VAL B 1 89 ? 15.148 30.062 12.914 1 98.69 89 VAL B O 1
ATOM 3051 N N . LEU B 1 90 ? 13.969 28.406 13.82 1 98.5 90 LEU B N 1
ATOM 3052 C CA . LEU B 1 90 ? 12.891 28.531 12.852 1 98.5 90 LEU B CA 1
ATOM 3053 C C . LEU B 1 90 ? 12.227 29.906 12.953 1 98.5 90 LEU B C 1
ATOM 3055 O O . LEU B 1 90 ? 11.852 30.5 11.938 1 98.5 90 LEU B O 1
ATOM 3059 N N . THR B 1 91 ? 12.078 30.375 14.156 1 98.25 91 THR B N 1
ATOM 3060 C CA . THR B 1 91 ? 11.523 31.719 14.359 1 98.25 91 THR B CA 1
ATOM 3061 C C . THR B 1 91 ? 12.414 32.781 13.711 1 98.25 91 THR B C 1
ATOM 3063 O O . THR B 1 91 ? 11.914 33.688 13.039 1 98.25 91 THR B O 1
ATOM 3066 N N . GLU B 1 92 ? 13.664 32.656 13.914 1 98.25 92 GLU B N 1
ATOM 3067 C CA . GLU B 1 92 ? 14.602 33.594 13.312 1 98.25 92 GLU B CA 1
ATOM 3068 C C . GLU B 1 92 ? 14.523 33.562 11.789 1 98.25 92 GLU B C 1
ATOM 3070 O O . GLU B 1 92 ? 14.508 34.594 11.125 1 98.25 92 GLU B O 1
ATOM 3075 N N . LEU B 1 93 ? 14.508 32.344 11.297 1 98.19 93 LEU B N 1
ATOM 3076 C CA . LEU B 1 93 ? 14.438 32.188 9.852 1 98.19 93 LEU B CA 1
ATOM 3077 C C . LEU B 1 93 ? 13.133 32.75 9.305 1 98.19 93 LEU B C 1
ATOM 3079 O O . LEU B 1 93 ? 13.109 33.312 8.203 1 98.19 93 LEU B O 1
ATOM 3083 N N . ARG B 1 94 ? 12.031 32.5 10.031 1 97.81 94 ARG B N 1
ATOM 3084 C CA . ARG B 1 94 ? 10.75 33.094 9.656 1 97.81 94 ARG B CA 1
ATOM 3085 C C . ARG B 1 94 ? 10.844 34.594 9.609 1 97.81 94 ARG B C 1
ATOM 3087 O O . ARG B 1 94 ? 10.414 35.219 8.633 1 97.81 94 ARG B O 1
ATOM 3094 N N . ASP B 1 95 ? 11.453 35.219 10.578 1 97.5 95 ASP B N 1
ATOM 3095 C CA . ASP B 1 95 ? 11.555 36.656 10.695 1 97.5 95 ASP B CA 1
ATOM 3096 C C . ASP B 1 95 ? 12.445 37.25 9.586 1 97.5 95 ASP B C 1
ATOM 3098 O O . ASP B 1 95 ? 12.234 38.375 9.141 1 97.5 95 ASP B O 1
ATOM 3102 N N . LEU B 1 96 ? 13.383 36.5 9.109 1 97 96 LEU B N 1
ATOM 3103 C CA . LEU B 1 96 ? 14.273 36.906 8.031 1 97 96 LEU B CA 1
ATOM 3104 C C . LEU B 1 96 ? 13.625 36.688 6.668 1 97 96 LEU B C 1
ATOM 3106 O O . LEU B 1 96 ? 14.148 37.125 5.645 1 97 96 LEU B O 1
ATOM 3110 N N . GLY B 1 97 ? 12.508 36.031 6.695 1 96.06 97 GLY B N 1
ATOM 3111 C CA . GLY B 1 97 ? 11.875 35.688 5.434 1 96.06 97 GLY B CA 1
ATOM 3112 C C . GLY B 1 97 ? 12.703 34.75 4.582 1 96.06 97 GLY B C 1
ATOM 3113 O O . GLY B 1 97 ? 12.719 34.844 3.354 1 96.06 97 GLY B O 1
ATOM 3114 N N . ALA B 1 98 ? 13.352 33.812 5.246 1 96 98 ALA B N 1
ATOM 3115 C CA . ALA B 1 98 ? 14.328 32.969 4.555 1 96 98 ALA B CA 1
ATOM 3116 C C . ALA B 1 98 ? 13.633 31.938 3.666 1 96 98 ALA B C 1
ATOM 3118 O O . ALA B 1 98 ? 14.156 31.562 2.613 1 96 98 ALA B O 1
ATOM 3119 N N . PHE B 1 99 ? 12.531 31.406 4.137 1 96.69 99 PHE B N 1
ATOM 3120 C CA . PHE B 1 99 ? 11.812 30.391 3.391 1 96.69 99 PHE B CA 1
ATOM 3121 C C . PHE B 1 99 ? 10.328 30.719 3.312 1 96.69 99 PHE B C 1
ATOM 3123 O O . PHE B 1 99 ? 9.695 31.031 4.328 1 96.69 99 PHE B O 1
ATOM 3130 N N . PRO B 1 100 ? 9.758 30.625 2.141 1 92.56 100 PRO B N 1
ATOM 3131 C CA . PRO B 1 100 ? 8.359 31.016 1.938 1 92.56 100 PRO B CA 1
ATOM 3132 C C . PRO B 1 100 ? 7.398 30.234 2.822 1 92.56 100 PRO B C 1
ATOM 3134 O O . PRO B 1 100 ? 6.395 30.781 3.291 1 92.56 100 PRO B O 1
ATOM 3137 N N . CYS B 1 101 ? 7.648 28.969 3.086 1 93.31 101 CYS B N 1
ATOM 3138 C CA . CYS B 1 101 ? 6.727 28.141 3.846 1 93.31 101 CYS B CA 1
ATOM 3139 C C . CYS B 1 101 ? 6.582 28.641 5.273 1 93.31 101 CYS B C 1
ATOM 3141 O O . CYS B 1 101 ? 5.551 28.422 5.918 1 93.31 101 CYS B O 1
ATOM 3143 N N . LEU B 1 102 ? 7.512 29.375 5.789 1 95.81 102 LEU B N 1
ATOM 3144 C CA . LEU B 1 102 ? 7.484 29.859 7.168 1 95.81 102 LEU B CA 1
ATOM 3145 C C . LEU B 1 102 ? 6.496 31.016 7.316 1 95.81 102 LEU B C 1
ATOM 3147 O O . LEU B 1 102 ? 6.141 31.391 8.438 1 95.81 102 LEU B O 1
ATOM 3151 N N . ARG B 1 103 ? 5.996 31.562 6.203 1 91.19 103 ARG B N 1
ATOM 3152 C CA . ARG B 1 103 ? 4.961 32.594 6.238 1 91.19 103 ARG B CA 1
ATOM 3153 C C . ARG B 1 103 ? 3.611 31.984 6.629 1 91.19 103 ARG B C 1
ATOM 3155 O O . ARG B 1 103 ? 2.701 32.719 7.035 1 91.19 103 ARG B O 1
ATOM 3162 N N . GLU B 1 104 ? 3.492 30.688 6.523 1 89.62 104 GLU B N 1
ATOM 3163 C CA . GLU B 1 104 ? 2.254 29.984 6.852 1 89.62 104 GLU B CA 1
ATOM 3164 C C . GLU B 1 104 ? 2.297 29.406 8.266 1 89.62 104 GLU B C 1
ATOM 3166 O O . GLU B 1 104 ? 1.735 28.344 8.531 1 89.62 104 GLU B O 1
ATOM 3171 N N . TRP B 1 105 ? 3.002 30.156 9.086 1 93.44 105 TRP B N 1
ATOM 3172 C CA . TRP B 1 105 ? 3.156 29.766 10.484 1 93.44 105 TRP B CA 1
ATOM 3173 C C . TRP B 1 105 ? 1.798 29.547 11.141 1 93.44 105 TRP B C 1
ATOM 3175 O O . TRP B 1 105 ? 0.879 30.344 10.961 1 93.44 105 TRP B O 1
ATOM 3185 N N . ARG B 1 106 ? 1.537 28.438 11.93 1 90.38 106 ARG B N 1
ATOM 3186 C CA . ARG B 1 106 ? 0.235 28.062 12.469 1 90.38 106 ARG B CA 1
ATOM 3187 C C . ARG B 1 106 ? 0.264 28.047 13.992 1 90.38 106 ARG B C 1
ATOM 3189 O O . ARG B 1 106 ? -0.777 27.891 14.641 1 90.38 106 ARG B O 1
ATOM 3196 N N . ASP B 1 107 ? 1.456 28.156 14.555 1 93.75 107 ASP B N 1
ATOM 3197 C CA . ASP B 1 107 ? 1.627 27.938 15.984 1 93.75 107 ASP B CA 1
ATOM 3198 C C . ASP B 1 107 ? 1.098 26.562 16.391 1 93.75 107 ASP B C 1
ATOM 3200 O O . ASP B 1 107 ? 0.327 26.438 17.344 1 93.75 107 ASP B O 1
ATOM 3204 N N . GLU B 1 108 ? 1.302 25.594 15.602 1 95 108 GLU B N 1
ATOM 3205 C CA . GLU B 1 108 ? 0.971 24.188 15.805 1 95 108 GLU B CA 1
ATOM 3206 C C . GLU B 1 108 ? 2.193 23.297 15.602 1 95 108 GLU B C 1
ATOM 3208 O O . GLU B 1 108 ? 2.879 23.406 14.578 1 95 108 GLU B O 1
ATOM 3213 N N . HIS B 1 109 ? 2.43 22.453 16.609 1 98.12 109 HIS B N 1
ATOM 3214 C CA . HIS B 1 109 ? 3.627 21.625 16.547 1 98.12 109 HIS B CA 1
ATOM 3215 C C . HIS B 1 109 ? 3.293 20.203 16.125 1 98.12 109 HIS B C 1
ATOM 3217 O O . HIS B 1 109 ? 2.238 19.672 16.5 1 98.12 109 HIS B O 1
ATOM 3223 N N . TYR B 1 110 ? 4.184 19.672 15.391 1 98.31 110 TYR B N 1
ATOM 3224 C CA . TYR B 1 110 ? 4.18 18.25 15.07 1 98.31 110 TYR B CA 1
ATOM 3225 C C . TYR B 1 110 ? 5.328 17.531 15.766 1 98.31 110 TYR B C 1
ATOM 3227 O O . TYR B 1 110 ? 6.402 18.094 15.961 1 98.31 110 TYR B O 1
ATOM 3235 N N . GLU B 1 111 ? 5.074 16.281 16.156 1 98.12 111 GLU B N 1
ATOM 3236 C CA . GLU B 1 111 ? 6.121 15.453 16.734 1 98.12 111 GLU B CA 1
ATOM 3237 C C . GLU B 1 111 ? 7.109 14.984 15.672 1 98.12 111 GLU B C 1
ATOM 3239 O O . GLU B 1 111 ? 6.719 14.656 14.547 1 98.12 111 GLU B O 1
ATOM 3244 N N . VAL B 1 112 ? 8.359 15 16.016 1 98.56 112 VAL B N 1
ATOM 3245 C CA . VAL B 1 112 ? 9.422 14.5 15.141 1 98.56 112 VAL B CA 1
ATOM 3246 C C . VAL B 1 112 ? 9.938 13.172 15.68 1 98.56 112 VAL B C 1
ATOM 3248 O O . VAL B 1 112 ? 10.445 13.102 16.797 1 98.56 112 VAL B O 1
ATOM 3251 N N . MET B 1 113 ? 9.812 12.188 14.93 1 97.62 113 MET B N 1
ATOM 3252 C CA . MET B 1 113 ? 10.211 10.836 15.312 1 97.62 113 MET B CA 1
ATOM 3253 C C . MET B 1 113 ? 10.617 10.031 14.086 1 97.62 113 MET B C 1
ATOM 3255 O O . MET B 1 113 ? 10.172 10.32 12.969 1 97.62 113 MET B O 1
ATOM 3259 N N . PRO B 1 114 ? 11.484 9.016 14.273 1 96.88 114 PRO B N 1
ATOM 3260 C CA . PRO B 1 114 ? 11.875 8.203 13.117 1 96.88 114 PRO B CA 1
ATOM 3261 C C . PRO B 1 114 ? 10.695 7.461 12.5 1 96.88 114 PRO B C 1
ATOM 3263 O O . PRO B 1 114 ? 10.555 7.43 11.273 1 96.88 114 PRO B O 1
ATOM 3266 N N . ARG B 1 115 ? 9.93 6.82 13.383 1 95.94 115 ARG B N 1
ATOM 3267 C CA . ARG B 1 115 ? 8.703 6.125 13.008 1 95.94 115 ARG B CA 1
ATOM 3268 C C . ARG B 1 115 ? 7.543 6.531 13.914 1 95.94 115 ARG B C 1
ATOM 3270 O O . ARG B 1 115 ? 7.754 6.977 15.039 1 95.94 115 ARG B O 1
ATOM 3277 N N . PHE B 1 116 ? 6.328 6.273 13.352 1 95.38 116 PHE B N 1
ATOM 3278 C CA . PHE B 1 116 ? 5.141 6.668 14.102 1 95.38 116 PHE B CA 1
ATOM 3279 C C . PHE B 1 116 ? 5.109 5.992 15.461 1 95.38 116 PHE B C 1
ATOM 3281 O O . PHE B 1 116 ? 4.609 6.562 16.438 1 95.38 116 PHE B O 1
ATOM 3288 N N . CYS B 1 117 ? 5.734 4.738 15.508 1 92.75 117 CYS B N 1
ATOM 3289 C CA . CYS B 1 117 ? 5.699 3.938 16.734 1 92.75 117 CYS B CA 1
ATOM 3290 C C . CYS B 1 117 ? 6.797 4.371 17.688 1 92.75 117 CYS B C 1
ATOM 3292 O O . CYS B 1 117 ? 6.801 3.961 18.859 1 92.75 117 CYS B O 1
ATOM 3294 N N . ASP B 1 118 ? 7.672 5.195 17.328 1 95.75 118 ASP B N 1
ATOM 3295 C CA . ASP B 1 118 ? 8.828 5.555 18.141 1 95.75 118 ASP B CA 1
ATOM 3296 C C . ASP B 1 118 ? 8.523 6.75 19.031 1 95.75 118 ASP B C 1
ATOM 3298 O O . ASP B 1 118 ? 7.656 7.57 18.719 1 95.75 118 ASP B O 1
ATOM 3302 N N . PRO B 1 119 ? 9.188 6.805 20.141 1 95.56 119 PRO B N 1
ATOM 3303 C CA . PRO B 1 119 ? 9.055 8.016 20.953 1 95.56 119 PRO B CA 1
ATOM 3304 C C . PRO B 1 119 ? 9.531 9.273 20.219 1 95.56 119 PRO B C 1
ATOM 3306 O O . PRO B 1 119 ? 10.562 9.242 19.562 1 95.56 119 PRO B O 1
ATOM 3309 N N . PRO B 1 120 ? 8.75 10.328 20.297 1 97.62 120 PRO B N 1
ATOM 3310 C CA . PRO B 1 120 ? 9.188 11.57 19.656 1 97.62 120 PRO B CA 1
ATOM 3311 C C . PRO B 1 120 ? 10.5 12.102 20.234 1 97.62 120 PRO B C 1
ATOM 3313 O O . PRO B 1 120 ? 10.727 12.008 21.438 1 97.62 120 PRO B O 1
ATOM 3316 N N . LEU B 1 121 ? 11.32 12.664 19.359 1 98.44 121 LEU B N 1
ATOM 3317 C CA . LEU B 1 121 ? 12.617 13.195 19.75 1 98.44 121 LEU B CA 1
ATOM 3318 C C . LEU B 1 121 ? 12.523 14.68 20.062 1 98.44 121 LEU B C 1
ATOM 3320 O O . LEU B 1 121 ? 13.305 15.203 20.875 1 98.44 121 LEU B O 1
ATOM 3324 N N . PHE B 1 122 ? 11.672 15.375 19.438 1 98.69 122 PHE B N 1
ATOM 3325 C CA . PHE B 1 122 ? 11.305 16.766 19.703 1 98.69 122 PHE B CA 1
ATOM 3326 C C . PHE B 1 122 ? 10.062 17.141 18.906 1 98.69 122 PHE B C 1
ATOM 3328 O O . PHE B 1 122 ? 9.43 16.297 18.281 1 98.69 122 PHE B O 1
ATOM 3335 N N . SER B 1 123 ? 9.594 18.328 19.047 1 98.69 123 SER B N 1
ATOM 3336 C CA . SER B 1 123 ? 8.484 18.844 18.234 1 98.69 123 SER B CA 1
ATOM 3337 C C . SER B 1 123 ? 8.859 20.156 17.547 1 98.69 123 SER B C 1
ATOM 3339 O O . SER B 1 123 ? 9.836 20.797 17.922 1 98.69 123 SER B O 1
ATOM 3341 N N . MET B 1 124 ? 8.211 20.484 16.531 1 98.69 124 MET B N 1
ATOM 3342 C CA . MET B 1 124 ? 8.508 21.703 15.805 1 98.69 124 MET B CA 1
ATOM 3343 C C . MET B 1 124 ? 7.266 22.25 15.102 1 98.69 124 MET B C 1
ATOM 3345 O O . MET B 1 124 ? 6.266 21.531 14.977 1 98.69 124 MET B O 1
ATOM 3349 N N . GLU B 1 125 ? 7.387 23.453 14.703 1 98.31 125 GLU B N 1
ATOM 3350 C CA . GLU B 1 125 ? 6.309 24.125 13.969 1 98.31 125 GLU B CA 1
ATOM 3351 C C . GLU B 1 125 ? 5.965 23.359 12.695 1 98.31 125 GLU B C 1
ATOM 3353 O O . GLU B 1 125 ? 6.848 23.047 11.898 1 98.31 125 GLU B O 1
ATOM 3358 N N . ARG B 1 126 ? 4.676 23.125 12.461 1 96.81 126 ARG B N 1
ATOM 3359 C CA . ARG B 1 126 ? 4.223 22.297 11.352 1 96.81 126 ARG B CA 1
ATOM 3360 C C . ARG B 1 126 ? 4.602 22.906 10.008 1 96.81 126 ARG B C 1
ATOM 3362 O O . ARG B 1 126 ? 4.953 22.203 9.062 1 96.81 126 ARG B O 1
ATOM 3369 N N . ALA B 1 127 ? 4.547 24.234 9.938 1 95.5 127 ALA B N 1
ATOM 3370 C CA . ALA B 1 127 ? 4.797 24.922 8.672 1 95.5 127 ALA B CA 1
ATOM 3371 C C . ALA B 1 127 ? 6.238 24.719 8.219 1 95.5 127 ALA B C 1
ATOM 3373 O O . ALA B 1 127 ? 6.562 24.938 7.051 1 95.5 127 ALA B O 1
ATOM 3374 N N . ALA B 1 128 ? 7.121 24.281 9.102 1 98.06 128 ALA B N 1
ATOM 3375 C CA . ALA B 1 128 ? 8.547 24.203 8.82 1 98.06 128 ALA B CA 1
ATOM 3376 C C . ALA B 1 128 ? 8.977 22.766 8.562 1 98.06 128 ALA B C 1
ATOM 3378 O O . ALA B 1 128 ? 10.133 22.516 8.203 1 98.06 128 ALA B O 1
ATOM 3379 N N . THR B 1 129 ? 8.086 21.812 8.6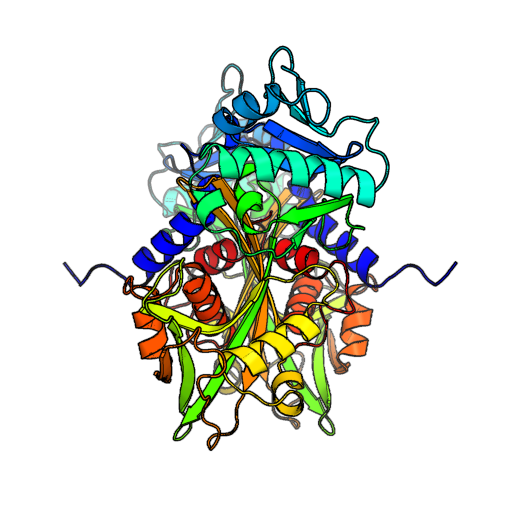88 1 98.38 129 THR B N 1
ATOM 3380 C CA . THR B 1 129 ? 8.461 20.406 8.625 1 98.38 129 THR B CA 1
ATOM 3381 C C . THR B 1 129 ? 9.039 20.062 7.258 1 98.38 129 THR B C 1
ATOM 3383 O O . THR B 1 129 ? 9.945 19.234 7.156 1 98.38 129 THR B O 1
ATOM 3386 N N . ALA B 1 130 ? 8.57 20.688 6.203 1 97.94 130 ALA B N 1
ATOM 3387 C CA . ALA B 1 130 ? 9 20.391 4.84 1 97.94 130 ALA B CA 1
ATOM 3388 C C . ALA B 1 130 ? 10.469 20.766 4.637 1 97.94 130 ALA B C 1
ATOM 3390 O O . ALA B 1 130 ? 11.156 20.172 3.807 1 97.94 130 ALA B O 1
ATOM 3391 N N . LEU B 1 131 ? 10.961 21.75 5.402 1 98.44 131 LEU B N 1
ATOM 3392 C CA . LEU B 1 131 ? 12.344 22.188 5.297 1 98.44 131 LEU B CA 1
ATOM 3393 C C . LEU B 1 131 ? 13.305 21.078 5.707 1 98.44 131 LEU B C 1
ATOM 3395 O O . LEU B 1 131 ? 14.422 21 5.184 1 98.44 131 LEU B O 1
ATOM 3399 N N . LEU B 1 132 ? 12.836 20.281 6.652 1 98.56 132 LEU B N 1
ATOM 3400 C CA . LEU B 1 132 ? 13.711 19.25 7.195 1 98.56 132 LEU B CA 1
ATOM 3401 C C . LEU B 1 132 ? 13.266 17.875 6.734 1 98.56 132 LEU B C 1
ATOM 3403 O O . LEU B 1 132 ? 13.812 16.859 7.18 1 98.56 132 LEU B O 1
ATOM 3407 N N . GLY B 1 133 ? 12.242 17.828 5.855 1 98.38 133 GLY B N 1
ATOM 3408 C CA . GLY B 1 133 ? 11.742 16.562 5.324 1 98.38 133 GLY B CA 1
ATOM 3409 C C . GLY B 1 133 ? 11.242 15.617 6.402 1 98.38 133 GLY B C 1
ATOM 3410 O O . GLY B 1 133 ? 11.539 14.422 6.371 1 98.38 133 GLY B O 1
ATOM 3411 N N . ILE B 1 134 ? 10.539 16.188 7.371 1 98.5 134 ILE B N 1
ATOM 3412 C CA . ILE B 1 134 ? 10.031 15.422 8.5 1 98.5 134 ILE B CA 1
ATOM 3413 C C . ILE B 1 134 ? 8.781 14.641 8.078 1 98.5 134 ILE B C 1
ATOM 3415 O O . ILE B 1 134 ? 7.914 15.18 7.387 1 98.5 134 ILE B O 1
ATOM 3419 N N . ARG B 1 135 ? 8.727 13.32 8.5 1 97.94 135 ARG B N 1
ATOM 3420 C CA . ARG B 1 135 ? 7.504 12.555 8.281 1 97.94 135 ARG B CA 1
ATOM 3421 C C . ARG B 1 135 ? 6.336 13.148 9.062 1 97.94 135 ARG B C 1
ATOM 3423 O O . ARG B 1 135 ? 6.449 13.398 10.266 1 97.94 135 ARG B O 1
ATOM 3430 N N . CYS B 1 136 ? 5.312 13.422 8.352 1 97.94 136 CYS B N 1
ATOM 3431 C CA . CYS B 1 136 ? 4.121 13.969 8.992 1 97.94 136 CYS B CA 1
ATOM 3432 C C . CYS B 1 136 ? 2.953 12.992 8.891 1 97.94 136 CYS B C 1
ATOM 3434 O O . CYS B 1 136 ? 2.889 12.188 7.961 1 97.94 136 CYS B O 1
ATOM 3436 N N . TYR B 1 137 ? 2.061 13.086 9.82 1 98.12 137 TYR B N 1
ATOM 3437 C CA . TYR B 1 137 ? 0.929 12.172 9.93 1 98.12 137 TYR B CA 1
ATOM 3438 C C . TYR B 1 137 ? -0.384 12.938 10.039 1 98.12 137 TYR B C 1
ATOM 3440 O O . TYR B 1 137 ? -0.434 14.008 10.648 1 98.12 137 TYR B O 1
ATOM 3448 N N . GLY B 1 138 ? -1.391 12.438 9.461 1 98.38 138 GLY B N 1
ATOM 3449 C CA . GLY B 1 138 ? -2.719 13.031 9.516 1 98.38 138 GLY B CA 1
ATOM 3450 C C . GLY B 1 138 ? -3.832 12 9.422 1 98.38 138 GLY B C 1
ATOM 3451 O O . GLY B 1 138 ? -3.57 10.805 9.305 1 98.38 138 GLY B O 1
ATOM 3452 N N . THR B 1 139 ? -5.047 12.453 9.586 1 98.75 139 THR B N 1
ATOM 3453 C CA . THR B 1 139 ? -6.238 11.617 9.469 1 98.75 139 THR B CA 1
ATOM 3454 C C . THR B 1 139 ? -7.184 12.18 8.406 1 98.75 139 THR B C 1
ATOM 3456 O O . THR B 1 139 ? -7.297 13.391 8.25 1 98.75 139 THR B O 1
ATOM 3459 N N . HIS B 1 140 ? -7.781 11.328 7.668 1 98.94 140 HIS B N 1
ATOM 3460 C CA . HIS B 1 140 ? -8.789 11.688 6.672 1 98.94 140 HIS B CA 1
ATOM 3461 C C . HIS B 1 140 ? -10.055 10.852 6.852 1 98.94 140 HIS B C 1
ATOM 3463 O O . HIS B 1 140 ? -9.984 9.648 7.113 1 98.94 140 HIS B O 1
ATOM 3469 N N . LEU B 1 141 ? -11.188 11.477 6.668 1 98.94 141 LEU B N 1
ATOM 3470 C CA . LEU B 1 141 ? -12.477 10.797 6.781 1 98.94 141 LEU B CA 1
ATOM 3471 C C . LEU B 1 141 ? -13.211 10.805 5.445 1 98.94 141 LEU B C 1
ATOM 3473 O O . LEU B 1 141 ? -13.469 11.867 4.879 1 98.94 141 LEU B O 1
ATOM 3477 N N . ASN B 1 142 ? -13.469 9.648 4.953 1 98.88 142 ASN B N 1
ATOM 3478 C CA . ASN B 1 142 ? -14.508 9.508 3.936 1 98.88 142 ASN B CA 1
ATOM 3479 C C . ASN B 1 142 ? -15.891 9.367 4.562 1 98.88 142 ASN B C 1
ATOM 3481 O O . ASN B 1 142 ? -16.219 8.336 5.148 1 98.88 142 ASN B O 1
ATOM 3485 N N . GLY B 1 143 ? -16.672 10.406 4.48 1 98.81 143 GLY B N 1
ATOM 3486 C CA . GLY B 1 143 ? -18.078 10.305 4.84 1 98.81 143 GLY B CA 1
ATOM 3487 C C . GLY B 1 143 ? -18.969 9.914 3.67 1 98.81 143 GLY B C 1
ATOM 3488 O O . GLY B 1 143 ? -18.906 10.539 2.607 1 98.81 143 GLY B O 1
ATOM 3489 N N . TYR B 1 144 ? -19.703 8.805 3.795 1 98.56 144 TYR B N 1
ATOM 3490 C CA . TYR B 1 144 ? -20.547 8.367 2.691 1 98.56 144 TYR B CA 1
ATOM 3491 C C . TYR B 1 144 ? -21.906 7.922 3.197 1 98.56 144 TYR B C 1
ATOM 3493 O O . TYR B 1 144 ? -22.109 7.727 4.398 1 98.56 144 TYR B O 1
ATOM 3501 N N . THR B 1 145 ? -22.844 7.906 2.387 1 97.69 145 THR B N 1
ATOM 3502 C CA . THR B 1 145 ? -24.203 7.449 2.658 1 97.69 145 THR B CA 1
ATOM 3503 C C . THR B 1 145 ? -24.828 6.832 1.408 1 97.69 145 THR B C 1
ATOM 3505 O O . THR B 1 145 ? -24.125 6.547 0.436 1 97.69 145 THR B O 1
ATOM 3508 N N . ARG B 1 146 ? -26.031 6.367 1.496 1 94.62 146 ARG B N 1
ATOM 3509 C CA . ARG B 1 146 ? -26.766 5.82 0.363 1 94.62 146 ARG B CA 1
ATOM 3510 C C . ARG B 1 146 ? -28.016 6.641 0.084 1 94.62 146 ARG B C 1
ATOM 3512 O O . ARG B 1 146 ? -28.75 6.996 1.009 1 94.62 146 ARG B O 1
ATOM 3519 N N . ARG B 1 147 ? -28.125 7.059 -1.142 1 91.12 147 ARG B N 1
ATOM 3520 C CA . ARG B 1 147 ? -29.344 7.688 -1.617 1 91.12 147 ARG B CA 1
ATOM 3521 C C . ARG B 1 147 ? -30.062 6.801 -2.627 1 91.12 147 ARG B C 1
ATOM 3523 O O . ARG B 1 147 ? -29.547 6.547 -3.717 1 91.12 147 ARG B O 1
ATOM 3530 N N . GLY B 1 148 ? -31.328 6.406 -2.332 1 89.19 148 GLY B N 1
ATOM 3531 C CA . GLY B 1 148 ? -32 5.461 -3.195 1 89.19 148 GLY B CA 1
ATOM 3532 C C . GLY B 1 148 ? -31.234 4.18 -3.424 1 89.19 148 GLY B C 1
ATOM 3533 O O . GLY B 1 148 ? -31.219 3.648 -4.535 1 89.19 148 GLY B O 1
ATOM 3534 N N . GLY B 1 149 ? -30.391 3.842 -2.477 1 88.62 149 GLY B N 1
ATOM 3535 C CA . GLY B 1 149 ? -29.625 2.609 -2.555 1 88.62 149 GLY B CA 1
ATOM 3536 C C . GLY B 1 149 ? -28.281 2.787 -3.223 1 88.62 149 GLY B C 1
ATOM 3537 O O . GLY B 1 149 ? -27.469 1.858 -3.252 1 88.62 149 GLY B O 1
ATOM 3538 N N . ARG B 1 150 ? -28.062 3.967 -3.691 1 92 150 ARG B N 1
ATOM 3539 C CA . ARG B 1 150 ? -26.797 4.223 -4.387 1 92 150 ARG B CA 1
ATOM 3540 C C . ARG B 1 150 ? -25.797 4.906 -3.465 1 92 150 ARG B C 1
ATOM 3542 O O . ARG B 1 150 ? -26.141 5.844 -2.744 1 92 150 ARG B O 1
ATOM 3549 N N . PRO B 1 151 ? -24.609 4.387 -3.48 1 95.75 151 PRO B N 1
ATOM 3550 C CA . PRO B 1 151 ? -23.609 4.992 -2.607 1 95.75 151 PRO B CA 1
ATOM 3551 C C . PRO B 1 151 ? -23.219 6.406 -3.045 1 95.75 151 PRO B C 1
ATOM 3553 O O . PRO B 1 151 ? -23.062 6.664 -4.242 1 95.75 151 PRO B O 1
ATOM 3556 N N . CYS B 1 152 ? -23.156 7.324 -2.102 1 98.25 152 CYS B N 1
ATOM 3557 C CA . CYS B 1 152 ? -22.75 8.711 -2.283 1 98.25 152 CYS B CA 1
ATOM 3558 C C . CYS B 1 152 ? -21.688 9.102 -1.251 1 98.25 152 CYS B C 1
ATOM 3560 O O . CYS B 1 152 ? -21.625 8.516 -0.171 1 98.25 152 CYS B O 1
ATOM 3562 N N . MET B 1 153 ? -20.906 10.031 -1.596 1 98.69 153 MET B N 1
ATOM 3563 C CA . MET B 1 153 ? -19.828 10.484 -0.715 1 98.69 153 MET B CA 1
ATOM 3564 C C . MET B 1 153 ? -19.953 11.984 -0.452 1 98.69 153 MET B C 1
ATOM 3566 O O . MET B 1 153 ? -20.234 12.758 -1.364 1 98.69 153 MET B O 1
ATOM 3570 N N . TRP B 1 154 ? -19.75 12.383 0.777 1 98.75 154 TRP B N 1
ATOM 3571 C CA . TRP B 1 154 ? -19.688 13.789 1.155 1 98.75 154 TRP B CA 1
ATOM 3572 C C . TRP B 1 154 ? -18.281 14.344 0.908 1 98.75 154 TRP B C 1
ATOM 3574 O O . TRP B 1 154 ? -17.297 13.773 1.367 1 98.75 154 TRP B O 1
ATOM 3584 N N . LEU B 1 155 ? -18.203 15.398 0.143 1 98.69 155 LEU B N 1
ATOM 3585 C CA . LEU B 1 155 ? -16.969 16.156 -0.044 1 98.69 155 LEU B CA 1
ATOM 3586 C C . LEU B 1 155 ? -17.141 17.594 0.433 1 98.69 155 LEU B C 1
ATOM 3588 O O . LEU B 1 155 ? -18.266 18.125 0.445 1 98.69 155 LEU B O 1
ATOM 3592 N N . GLY B 1 156 ? -16.141 18.141 0.918 1 98.19 156 GLY B N 1
ATOM 3593 C CA . GLY B 1 156 ? -16.141 19.562 1.25 1 98.19 156 GLY B CA 1
ATOM 3594 C C . GLY B 1 156 ? -15.422 20.422 0.221 1 98.19 156 GLY B C 1
ATOM 3595 O O . GLY B 1 156 ? -14.594 19.906 -0.54 1 98.19 156 GLY B O 1
ATOM 3596 N N . ARG B 1 157 ? -15.781 21.625 0.174 1 98.25 157 ARG B N 1
ATOM 3597 C CA . ARG B 1 157 ? -15.016 22.625 -0.552 1 98.25 157 ARG B CA 1
ATOM 3598 C C . ARG B 1 157 ? -14.273 23.547 0.411 1 98.25 157 ARG B C 1
ATOM 3600 O O . ARG B 1 157 ? -14.883 24.172 1.283 1 98.25 157 ARG B O 1
ATOM 3607 N N . ARG B 1 158 ? -12.992 23.625 0.265 1 98 158 ARG B N 1
ATOM 3608 C CA . ARG B 1 158 ? -12.156 24.438 1.147 1 98 158 ARG B CA 1
ATOM 3609 C C . ARG B 1 158 ? -12.469 25.922 0.985 1 98 158 ARG B C 1
ATOM 3611 O O . ARG B 1 158 ? -12.695 26.406 -0.13 1 98 158 ARG B O 1
ATOM 3618 N N . ALA B 1 159 ? -12.445 26.625 2.113 1 97.12 159 ALA B N 1
ATOM 3619 C CA . ALA B 1 159 ? -12.641 28.078 2.082 1 97.12 159 ALA B CA 1
ATOM 3620 C C . ALA B 1 159 ? -11.555 28.75 1.249 1 97.12 159 ALA B C 1
ATOM 3622 O O . ALA B 1 159 ? -10.422 28.281 1.178 1 97.12 159 ALA B O 1
ATOM 3623 N N . LEU B 1 160 ? -11.938 29.922 0.657 1 96 160 LEU B N 1
ATOM 3624 C CA . LEU B 1 160 ? -10.992 30.672 -0.164 1 96 160 LEU B CA 1
ATOM 3625 C C . LEU B 1 160 ? -9.883 31.266 0.693 1 96 160 LEU B C 1
ATOM 3627 O O . LEU B 1 160 ? -8.82 31.641 0.178 1 96 160 LEU B O 1
ATOM 3631 N N . THR B 1 161 ? -10.078 31.312 1.957 1 91.62 161 THR B N 1
ATOM 3632 C CA . THR B 1 161 ? -9.141 31.938 2.875 1 91.62 161 THR B CA 1
ATOM 3633 C C . THR B 1 161 ? -8.055 30.953 3.297 1 91.62 161 THR B C 1
ATOM 3635 O O . THR B 1 161 ? -7.062 31.328 3.918 1 91.62 161 THR B O 1
ATOM 3638 N N . LYS B 1 162 ? -8.297 29.656 2.979 1 90.56 162 LYS B N 1
ATOM 3639 C CA . LYS B 1 162 ? -7.281 28.672 3.332 1 90.56 162 LYS B CA 1
ATOM 3640 C C . LYS B 1 162 ? -5.941 29.016 2.684 1 90.56 162 LYS B C 1
ATOM 3642 O O . LYS B 1 162 ? -5.891 29.375 1.506 1 90.56 162 LYS B O 1
ATOM 3647 N N . PRO B 1 163 ? -4.891 28.875 3.406 1 82.94 163 PRO B N 1
ATOM 3648 C CA . PRO B 1 163 ? -3.576 29.172 2.828 1 82.94 163 PRO B CA 1
ATOM 3649 C C . PRO B 1 163 ? -3.178 28.172 1.743 1 82.94 163 PRO B C 1
ATOM 3651 O O . PRO B 1 163 ? -2.496 28.531 0.782 1 82.94 163 PRO B O 1
ATOM 3654 N N . THR B 1 164 ? -3.582 26.938 1.938 1 85.81 164 THR B N 1
ATOM 3655 C CA . THR B 1 164 ? -3.203 25.891 1.003 1 85.81 164 THR B CA 1
ATOM 3656 C C . THR B 1 164 ? -4.43 25.344 0.278 1 85.81 164 THR B C 1
ATOM 3658 O O . THR B 1 164 ? -5.406 24.938 0.914 1 85.81 164 THR B O 1
ATOM 3661 N N . TYR B 1 165 ? -4.391 25.391 -1.103 1 93.75 165 TYR B N 1
ATOM 3662 C CA . TYR B 1 165 ? -5.414 24.875 -1.998 1 93.75 165 TYR B CA 1
ATOM 3663 C C . TYR B 1 165 ? -6.766 25.531 -1.73 1 93.75 165 TYR B C 1
ATOM 3665 O O . TYR B 1 165 ? -7.77 24.844 -1.54 1 93.75 165 TYR B O 1
ATOM 3673 N N . PRO B 1 166 ? -6.809 26.812 -1.739 1 95.75 166 PRO B N 1
ATOM 3674 C CA . PRO B 1 166 ? -8.078 27.484 -1.515 1 95.75 166 PRO B CA 1
ATOM 3675 C C . PRO B 1 166 ? -9.133 27.141 -2.566 1 95.75 166 PRO B C 1
ATOM 3677 O O . PRO B 1 166 ? -8.828 27.109 -3.762 1 95.75 166 PRO B O 1
ATOM 3680 N N . GLY B 1 167 ? -10.281 26.797 -2.125 1 97.5 167 GLY B N 1
ATOM 3681 C CA . GLY B 1 167 ? -11.414 26.578 -3.018 1 97.5 167 GLY B CA 1
ATOM 3682 C C . GLY B 1 167 ? -11.445 25.188 -3.619 1 97.5 167 GLY B C 1
ATOM 3683 O O . GLY B 1 167 ? -12.367 24.844 -4.355 1 97.5 167 GLY B O 1
ATOM 3684 N N . ARG B 1 168 ? -10.531 24.359 -3.301 1 98.12 168 ARG B N 1
ATOM 3685 C CA . ARG B 1 168 ? -10.492 23.016 -3.867 1 98.12 168 ARG B CA 1
ATOM 3686 C C . ARG B 1 168 ? -11.367 22.047 -3.07 1 98.12 168 ARG B C 1
ATOM 3688 O O . ARG B 1 168 ? -11.766 22.359 -1.944 1 98.12 168 ARG B O 1
ATOM 3695 N N . LEU B 1 169 ? -11.688 21 -3.715 1 98.5 169 LEU B N 1
ATOM 3696 C CA . LEU B 1 169 ? -12.43 19.938 -3.047 1 98.5 169 LEU B CA 1
ATOM 3697 C C . LEU B 1 169 ? -11.562 19.234 -2.01 1 98.5 169 LEU B C 1
ATOM 3699 O O . LEU B 1 169 ? -10.344 19.125 -2.182 1 98.5 169 LEU B O 1
ATOM 3703 N N . ASP B 1 170 ? -12.172 18.781 -0.949 1 98.5 170 ASP B N 1
ATOM 3704 C CA . ASP B 1 170 ? -11.562 18.109 0.19 1 98.5 170 ASP B CA 1
ATOM 3705 C C . ASP B 1 170 ? -12.422 16.938 0.668 1 98.5 170 ASP B C 1
ATOM 3707 O O . ASP B 1 170 ? -13.578 16.812 0.255 1 98.5 170 ASP B O 1
ATOM 3711 N N . ASN B 1 171 ? -11.836 16.016 1.434 1 98.62 171 ASN B N 1
ATOM 3712 C CA . ASN B 1 171 ? -12.633 15.016 2.129 1 98.62 171 ASN B CA 1
ATOM 3713 C C . ASN B 1 171 ? -13.555 15.648 3.17 1 98.62 171 ASN B C 1
ATOM 3715 O O . ASN B 1 171 ? -13.5 16.859 3.396 1 98.62 171 ASN B O 1
ATOM 3719 N N . LEU B 1 172 ? -14.398 14.836 3.736 1 98.75 172 LEU B N 1
ATOM 3720 C CA . LEU B 1 172 ? -15.398 15.367 4.66 1 98.75 172 LEU B CA 1
ATOM 3721 C C . LEU B 1 172 ? -14.719 16.031 5.855 1 98.75 172 LEU B C 1
ATOM 3723 O O . LEU B 1 172 ? -15.148 17.109 6.297 1 98.75 172 LEU B O 1
ATOM 3727 N N . ALA B 1 173 ? -13.758 15.398 6.375 1 98.5 173 ALA B N 1
ATOM 3728 C CA . ALA B 1 173 ? -12.906 15.945 7.43 1 98.5 173 ALA B CA 1
ATOM 3729 C C . ALA B 1 173 ? -11.484 15.398 7.332 1 98.5 173 ALA B C 1
ATOM 3731 O O . ALA B 1 173 ? -11.281 14.25 6.926 1 98.5 173 ALA B O 1
ATOM 3732 N N . ALA B 1 174 ? -10.586 16.188 7.672 1 98.38 174 ALA B N 1
ATOM 3733 C CA . ALA B 1 174 ? -9.18 15.805 7.66 1 98.38 174 ALA B CA 1
ATOM 3734 C C . ALA B 1 174 ? -8.336 16.75 8.508 1 98.38 174 ALA B C 1
ATOM 3736 O O . ALA B 1 174 ? -8.711 17.906 8.719 1 98.38 174 ALA B O 1
ATOM 3737 N N . GLY B 1 175 ? -7.164 16.234 8.93 1 97.25 175 GLY B N 1
ATOM 3738 C CA . GLY B 1 175 ? -6.242 17.109 9.656 1 97.25 175 GLY B CA 1
ATOM 3739 C C . GLY B 1 175 ? -4.969 16.406 10.078 1 97.25 175 GLY B C 1
ATOM 3740 O O . GLY B 1 175 ? -4.949 15.172 10.219 1 97.25 175 GLY B O 1
ATOM 3741 N N . GLY B 1 176 ? -4 17.172 10.289 1 97.38 176 GLY B N 1
ATOM 3742 C CA . GLY B 1 176 ? -2.748 16.656 10.812 1 97.38 176 GLY B CA 1
ATOM 3743 C C . GLY B 1 176 ? -2.82 16.281 12.281 1 97.38 176 GLY B C 1
ATOM 3744 O O . GLY B 1 176 ? -3.629 16.828 13.023 1 97.38 176 GLY B O 1
ATOM 3745 N N . ILE B 1 177 ? -2.021 15.328 12.641 1 97.81 177 ILE B N 1
ATOM 3746 C CA . ILE B 1 177 ? -1.951 14.922 14.039 1 97.81 177 ILE B CA 1
ATOM 3747 C C . ILE B 1 177 ? -0.982 15.828 14.797 1 97.81 177 ILE B C 1
ATOM 3749 O O . ILE B 1 177 ? 0.236 15.703 14.648 1 97.81 177 ILE B O 1
ATOM 3753 N N . ALA B 1 178 ? -1.523 16.656 15.586 1 95.81 178 ALA B N 1
ATOM 3754 C CA . ALA B 1 178 ? -0.73 17.578 16.391 1 95.81 178 ALA B CA 1
ATOM 3755 C C . ALA B 1 178 ? -0.173 16.891 17.641 1 95.81 178 ALA B C 1
ATOM 3757 O O . ALA B 1 178 ? -0.625 15.805 18 1 95.81 178 ALA B O 1
ATOM 3758 N N . VAL B 1 179 ? 0.774 17.594 18.219 1 95.56 179 VAL B N 1
ATOM 3759 C CA . VAL B 1 179 ? 1.41 17.078 19.422 1 95.56 179 VAL B CA 1
ATOM 3760 C C . VAL B 1 179 ? 0.349 16.781 20.484 1 95.56 179 VAL B C 1
ATOM 3762 O O . VAL B 1 179 ? -0.556 17.578 20.703 1 95.56 179 VAL B O 1
ATOM 3765 N N . GLY B 1 180 ? 0.477 15.586 21.062 1 91.5 180 GLY B N 1
ATOM 3766 C CA . GLY B 1 180 ? -0.353 15.258 22.203 1 91.5 180 GLY B CA 1
ATOM 3767 C C . GLY B 1 180 ? -1.655 14.578 21.828 1 91.5 180 GLY B C 1
ATOM 3768 O O . GLY B 1 180 ? -2.389 14.102 22.688 1 91.5 180 GLY B O 1
ATOM 3769 N N . LEU B 1 181 ? -1.985 14.484 20.578 1 94.06 181 LEU B N 1
ATOM 3770 C CA . LEU B 1 181 ? -3.244 13.883 20.156 1 94.06 181 LEU B CA 1
ATOM 3771 C C . LEU B 1 181 ? -3.006 12.508 19.531 1 94.06 181 LEU B C 1
ATOM 3773 O O . LEU B 1 181 ? -2.02 12.305 18.812 1 94.06 181 LEU B O 1
ATOM 3777 N N . GLY B 1 182 ? -3.945 11.586 19.828 1 95.94 182 GLY B N 1
ATOM 3778 C CA . GLY B 1 182 ? -3.961 10.305 19.141 1 95.94 182 GLY B CA 1
ATOM 3779 C C . GLY B 1 182 ? -4.617 10.367 17.781 1 95.94 182 GLY B C 1
ATOM 3780 O O . GLY B 1 182 ? -5.125 11.422 17.375 1 95.94 182 GLY B O 1
ATOM 3781 N N . VAL B 1 183 ? -4.586 9.227 17.109 1 98 183 VAL B N 1
ATOM 3782 C CA . VAL B 1 183 ? -5.113 9.156 15.742 1 98 183 VAL B CA 1
ATOM 3783 C C . VAL B 1 183 ? -6.625 9.375 15.766 1 98 183 VAL B C 1
ATOM 3785 O O . VAL B 1 183 ? -7.133 10.297 15.133 1 98 183 VAL B O 1
ATOM 3788 N N . THR B 1 184 ? -7.348 8.57 16.547 1 97.94 184 THR B N 1
ATOM 3789 C CA . THR B 1 184 ? -8.805 8.656 16.594 1 97.94 184 THR B CA 1
ATOM 3790 C C . THR B 1 184 ? -9.242 9.977 17.219 1 97.94 184 THR B C 1
ATOM 3792 O O . THR B 1 184 ? -10.219 10.578 16.766 1 97.94 184 THR B O 1
ATOM 3795 N N . GLU B 1 185 ? -8.508 10.391 18.219 1 97.81 185 GLU B N 1
ATOM 3796 C CA . GLU B 1 185 ? -8.805 11.672 18.844 1 97.81 185 GLU B CA 1
ATOM 3797 C C . GLU B 1 185 ? -8.727 12.812 17.828 1 97.81 185 GLU B C 1
ATOM 3799 O O . GLU B 1 185 ? -9.586 13.688 17.812 1 97.81 185 GLU B O 1
ATOM 3804 N N . THR B 1 186 ? -7.688 12.805 17.016 1 98.25 186 THR B N 1
ATOM 3805 C CA . THR B 1 186 ? -7.543 13.812 15.969 1 98.25 186 THR B CA 1
ATOM 3806 C C . THR B 1 186 ? -8.719 13.758 15 1 98.25 186 THR B C 1
ATOM 3808 O O . THR B 1 186 ? -9.289 14.797 14.648 1 98.25 186 THR B O 1
ATOM 3811 N N . LEU B 1 187 ? -9.117 12.562 14.609 1 98.62 187 LEU B N 1
ATOM 3812 C CA . LEU B 1 187 ? -10.219 12.406 13.672 1 98.62 187 LEU B CA 1
ATOM 3813 C C . LEU B 1 187 ? -11.508 12.992 14.242 1 98.62 187 LEU B C 1
ATOM 3815 O O . LEU B 1 187 ? -12.203 13.758 13.562 1 98.62 187 LEU B O 1
ATOM 3819 N N . VAL B 1 188 ? -11.797 12.641 15.461 1 98.56 188 VAL B N 1
ATOM 3820 C CA . VAL B 1 188 ? -13.031 13.086 16.109 1 98.56 188 VAL B CA 1
ATOM 3821 C C . VAL B 1 188 ? -13.023 14.609 16.234 1 98.56 188 VAL B C 1
ATOM 3823 O O . VAL B 1 188 ? -14.023 15.266 15.945 1 98.56 188 VAL B O 1
ATOM 3826 N N . LYS B 1 189 ? -11.891 15.125 16.641 1 98.06 189 LYS B N 1
ATOM 3827 C CA . LYS B 1 189 ? -11.742 16.578 16.766 1 98.06 189 LYS B CA 1
ATOM 3828 C C . LYS B 1 189 ? -11.992 17.266 15.422 1 98.06 189 LYS B C 1
ATOM 3830 O O . LYS B 1 189 ? -12.781 18.219 15.352 1 98.06 189 LYS B O 1
ATOM 3835 N N . GLU B 1 190 ? -11.328 16.812 14.312 1 98.31 190 GLU B N 1
ATOM 3836 C CA . GLU B 1 190 ? -11.469 17.422 12.992 1 98.31 190 GLU B CA 1
ATOM 3837 C C . GLU B 1 190 ? -12.898 17.297 12.469 1 98.31 190 GLU B C 1
ATOM 3839 O O . GLU B 1 190 ? -13.406 18.219 11.812 1 98.31 190 GLU B O 1
ATOM 3844 N N . CYS B 1 191 ? -13.562 16.188 12.742 1 98.5 191 CYS B N 1
ATOM 3845 C CA . CYS B 1 191 ? -14.945 15.969 12.328 1 98.5 191 CYS B CA 1
ATOM 3846 C C . CYS B 1 191 ? -15.859 17.031 12.93 1 98.5 191 CYS B C 1
ATOM 3848 O O . CYS B 1 191 ? -16.703 17.594 12.234 1 98.5 191 CYS B O 1
ATOM 3850 N N . GLN B 1 192 ? -15.672 17.25 14.203 1 98 192 GLN B N 1
ATOM 3851 C CA . GLN B 1 192 ? -16.484 18.25 14.891 1 98 192 GLN B CA 1
ATOM 3852 C C . GLN B 1 192 ? -16.172 19.656 14.391 1 98 192 GLN B C 1
ATOM 3854 O O . GLN B 1 192 ? -17.078 20.438 14.102 1 98 192 GLN B O 1
ATOM 3859 N N . GLU B 1 193 ? -14.891 20.016 14.266 1 97.69 193 GLU B N 1
ATOM 3860 C CA . GLU B 1 193 ? -14.453 21.359 13.898 1 97.69 193 GLU B CA 1
ATOM 3861 C C . GLU B 1 193 ? -14.836 21.688 12.453 1 97.69 193 GLU B C 1
ATOM 3863 O O . GLU B 1 193 ? -15.344 22.781 12.18 1 97.69 193 GLU B O 1
ATOM 3868 N N . GLU B 1 194 ? -14.633 20.734 11.539 1 97.62 194 GLU B N 1
ATOM 3869 C CA . GLU B 1 194 ? -14.766 21.062 10.117 1 97.62 194 GLU B CA 1
ATOM 3870 C C . GLU B 1 194 ? -16.188 20.812 9.617 1 97.62 194 GLU B C 1
ATOM 3872 O O . GLU B 1 194 ? -16.703 21.578 8.805 1 97.62 194 GLU B O 1
ATOM 3877 N N . ALA B 1 195 ? -16.891 19.766 10.141 1 98.38 195 ALA B N 1
ATOM 3878 C CA . ALA B 1 195 ? -18.141 19.328 9.516 1 98.38 195 ALA B CA 1
ATOM 3879 C C . ALA B 1 195 ? -19.25 19.203 10.547 1 98.38 195 ALA B C 1
ATOM 3881 O O . ALA B 1 195 ? -20.328 18.672 10.242 1 98.38 195 ALA B O 1
ATOM 3882 N N . CYS B 1 196 ? -19.016 19.578 11.82 1 98.25 196 CYS B N 1
ATOM 3883 C CA . CYS B 1 196 ? -19.969 19.531 12.914 1 98.25 196 CYS B CA 1
ATOM 3884 C C . CYS B 1 196 ? -20.547 18.125 13.078 1 98.25 196 CYS B C 1
ATOM 3886 O O . CYS B 1 196 ? -21.75 17.969 13.328 1 98.25 196 CYS B O 1
ATOM 3888 N N . ILE B 1 197 ? -19.781 17.109 12.836 1 98.5 197 ILE B N 1
ATOM 3889 C CA . ILE B 1 197 ? -20.172 15.734 13.164 1 98.5 197 ILE B CA 1
ATOM 3890 C C . ILE B 1 197 ? -20.031 15.508 14.664 1 98.5 197 ILE B C 1
ATOM 3892 O O . ILE B 1 197 ? -18.953 15.703 15.234 1 98.5 197 ILE B O 1
ATOM 3896 N N . PRO B 1 198 ? -21.094 15.141 15.328 1 97.81 198 PRO B N 1
ATOM 3897 C CA . PRO B 1 198 ? -20.984 14.906 16.766 1 97.81 198 PRO B CA 1
ATOM 3898 C C . PRO B 1 198 ? -19.969 13.828 17.125 1 97.81 198 PRO B C 1
ATOM 3900 O O . PRO B 1 198 ? -19.844 12.836 16.406 1 97.81 198 PRO B O 1
ATOM 3903 N N . PRO B 1 199 ? -19.297 14 18.234 1 97.88 199 PRO B N 1
ATOM 3904 C CA . PRO B 1 199 ? -18.266 13.039 18.625 1 97.88 199 PRO B CA 1
ATOM 3905 C C . PRO B 1 199 ? -18.781 11.602 18.672 1 97.88 199 PRO B C 1
ATOM 3907 O O . PRO B 1 199 ? -18.062 10.672 18.297 1 97.88 199 PRO B O 1
ATOM 3910 N N . SER B 1 200 ? -20.031 11.398 19.094 1 97.44 200 SER B N 1
ATOM 3911 C CA . SER B 1 200 ? -20.594 10.055 19.188 1 97.44 200 SER B CA 1
ATOM 3912 C C . SER B 1 200 ? -20.703 9.414 17.812 1 97.44 200 SER B C 1
ATOM 3914 O O . SER B 1 200 ? -20.5 8.211 17.656 1 97.44 200 SER B O 1
ATOM 3916 N N . LEU B 1 201 ? -21.078 10.242 16.828 1 97.88 201 LEU B N 1
ATOM 3917 C CA . LEU B 1 201 ? -21.172 9.758 15.461 1 97.88 201 LEU B CA 1
ATOM 3918 C C . LEU B 1 201 ? -19.781 9.578 14.852 1 97.88 201 LEU B C 1
ATOM 3920 O O . LEU B 1 201 ? -19.5 8.562 14.211 1 97.88 201 LEU B O 1
ATOM 3924 N N . ALA B 1 202 ? -18.891 10.531 15.055 1 98.38 202 ALA B N 1
ATOM 3925 C CA . ALA B 1 202 ? -17.516 10.477 14.547 1 98.38 202 ALA B CA 1
ATOM 3926 C C . ALA B 1 202 ? -16.781 9.25 15.07 1 98.38 202 ALA B C 1
ATOM 3928 O O . ALA B 1 202 ? -15.961 8.656 14.367 1 98.38 202 ALA B O 1
ATOM 3929 N N . ALA B 1 203 ? -17.125 8.859 16.281 1 96.69 203 ALA B N 1
ATOM 3930 C CA . ALA B 1 203 ? -16.453 7.738 16.938 1 96.69 203 ALA B CA 1
ATOM 3931 C C . ALA B 1 203 ? -16.797 6.418 16.266 1 96.69 203 ALA B C 1
ATOM 3933 O O . ALA B 1 203 ? -16.125 5.402 16.484 1 96.69 203 ALA B O 1
ATOM 3934 N N . GLN B 1 204 ? -17.797 6.43 15.422 1 97.5 204 GLN B N 1
ATOM 3935 C CA . GLN B 1 204 ? -18.203 5.227 14.703 1 97.5 204 GLN B CA 1
ATOM 3936 C C . GLN B 1 204 ? -17.391 5.047 13.43 1 97.5 204 GLN B C 1
ATOM 3938 O O . GLN B 1 204 ? -17.516 4.031 12.742 1 97.5 204 GLN B O 1
ATOM 3943 N N . ALA B 1 205 ? -16.531 6.035 13.117 1 98.69 205 ALA B N 1
ATOM 3944 C CA . ALA B 1 205 ? -15.688 5.91 11.93 1 98.69 205 ALA B CA 1
ATOM 3945 C C . ALA B 1 205 ? -14.766 4.703 12.039 1 98.69 205 ALA B C 1
ATOM 3947 O O . ALA B 1 205 ? -14.211 4.434 13.109 1 98.69 205 ALA B O 1
ATOM 3948 N N . ARG B 1 206 ? -14.648 3.971 10.977 1 98.44 206 ARG B N 1
ATOM 3949 C CA . ARG B 1 206 ? -13.82 2.771 10.938 1 98.44 206 ARG B CA 1
ATOM 3950 C C . ARG B 1 206 ? -12.469 3.061 10.297 1 98.44 206 ARG B C 1
ATOM 3952 O O . ARG B 1 206 ? -12.398 3.553 9.164 1 98.44 206 ARG B O 1
ATOM 3959 N N . PRO B 1 207 ? -11.344 2.809 11.117 1 98.81 207 PRO B N 1
ATOM 3960 C CA . PRO B 1 207 ? -10.055 2.861 10.422 1 98.81 207 PRO B CA 1
ATOM 3961 C C . PRO B 1 207 ? -9.938 1.8 9.328 1 98.81 207 PRO B C 1
ATOM 3963 O O . PRO B 1 207 ? -10.328 0.648 9.531 1 98.81 207 PRO B O 1
ATOM 3966 N N . VAL B 1 208 ? -9.414 2.189 8.18 1 98.88 208 VAL B N 1
ATOM 3967 C CA . VAL B 1 208 ? -9.438 1.255 7.059 1 98.88 208 VAL B CA 1
ATOM 3968 C C . VAL B 1 208 ? -8.031 1.119 6.469 1 98.88 208 VAL B C 1
ATOM 3970 O O . VAL B 1 208 ? -7.848 0.457 5.445 1 98.88 208 VAL B O 1
ATOM 3973 N N . GLY B 1 209 ? -7.023 1.708 7.031 1 98.75 209 GLY B N 1
ATOM 3974 C CA . GLY B 1 209 ? -5.656 1.679 6.535 1 98.75 209 GLY B CA 1
ATOM 3975 C C . GLY B 1 209 ? -5.012 3.051 6.484 1 98.75 209 GLY B C 1
ATOM 3976 O O . GLY B 1 209 ? -5.449 3.977 7.168 1 98.75 209 GLY B O 1
ATOM 3977 N N . THR B 1 210 ? -3.912 3.15 5.754 1 98.88 210 THR B N 1
ATOM 3978 C CA . THR B 1 210 ? -3.215 4.41 5.512 1 98.88 210 THR B CA 1
ATOM 3979 C C . THR B 1 210 ? -2.859 4.555 4.035 1 98.88 210 THR B C 1
ATOM 3981 O O . THR B 1 210 ? -2.83 3.568 3.297 1 98.88 210 THR B O 1
ATOM 3984 N N . ILE B 1 211 ? -2.746 5.715 3.609 1 98.81 211 ILE B N 1
ATOM 3985 C CA . ILE B 1 211 ? -1.997 6.004 2.391 1 98.81 211 ILE B CA 1
ATOM 3986 C C . ILE B 1 211 ? -0.702 6.73 2.74 1 98.81 211 ILE B C 1
ATOM 3988 O O . ILE B 1 211 ? -0.622 7.414 3.766 1 98.81 211 ILE B O 1
ATOM 3992 N N . SER B 1 212 ? 0.294 6.562 1.972 1 98.75 212 SER B N 1
ATOM 3993 C CA . SER B 1 212 ? 1.596 7.18 2.199 1 98.75 212 SER B CA 1
ATOM 3994 C C . SER B 1 212 ? 2.25 7.59 0.883 1 98.75 212 SER B C 1
ATOM 3996 O O . SER B 1 212 ? 2.139 6.879 -0.118 1 98.75 212 SER B O 1
ATOM 3998 N N . TYR B 1 213 ? 2.828 8.703 0.863 1 98.69 213 TYR B N 1
ATOM 3999 C CA . TYR B 1 213 ? 3.471 9.297 -0.302 1 98.69 213 TYR B CA 1
ATOM 4000 C C . TYR B 1 213 ? 4.52 10.32 0.118 1 98.69 213 TYR B C 1
ATOM 4002 O O . TYR B 1 213 ? 4.531 10.773 1.265 1 98.69 213 TYR B O 1
ATOM 4010 N N . THR B 1 214 ? 5.453 10.633 -0.732 1 98.75 214 THR B N 1
ATOM 4011 C CA . THR B 1 214 ? 6.434 11.695 -0.544 1 98.75 214 THR B CA 1
ATOM 4012 C C . THR B 1 214 ? 6.508 12.586 -1.779 1 98.75 214 THR B C 1
ATOM 4014 O O . THR B 1 214 ? 6.809 12.117 -2.877 1 98.75 214 THR B O 1
ATOM 4017 N N . TYR B 1 215 ? 6.164 13.789 -1.636 1 98.31 215 TYR B N 1
ATOM 4018 C CA . TYR B 1 215 ? 6.32 14.734 -2.738 1 98.31 215 TYR B CA 1
ATOM 4019 C C . TYR B 1 215 ? 7.18 15.922 -2.32 1 98.31 215 TYR B C 1
ATOM 4021 O O . TYR B 1 215 ? 7.477 16.094 -1.135 1 98.31 215 TYR B O 1
ATOM 4029 N N . GLU B 1 216 ? 7.691 16.594 -3.246 1 97.94 216 GLU B N 1
ATOM 4030 C CA . GLU B 1 216 ? 8.453 17.828 -3.016 1 97.94 216 GLU B CA 1
ATOM 4031 C C . GLU B 1 216 ? 7.941 18.969 -3.887 1 97.94 216 GLU B C 1
ATOM 4033 O O . GLU B 1 216 ? 7.379 18.734 -4.957 1 97.94 216 GLU B O 1
ATOM 4038 N N . ASP B 1 217 ? 7.918 20.078 -3.414 1 94.75 217 ASP B N 1
ATOM 4039 C CA . ASP B 1 217 ? 7.664 21.312 -4.16 1 94.75 217 ASP B CA 1
ATOM 4040 C C . ASP B 1 217 ? 8.531 22.453 -3.639 1 94.75 217 ASP B C 1
ATOM 4042 O O . ASP B 1 217 ? 9.562 22.234 -3.012 1 94.75 217 ASP B O 1
ATOM 4046 N N . HIS B 1 218 ? 8.195 23.703 -3.971 1 91.56 218 HIS B N 1
ATOM 4047 C CA . HIS B 1 218 ? 9.031 24.859 -3.648 1 91.56 218 HIS B CA 1
ATOM 4048 C C . HIS B 1 218 ? 9.18 25.031 -2.139 1 91.56 218 HIS B C 1
ATOM 4050 O O . HIS B 1 218 ? 10.094 25.703 -1.673 1 91.56 218 HIS B O 1
ATOM 4056 N N . ARG B 1 219 ? 8.375 24.359 -1.357 1 93 219 ARG B N 1
ATOM 4057 C CA . ARG B 1 219 ? 8.398 24.5 0.095 1 93 219 ARG B CA 1
ATOM 4058 C C . ARG B 1 219 ? 9.375 23.516 0.724 1 93 219 ARG B C 1
ATOM 4060 O O . ARG B 1 219 ? 9.852 23.734 1.839 1 93 219 ARG B O 1
ATOM 4067 N N . GLY B 1 220 ? 9.578 22.406 0.063 1 96.5 220 GLY B N 1
ATOM 4068 C CA . GLY B 1 220 ? 10.445 21.375 0.601 1 96.5 220 GLY B CA 1
ATOM 4069 C C . GLY B 1 220 ? 9.953 19.969 0.318 1 96.5 220 GLY B C 1
ATOM 4070 O O . GLY B 1 220 ? 9.414 19.703 -0.758 1 96.5 220 GLY B O 1
ATOM 4071 N N . ILE B 1 221 ? 10.32 19.078 1.245 1 98.19 221 ILE B N 1
ATOM 4072 C CA . ILE B 1 221 ? 10 17.656 1.094 1 98.19 221 ILE B CA 1
ATOM 4073 C C . ILE B 1 221 ? 8.867 17.281 2.051 1 98.19 221 ILE B C 1
ATOM 4075 O O . ILE B 1 221 ? 8.906 17.625 3.232 1 98.19 221 ILE B O 1
ATOM 4079 N N . PHE B 1 222 ? 7.859 16.562 1.544 1 98.19 222 PHE B N 1
ATOM 4080 C CA . PHE B 1 222 ? 6.68 16.219 2.33 1 98.19 222 PHE B CA 1
ATOM 4081 C C . PHE B 1 222 ? 6.488 14.703 2.377 1 98.19 222 PHE B C 1
ATOM 4083 O O . PHE B 1 222 ? 5.684 14.156 1.622 1 98.19 222 PHE B O 1
ATOM 4090 N N . PRO B 1 223 ? 7.219 13.961 3.189 1 98.5 223 PRO B N 1
ATOM 4091 C CA . PRO B 1 223 ? 6.832 12.578 3.488 1 98.5 223 PRO B CA 1
ATOM 4092 C C . PRO B 1 223 ? 5.582 12.484 4.359 1 98.5 223 PRO B C 1
ATOM 4094 O O . PRO B 1 223 ? 5.582 12.961 5.496 1 98.5 223 PRO B O 1
ATOM 4097 N N . GLU B 1 224 ? 4.492 11.898 3.826 1 98.5 224 GLU B N 1
ATOM 4098 C CA . GLU B 1 224 ? 3.195 11.969 4.492 1 98.5 224 GLU B CA 1
ATOM 4099 C C . GLU B 1 224 ? 2.582 10.578 4.641 1 98.5 224 GLU B C 1
ATOM 4101 O O . GLU B 1 224 ? 2.656 9.758 3.723 1 98.5 224 GLU B O 1
ATOM 4106 N N . CYS B 1 225 ? 2.115 10.273 5.766 1 98.62 225 CYS B N 1
ATOM 4107 C CA . CYS B 1 225 ? 1.27 9.117 6.043 1 98.62 225 CYS B CA 1
ATOM 4108 C C . CYS B 1 225 ? -0.089 9.547 6.582 1 98.62 225 CYS B C 1
ATOM 4110 O O . CYS B 1 225 ? -0.169 10.203 7.621 1 98.62 225 CYS B O 1
ATOM 4112 N N . GLN B 1 226 ? -1.143 9.234 5.895 1 98.88 226 GLN B N 1
ATOM 4113 C CA . GLN B 1 226 ? -2.494 9.625 6.277 1 98.88 226 GLN B CA 1
ATOM 4114 C C . GLN B 1 226 ? -3.312 8.422 6.727 1 98.88 226 GLN B C 1
ATOM 4116 O O . GLN B 1 226 ? -3.5 7.473 5.961 1 98.88 226 GLN B O 1
ATOM 4121 N N . PHE B 1 227 ? -3.734 8.438 7.957 1 98.88 227 PHE B N 1
ATOM 4122 C CA . PHE B 1 227 ? -4.676 7.43 8.43 1 98.88 227 PHE B CA 1
ATOM 4123 C C . PHE B 1 227 ? -6.066 7.676 7.855 1 98.88 227 PHE B C 1
ATOM 4125 O O . PHE B 1 227 ? -6.605 8.773 7.973 1 98.88 227 PHE B O 1
ATOM 4132 N N . VAL B 1 228 ? -6.633 6.684 7.254 1 98.94 228 VAL B N 1
ATOM 4133 C CA . VAL B 1 228 ? -7.887 6.84 6.52 1 98.94 228 VAL B CA 1
ATOM 4134 C C . VAL B 1 228 ? -9.023 6.168 7.289 1 98.94 228 VAL B C 1
ATOM 4136 O O . VAL B 1 228 ? -8.867 5.051 7.789 1 98.94 228 VAL B O 1
ATOM 4139 N N . PHE B 1 229 ? -10.141 6.859 7.422 1 98.94 229 PHE B N 1
ATOM 4140 C CA . PHE B 1 229 ? -11.344 6.355 8.07 1 98.94 229 PHE B CA 1
ATOM 4141 C C . PHE B 1 229 ? -12.547 6.449 7.133 1 98.94 229 PHE B C 1
ATOM 4143 O O . PHE B 1 229 ? -12.633 7.375 6.324 1 98.94 229 PHE B O 1
ATOM 4150 N N . ASP B 1 230 ? -13.383 5.492 7.211 1 98.88 230 ASP B N 1
ATOM 4151 C CA . ASP B 1 230 ? -14.695 5.543 6.574 1 98.88 230 ASP B CA 1
ATOM 4152 C C . ASP B 1 230 ? -15.805 5.68 7.613 1 98.88 230 ASP B C 1
ATOM 4154 O O . ASP B 1 230 ? -15.758 5.051 8.672 1 98.88 230 ASP B O 1
ATOM 4158 N N . LEU B 1 231 ? -16.719 6.496 7.371 1 98.81 231 LEU B N 1
ATOM 4159 C CA . LEU B 1 231 ? -17.891 6.652 8.219 1 98.81 231 LEU B CA 1
ATOM 4160 C C . LEU B 1 231 ? -19.172 6.648 7.387 1 98.81 231 LEU B C 1
ATOM 4162 O O . LEU B 1 231 ? -19.359 7.527 6.543 1 98.81 231 LEU B O 1
ATOM 4166 N N . GLU B 1 232 ? -19.984 5.637 7.523 1 97.75 232 GLU B N 1
ATOM 4167 C CA . GLU B 1 232 ? -21.312 5.648 6.914 1 97.75 232 GLU B CA 1
ATOM 4168 C C . GLU B 1 232 ? -22.266 6.527 7.711 1 97.75 232 GLU B C 1
ATOM 4170 O O . GLU B 1 232 ? -22.578 6.23 8.867 1 97.75 232 GLU B O 1
ATOM 4175 N N . LEU B 1 233 ? -22.688 7.574 7.121 1 98 233 LEU B N 1
ATOM 4176 C CA . LEU B 1 233 ? -23.562 8.539 7.777 1 98 233 LEU B CA 1
ATOM 4177 C C . LEU B 1 233 ? -25.031 8.211 7.512 1 98 233 LEU B C 1
ATOM 4179 O O . LEU B 1 233 ? -25.375 7.695 6.445 1 98 233 LEU B O 1
ATOM 4183 N N . PRO B 1 234 ? -25.891 8.516 8.539 1 95.56 234 PRO B N 1
ATOM 4184 C CA . PRO B 1 234 ? -27.312 8.375 8.266 1 95.56 234 PRO B CA 1
ATOM 4185 C C . PRO B 1 234 ? -27.781 9.211 7.066 1 95.56 234 PRO B C 1
ATOM 4187 O O . PRO B 1 234 ? -27.219 10.281 6.805 1 95.56 234 PRO B O 1
ATOM 4190 N N . GLU B 1 235 ? -28.781 8.703 6.418 1 94.31 235 GLU B N 1
ATOM 4191 C CA . GLU B 1 235 ? -29.266 9.375 5.215 1 94.31 235 GLU B CA 1
ATOM 4192 C C . GLU B 1 235 ? -29.719 10.797 5.523 1 94.31 235 GLU B C 1
ATOM 4194 O O . GLU B 1 235 ? -29.609 11.688 4.68 1 94.31 235 GLU B O 1
ATOM 4199 N N . GLU B 1 236 ? -30.203 11.039 6.762 1 93.56 236 GLU B N 1
ATOM 4200 C CA . GLU B 1 236 ? -30.781 12.328 7.141 1 93.56 236 GLU B CA 1
ATOM 4201 C C . GLU B 1 236 ? -29.688 13.289 7.609 1 93.56 236 GLU B C 1
ATOM 4203 O O . GLU B 1 236 ? -29.938 14.484 7.762 1 93.56 236 GLU B O 1
ATOM 4208 N N . PHE B 1 237 ? -28.5 12.758 7.797 1 95.69 237 PHE B N 1
ATOM 4209 C CA . PHE B 1 237 ? -27.422 13.609 8.289 1 95.69 237 PHE B CA 1
ATOM 4210 C C . PHE B 1 237 ? -26.906 14.516 7.18 1 95.69 237 PHE B C 1
ATOM 4212 O O . PHE B 1 237 ? -26.703 14.07 6.047 1 95.69 237 PHE B O 1
ATOM 4219 N N . GLU B 1 238 ? -26.672 15.766 7.516 1 96.81 238 GLU B N 1
ATOM 4220 C CA . GLU B 1 238 ? -26.031 16.734 6.637 1 96.81 238 GLU B CA 1
ATOM 4221 C C . GLU B 1 238 ? -24.906 17.484 7.371 1 96.81 238 GLU B C 1
ATOM 4223 O O . GLU B 1 238 ? -25.156 18.094 8.414 1 96.81 238 GLU B O 1
ATOM 4228 N N . PRO B 1 239 ? -23.766 17.359 6.828 1 98.19 239 PRO B N 1
ATOM 4229 C CA . PRO B 1 239 ? -22.688 18.109 7.477 1 98.19 239 PRO B CA 1
ATOM 4230 C C . PRO B 1 239 ? -22.891 19.625 7.402 1 98.19 239 PRO B C 1
ATOM 4232 O O . PRO B 1 239 ? -23.531 20.125 6.469 1 98.19 239 PRO B O 1
ATOM 4235 N N . ARG B 1 240 ? -22.406 20.312 8.383 1 98 240 ARG B N 1
ATOM 4236 C CA . ARG B 1 240 ? -22.422 21.781 8.438 1 98 240 ARG B CA 1
ATOM 4237 C C . ARG B 1 240 ? -21.016 22.344 8.633 1 98 240 ARG B C 1
ATOM 4239 O O . ARG B 1 240 ? -20.188 21.734 9.312 1 98 240 ARG B O 1
ATOM 4246 N N . VAL B 1 241 ? -20.875 23.5 8.047 1 97.44 241 VAL B N 1
ATOM 4247 C CA . VAL B 1 241 ? -19.594 24.156 8.203 1 97.44 241 VAL B CA 1
ATOM 4248 C C . VAL B 1 241 ? -19.406 24.594 9.656 1 97.44 241 VAL B C 1
ATOM 4250 O O . VAL B 1 241 ? -20.25 25.281 10.219 1 97.44 241 VAL B O 1
ATOM 4253 N N . GLY B 1 242 ? -18.328 24.125 10.234 1 95.94 242 GLY B N 1
ATOM 4254 C CA . GLY B 1 242 ? -18.062 24.422 11.641 1 95.94 242 GLY B CA 1
ATOM 4255 C C . GLY B 1 242 ? -17.156 25.609 11.836 1 95.94 242 GLY B C 1
ATOM 4256 O O . GLY B 1 242 ? -17.625 26.734 12.016 1 95.94 242 GLY B O 1
ATOM 4257 N N . ASP B 1 243 ? -15.945 25.5 11.609 1 94.44 243 ASP B N 1
ATOM 4258 C CA . ASP B 1 243 ? -14.961 26.516 11.977 1 94.44 243 ASP B CA 1
ATOM 4259 C C . ASP B 1 243 ? -14.625 27.406 10.781 1 94.44 243 ASP B C 1
ATOM 4261 O O . ASP B 1 243 ? -13.688 28.203 10.844 1 94.44 243 ASP B O 1
ATOM 4265 N N . GLY B 1 244 ? -15.281 27.266 9.734 1 94.25 244 GLY B N 1
ATOM 4266 C CA . GLY B 1 244 ? -15.102 28.125 8.578 1 94.25 244 GLY B CA 1
ATOM 4267 C C . GLY B 1 244 ? -13.992 27.656 7.648 1 94.25 244 GLY B C 1
ATOM 4268 O O . GLY B 1 244 ? -13.734 28.297 6.621 1 94.25 244 GLY B O 1
ATOM 4269 N N . GLU B 1 245 ? -13.336 26.562 7.871 1 93.56 245 GLU B N 1
ATOM 4270 C CA . GLU B 1 245 ? -12.289 26.031 7 1 93.56 245 GLU B CA 1
ATOM 4271 C C . GLU B 1 245 ? -12.867 25.484 5.703 1 93.56 245 GLU B C 1
ATOM 4273 O O . GLU B 1 245 ? -12.195 25.469 4.676 1 93.56 245 GLU B O 1
ATOM 4278 N N . MET B 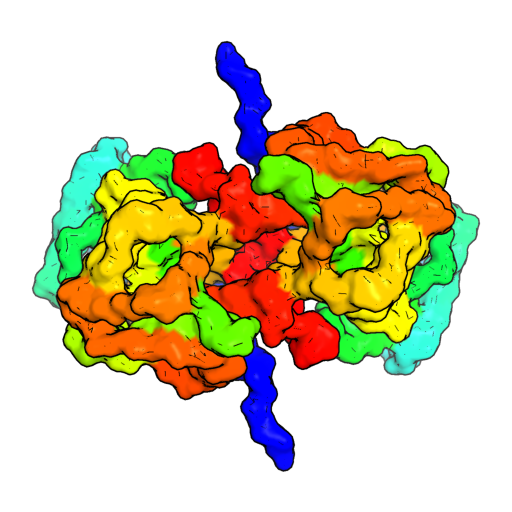1 246 ? -14.117 25.062 5.848 1 96.5 246 MET B N 1
ATOM 4279 C CA . MET B 1 246 ? -14.867 24.672 4.66 1 96.5 246 MET B CA 1
ATOM 4280 C C . MET B 1 246 ? -15.891 25.734 4.281 1 96.5 246 MET B C 1
ATOM 4282 O O . MET B 1 246 ? -16.359 26.484 5.141 1 96.5 246 MET B O 1
ATOM 4286 N N . GLN B 1 247 ? -16.109 25.844 3.031 1 97 247 GLN B N 1
ATOM 4287 C CA . GLN B 1 247 ? -17.141 26.781 2.598 1 97 247 GLN B CA 1
ATOM 4288 C C . GLN B 1 247 ? -18.484 26.078 2.395 1 97 247 GLN B C 1
ATOM 4290 O O . GLN B 1 247 ? -19.531 26.672 2.641 1 97 247 GLN B O 1
ATOM 4295 N N . GLU B 1 248 ? -18.438 24.906 1.903 1 97.62 248 GLU B N 1
ATOM 4296 C CA . GLU B 1 248 ? -19.656 24.141 1.686 1 97.62 248 GLU B CA 1
ATOM 4297 C C . GLU B 1 248 ? -19.359 22.656 1.544 1 97.62 248 GLU B C 1
ATOM 4299 O O . GLU B 1 248 ? -18.188 22.25 1.442 1 97.62 248 GLU B O 1
ATOM 4304 N N . PHE B 1 249 ? -20.406 21.875 1.614 1 98.31 249 PHE B N 1
ATOM 4305 C CA . PHE B 1 249 ? -20.312 20.422 1.423 1 98.31 249 PHE B CA 1
ATOM 4306 C C . PHE B 1 249 ? -21.219 19.969 0.278 1 98.31 249 PHE B C 1
ATOM 4308 O O . PHE B 1 249 ? -22.25 20.578 0.011 1 98.31 249 PHE B O 1
ATOM 4315 N N . TYR B 1 250 ? -20.75 18.906 -0.439 1 97.06 250 TYR B N 1
ATOM 4316 C CA . TYR B 1 250 ? -21.469 18.281 -1.542 1 97.06 250 TYR B CA 1
ATOM 4317 C C . TYR B 1 250 ? -21.672 16.797 -1.28 1 97.06 250 TYR B C 1
ATOM 4319 O O . TYR B 1 250 ? -20.781 16.125 -0.751 1 97.06 250 TYR B O 1
ATOM 4327 N N . LEU B 1 251 ? -22.828 16.422 -1.605 1 98.06 251 LEU B N 1
ATOM 4328 C CA . LEU B 1 251 ? -23.062 14.984 -1.699 1 98.06 251 LEU B CA 1
ATOM 4329 C C . LEU B 1 251 ? -23 14.516 -3.15 1 98.06 251 LEU B C 1
ATOM 4331 O O . LEU B 1 251 ? -23.859 14.891 -3.955 1 98.06 251 LEU B O 1
ATOM 4335 N N . LEU B 1 252 ? -22.031 13.727 -3.486 1 98.12 252 LEU B N 1
ATOM 4336 C CA . LEU B 1 252 ? -21.812 13.32 -4.871 1 98.12 252 LEU B CA 1
ATOM 4337 C C . LEU B 1 252 ? -21.906 11.812 -5.023 1 98.12 252 LEU B C 1
ATOM 4339 O O . LEU B 1 252 ? -21.5 11.062 -4.133 1 98.12 252 LEU B O 1
ATOM 4343 N N . GLY B 1 253 ? -22.484 11.391 -6.195 1 98.12 253 GLY B N 1
ATOM 4344 C CA . GLY B 1 253 ? -22.344 9.992 -6.539 1 98.12 253 GLY B CA 1
ATOM 4345 C C . GLY B 1 253 ? -20.906 9.578 -6.781 1 98.12 253 GLY B C 1
ATOM 4346 O O . GLY B 1 253 ? -20.062 10.414 -7.082 1 98.12 253 GLY B O 1
ATOM 4347 N N . LEU B 1 254 ? -20.641 8.312 -6.672 1 98.12 254 LEU B N 1
ATOM 4348 C CA . LEU B 1 254 ? -19.266 7.848 -6.742 1 98.12 254 LEU B CA 1
ATOM 4349 C C . LEU B 1 254 ? -18.688 8.07 -8.133 1 98.12 254 LEU B C 1
ATOM 4351 O O . LEU B 1 254 ? -17.469 8.258 -8.289 1 98.12 254 LEU B O 1
ATOM 4355 N N . ASP B 1 255 ? -19.531 8.055 -9.164 1 97.31 255 ASP B N 1
ATOM 4356 C CA . ASP B 1 255 ? -19.047 8.391 -10.492 1 97.31 255 ASP B CA 1
ATOM 4357 C C . ASP B 1 255 ? -18.578 9.836 -10.57 1 97.31 255 ASP B C 1
ATOM 4359 O O . ASP B 1 255 ? -17.562 10.141 -11.195 1 97.31 255 ASP B O 1
ATOM 4363 N N . GLU B 1 256 ? -19.344 10.688 -9.93 1 97.88 256 GLU B N 1
ATOM 4364 C CA . GLU B 1 256 ? -18.953 12.094 -9.883 1 97.88 256 GLU B CA 1
ATOM 4365 C C . GLU B 1 256 ? -17.656 12.289 -9.094 1 97.88 256 GLU B C 1
ATOM 4367 O O . GLU B 1 256 ? -16.828 13.117 -9.445 1 97.88 256 GLU B O 1
ATOM 4372 N N . VAL B 1 257 ? -17.547 11.547 -8.016 1 98.38 257 VAL B N 1
ATOM 4373 C CA . VAL B 1 257 ? -16.312 11.594 -7.234 1 98.38 257 VAL B CA 1
ATOM 4374 C C . VAL B 1 257 ? -15.133 11.141 -8.094 1 98.38 257 VAL B C 1
ATOM 4376 O O . VAL B 1 257 ? -14.078 11.773 -8.086 1 98.38 257 VAL B O 1
ATOM 4379 N N . LYS B 1 258 ? -15.359 10.023 -8.797 1 98 258 LYS B N 1
ATOM 4380 C CA . LYS B 1 258 ? -14.336 9.5 -9.695 1 98 258 LYS B CA 1
ATOM 4381 C C . LYS B 1 258 ? -13.883 10.562 -10.695 1 98 258 LYS B C 1
ATOM 4383 O O . LYS B 1 258 ? -12.688 10.758 -10.906 1 98 258 LYS B O 1
ATOM 4388 N N . ASP B 1 259 ? -14.805 11.281 -11.242 1 97.5 259 ASP B N 1
ATOM 4389 C CA . ASP B 1 259 ? -14.5 12.352 -12.188 1 97.5 259 ASP B CA 1
ATOM 4390 C C . ASP B 1 259 ? -13.766 13.5 -11.5 1 97.5 259 ASP B C 1
ATOM 4392 O O . ASP B 1 259 ? -12.82 14.062 -12.062 1 97.5 259 ASP B O 1
ATOM 4396 N N . ALA B 1 260 ? -14.172 13.812 -10.336 1 97.94 260 ALA B N 1
ATOM 4397 C CA . ALA B 1 260 ? -13.57 14.922 -9.586 1 97.94 260 ALA B CA 1
ATOM 4398 C C . ALA B 1 260 ? -12.094 14.656 -9.305 1 97.94 260 ALA B C 1
ATOM 4400 O O . ALA B 1 260 ? -11.273 15.578 -9.336 1 97.94 260 ALA B O 1
ATOM 4401 N N . ILE B 1 261 ? -11.734 13.445 -9.07 1 98 261 ILE B N 1
ATOM 4402 C CA . ILE B 1 261 ? -10.375 13.055 -8.734 1 98 261 ILE B CA 1
ATOM 4403 C C . ILE B 1 261 ? -9.422 13.508 -9.844 1 98 261 ILE B C 1
ATOM 4405 O O . ILE B 1 261 ? -8.289 13.914 -9.562 1 98 261 ILE B O 1
ATOM 4409 N N . THR B 1 262 ? -9.852 13.555 -11.094 1 95.44 262 THR B N 1
ATOM 4410 C CA . THR B 1 262 ? -8.961 13.852 -12.211 1 95.44 262 THR B CA 1
ATOM 4411 C C . THR B 1 262 ? -9.258 15.227 -12.789 1 95.44 262 THR B C 1
ATOM 4413 O O . THR B 1 262 ? -8.766 15.578 -13.867 1 95.44 262 THR B O 1
ATOM 4416 N N . SER B 1 263 ? -10.07 16.016 -12.156 1 94.81 263 SER B N 1
ATOM 4417 C CA . SER B 1 263 ? -10.523 17.297 -12.703 1 94.81 263 SER B CA 1
ATOM 4418 C C . SER B 1 263 ? -9.5 18.391 -12.461 1 94.81 263 SER B C 1
ATOM 4420 O O . SER B 1 263 ? -9.539 19.453 -13.102 1 94.81 263 SER B O 1
ATOM 4422 N N . GLY B 1 264 ? -8.633 18.219 -11.516 1 93.69 264 GLY B N 1
ATOM 4423 C CA . GLY B 1 264 ? -7.754 19.297 -11.086 1 93.69 264 GLY B CA 1
ATOM 4424 C C . GLY B 1 264 ? -8.359 20.172 -10.016 1 93.69 264 GLY B C 1
ATOM 4425 O O . GLY B 1 264 ? -7.68 21.031 -9.438 1 93.69 264 GLY B O 1
ATOM 4426 N N . ASP B 1 265 ? -9.57 19.906 -9.648 1 96.56 265 ASP B N 1
ATOM 4427 C CA . ASP B 1 265 ? -10.297 20.719 -8.672 1 96.56 265 ASP B CA 1
ATOM 4428 C C . ASP B 1 265 ? -10.227 20.078 -7.277 1 96.56 265 ASP B C 1
ATOM 4430 O O . ASP B 1 265 ? -10.797 20.625 -6.32 1 96.56 265 ASP B O 1
ATOM 4434 N N . PHE B 1 266 ? -9.609 19.016 -7.105 1 98.19 266 PHE B N 1
ATOM 4435 C CA . PHE B 1 266 ? -9.516 18.25 -5.867 1 98.19 266 PHE B CA 1
ATOM 4436 C C . PHE B 1 266 ? -8.148 18.422 -5.227 1 98.19 266 PHE B C 1
ATOM 4438 O O . PHE B 1 266 ? -7.121 18.25 -5.895 1 98.19 266 PHE B O 1
ATOM 4445 N N . LYS B 1 267 ? -8.086 18.891 -3.936 1 98.12 267 LYS B N 1
ATOM 4446 C CA . LYS B 1 267 ? -6.793 18.859 -3.264 1 98.12 267 LYS B CA 1
ATOM 4447 C C . LYS B 1 267 ? -6.113 17.5 -3.465 1 98.12 267 LYS B C 1
ATOM 4449 O O . LYS B 1 267 ? -6.688 16.453 -3.146 1 98.12 267 LYS B O 1
ATOM 4454 N N . PRO B 1 268 ? -4.91 17.484 -3.953 1 98.06 268 PRO B N 1
ATOM 4455 C CA . PRO B 1 268 ? -4.312 16.266 -4.473 1 98.06 268 PRO B CA 1
ATOM 4456 C C . PRO B 1 268 ? -4.297 15.133 -3.439 1 98.06 268 PRO B C 1
ATOM 4458 O O . PRO B 1 268 ? -4.641 13.992 -3.762 1 98.06 268 PRO B O 1
ATOM 4461 N N . ASN B 1 269 ? -3.881 15.391 -2.217 1 98 269 ASN B N 1
ATOM 4462 C CA . ASN B 1 269 ? -3.826 14.32 -1.229 1 98 269 ASN B CA 1
ATOM 4463 C C . ASN B 1 269 ? -5.219 13.805 -0.882 1 98 269 ASN B C 1
ATOM 4465 O O . ASN B 1 269 ? -5.402 12.609 -0.628 1 98 269 ASN B O 1
ATOM 4469 N N . CYS B 1 270 ? -6.211 14.656 -0.864 1 98.75 270 CYS B N 1
ATOM 4470 C CA . CYS B 1 270 ? -7.59 14.25 -0.622 1 98.75 270 CYS B CA 1
ATOM 4471 C C . CYS B 1 270 ? -8.117 13.391 -1.765 1 98.75 270 CYS B C 1
ATOM 4473 O O . CYS B 1 270 ? -8.891 12.461 -1.54 1 98.75 270 CYS B O 1
ATOM 4475 N N . ALA B 1 271 ? -7.703 13.773 -2.965 1 98.81 271 ALA B N 1
ATOM 4476 C CA . ALA B 1 271 ? -8.07 12.961 -4.125 1 98.81 271 ALA B CA 1
ATOM 4477 C C . ALA B 1 271 ? -7.543 11.539 -3.984 1 98.81 271 ALA B C 1
ATOM 4479 O O . ALA B 1 271 ? -8.219 10.578 -4.355 1 98.81 271 ALA B O 1
ATOM 4480 N N . LEU B 1 272 ? -6.336 11.375 -3.447 1 98.88 272 LEU B N 1
ATOM 4481 C CA . LEU B 1 272 ? -5.773 10.047 -3.227 1 98.88 272 LEU B CA 1
ATOM 4482 C C . LEU B 1 272 ? -6.621 9.258 -2.234 1 98.88 272 LEU B C 1
ATOM 4484 O O . LEU B 1 272 ? -6.84 8.055 -2.42 1 98.88 272 LEU B O 1
ATOM 4488 N N . VAL B 1 273 ? -7.059 9.914 -1.195 1 98.94 273 VAL B N 1
ATOM 4489 C CA . VAL B 1 273 ? -7.887 9.273 -0.181 1 98.94 273 VAL B CA 1
ATOM 4490 C C . VAL B 1 273 ? -9.203 8.82 -0.803 1 98.94 273 VAL B C 1
ATOM 4492 O O . VAL B 1 273 ? -9.68 7.711 -0.53 1 98.94 273 VAL B O 1
ATOM 4495 N N . ALA B 1 274 ? -9.781 9.672 -1.655 1 98.88 274 ALA B N 1
ATOM 4496 C CA . ALA B 1 274 ? -11.008 9.305 -2.359 1 98.88 274 ALA B CA 1
ATOM 4497 C C . ALA B 1 274 ? -10.766 8.133 -3.309 1 98.88 274 ALA B C 1
ATOM 4499 O O . ALA B 1 274 ? -11.602 7.242 -3.426 1 98.88 274 ALA B O 1
ATOM 4500 N N . LEU B 1 275 ? -9.656 8.172 -3.996 1 98.88 275 LEU B N 1
ATOM 4501 C CA . LEU B 1 275 ? -9.297 7.066 -4.879 1 98.88 275 LEU B CA 1
ATOM 4502 C C . LEU B 1 275 ? -9.227 5.754 -4.102 1 98.88 275 LEU B C 1
ATOM 4504 O O . LEU B 1 275 ? -9.766 4.738 -4.543 1 98.88 275 LEU B O 1
ATOM 4508 N N . ASP B 1 276 ? -8.539 5.82 -3.008 1 98.88 276 ASP B N 1
ATOM 4509 C CA . ASP B 1 276 ? -8.438 4.656 -2.131 1 98.88 276 ASP B CA 1
ATOM 4510 C C . ASP B 1 276 ? -9.82 4.117 -1.774 1 98.88 276 ASP B C 1
ATOM 4512 O O . ASP B 1 276 ? -10.039 2.904 -1.762 1 98.88 276 ASP B O 1
ATOM 4516 N N . PHE B 1 277 ? -10.75 4.984 -1.453 1 98.94 277 PHE B N 1
ATOM 4517 C CA . PHE B 1 277 ? -12.117 4.609 -1.121 1 98.94 277 PHE B CA 1
ATOM 4518 C C . PHE B 1 277 ? -12.781 3.896 -2.293 1 98.94 277 PHE B C 1
ATOM 4520 O O . PHE B 1 277 ? -13.398 2.842 -2.115 1 98.94 277 PHE B O 1
ATOM 4527 N N . LEU B 1 278 ? -12.68 4.492 -3.484 1 98.81 278 LEU B N 1
ATOM 4528 C CA . LEU B 1 278 ? -13.312 3.92 -4.672 1 98.81 278 LEU B CA 1
ATOM 4529 C C . LEU B 1 278 ? -12.781 2.516 -4.945 1 98.81 278 LEU B C 1
ATOM 4531 O O . LEU B 1 278 ? -13.531 1.631 -5.352 1 98.81 278 LEU B O 1
ATOM 4535 N N . ILE B 1 279 ? -11.5 2.289 -4.676 1 98.69 279 ILE B N 1
ATOM 4536 C CA . ILE B 1 279 ? -10.891 0.981 -4.891 1 98.69 279 ILE B CA 1
ATOM 4537 C C . ILE B 1 279 ? -11.406 -0.007 -3.848 1 98.69 279 ILE B C 1
ATOM 4539 O O . ILE B 1 279 ? -11.914 -1.078 -4.195 1 98.69 279 ILE B O 1
ATOM 4543 N N . ARG B 1 280 ? -11.414 0.377 -2.602 1 98.62 280 ARG B N 1
ATOM 4544 C CA . ARG B 1 280 ? -11.789 -0.519 -1.511 1 98.62 280 ARG B CA 1
ATOM 4545 C C . ARG B 1 280 ? -13.266 -0.896 -1.59 1 98.62 280 ARG B C 1
ATOM 4547 O O . ARG B 1 280 ? -13.664 -1.958 -1.109 1 98.62 280 ARG B O 1
ATOM 4554 N N . HIS B 1 281 ? -14.039 -0.056 -2.248 1 97.81 281 HIS B N 1
ATOM 4555 C CA . HIS B 1 281 ? -15.477 -0.287 -2.301 1 97.81 281 HIS B CA 1
ATOM 4556 C C . HIS B 1 281 ? -15.906 -0.827 -3.662 1 97.81 281 HIS B C 1
ATOM 4558 O O . HIS B 1 281 ? -17.094 -0.84 -3.988 1 97.81 281 HIS B O 1
ATOM 4564 N N . GLY B 1 282 ? -14.961 -1.229 -4.469 1 97.62 282 GLY B N 1
ATOM 4565 C CA . GLY B 1 282 ? -15.227 -1.956 -5.699 1 97.62 282 GLY B CA 1
ATOM 4566 C C . GLY B 1 282 ? -15.75 -1.07 -6.812 1 97.62 282 GLY B C 1
ATOM 4567 O O . GLY B 1 282 ? -16.344 -1.56 -7.773 1 97.62 282 GLY B O 1
ATOM 4568 N N . HIS B 1 283 ? -15.578 0.227 -6.641 1 97.62 283 HIS B N 1
ATOM 4569 C CA . HIS B 1 283 ? -16.031 1.145 -7.68 1 97.62 283 HIS B CA 1
ATOM 4570 C C . HIS B 1 283 ? -15 1.26 -8.797 1 97.62 283 HIS B C 1
ATOM 4572 O O . HIS B 1 283 ? -15.305 1.764 -9.883 1 97.62 283 HIS B O 1
ATOM 4578 N N . ILE B 1 284 ? -13.797 0.958 -8.562 1 97.44 284 ILE B N 1
ATOM 4579 C CA . ILE B 1 284 ? -12.766 0.712 -9.57 1 97.44 284 ILE B CA 1
ATOM 4580 C C . ILE B 1 284 ? -12.484 -0.786 -9.664 1 97.44 284 ILE B C 1
ATOM 4582 O O . ILE B 1 284 ? -12.172 -1.431 -8.664 1 97.44 284 ILE B O 1
ATOM 4586 N N . GLU B 1 285 ? -12.617 -1.349 -10.828 1 96.62 285 GLU B N 1
ATOM 4587 C CA . GLU B 1 285 ? -12.469 -2.791 -11.008 1 96.62 285 GLU B CA 1
ATOM 4588 C C . GLU B 1 285 ? -11.203 -3.125 -11.789 1 96.62 285 GLU B C 1
ATOM 4590 O O . GLU B 1 285 ? -10.891 -2.467 -12.781 1 96.62 285 GLU B O 1
ATOM 4595 N N . PRO B 1 286 ? -10.523 -4.156 -11.352 1 97.12 286 PRO B N 1
ATOM 4596 C CA . PRO B 1 286 ? -9.258 -4.492 -12 1 97.12 286 PRO B CA 1
ATOM 4597 C C . PRO B 1 286 ? -9.438 -4.93 -13.453 1 97.12 286 PRO B C 1
ATOM 4599 O O . PRO B 1 286 ? -8.531 -4.742 -14.273 1 97.12 286 PRO B O 1
ATOM 4602 N N . ASP B 1 287 ? -10.57 -5.531 -13.844 1 96 287 ASP B N 1
ATOM 4603 C CA . ASP B 1 287 ? -10.781 -5.984 -15.211 1 96 287 ASP B CA 1
ATOM 4604 C C . ASP B 1 287 ? -11 -4.805 -16.156 1 96 287 ASP B C 1
ATOM 4606 O O . ASP B 1 287 ? -10.852 -4.938 -17.375 1 96 287 ASP B O 1
ATOM 4610 N N . HIS B 1 288 ? -11.375 -3.617 -15.586 1 94.44 288 HIS B N 1
ATOM 4611 C CA . HIS B 1 288 ? -11.672 -2.453 -16.406 1 94.44 288 HIS B CA 1
ATOM 4612 C C . HIS B 1 288 ? -10.633 -1.355 -16.203 1 94.44 288 HIS B C 1
ATOM 4614 O O . HIS B 1 288 ? -10.703 -0.308 -16.859 1 94.44 288 HIS B O 1
ATOM 4620 N N . GLU B 1 289 ? -9.781 -1.482 -15.289 1 95.81 289 GLU B N 1
ATOM 4621 C CA . GLU B 1 289 ? -8.688 -0.551 -15.016 1 95.81 289 GLU B CA 1
ATOM 4622 C C . GLU B 1 289 ? -7.332 -1.234 -15.156 1 95.81 289 GLU B C 1
ATOM 4624 O O . GLU B 1 289 ? -6.84 -1.855 -14.211 1 95.81 289 GLU B O 1
ATOM 4629 N N . PRO B 1 290 ? -6.711 -1.024 -16.266 1 89.06 290 PRO B N 1
ATOM 4630 C CA . PRO B 1 290 ? -5.473 -1.755 -16.547 1 89.06 290 PRO B CA 1
ATOM 4631 C C . PRO B 1 290 ? -4.352 -1.428 -15.57 1 89.06 290 PRO B C 1
ATOM 4633 O O . PRO B 1 290 ? -3.477 -2.262 -15.328 1 89.06 290 PRO B O 1
ATOM 4636 N N . HIS B 1 291 ? -4.371 -0.201 -15.016 1 95.62 291 HIS B N 1
ATOM 4637 C CA . HIS B 1 291 ? -3.307 0.232 -14.117 1 95.62 291 HIS B CA 1
ATOM 4638 C C . HIS B 1 291 ? -3.695 0.015 -12.656 1 95.62 291 HIS B C 1
ATOM 4640 O O . HIS B 1 291 ? -3.119 0.632 -11.758 1 95.62 291 HIS B O 1
ATOM 4646 N N . TYR B 1 292 ? -4.672 -0.904 -12.438 1 97.5 292 TYR B N 1
ATOM 4647 C CA . TYR B 1 292 ? -5.27 -1.121 -11.125 1 97.5 292 TYR B CA 1
ATOM 4648 C C . TYR B 1 292 ? -4.195 -1.343 -10.07 1 97.5 292 TYR B C 1
ATOM 4650 O O . TYR B 1 292 ? -4.18 -0.661 -9.039 1 97.5 292 TYR B O 1
ATOM 4658 N N . SER B 1 293 ? -3.258 -2.264 -10.312 1 97.25 293 SER B N 1
ATOM 4659 C CA . SER B 1 293 ? -2.23 -2.59 -9.328 1 97.25 293 SER B CA 1
ATOM 4660 C C . SER B 1 293 ? -1.294 -1.409 -9.094 1 97.25 293 SER B C 1
ATOM 4662 O O . SER B 1 293 ? -0.843 -1.181 -7.969 1 97.25 293 SER B O 1
ATOM 4664 N N . GLU B 1 294 ? -0.977 -0.638 -10.125 1 96.56 294 GLU B N 1
ATOM 4665 C CA . GLU B 1 294 ? -0.115 0.534 -10.008 1 96.56 294 GLU B CA 1
ATOM 4666 C C . GLU B 1 294 ? -0.765 1.611 -9.141 1 96.56 294 GLU B C 1
ATOM 4668 O O . GLU B 1 294 ? -0.078 2.322 -8.406 1 96.56 294 GLU B O 1
ATOM 4673 N N . LEU B 1 295 ? -2.08 1.733 -9.352 1 98.06 295 LEU B N 1
ATOM 4674 C CA . LEU B 1 295 ? -2.797 2.707 -8.539 1 98.06 295 LEU B CA 1
ATOM 4675 C C . LEU B 1 295 ? -2.68 2.367 -7.055 1 98.06 295 LEU B C 1
ATOM 4677 O O . LEU B 1 295 ? -2.367 3.236 -6.234 1 98.06 295 LEU B O 1
ATOM 4681 N N . VAL B 1 296 ? -2.834 1.061 -6.703 1 98.62 296 VAL B N 1
ATOM 4682 C CA . VAL B 1 296 ? -2.803 0.627 -5.312 1 98.62 296 VAL B CA 1
ATOM 4683 C C . VAL B 1 296 ? -1.396 0.802 -4.746 1 98.62 296 VAL B C 1
ATOM 4685 O O . VAL B 1 296 ? -1.221 1.356 -3.658 1 98.62 296 VAL B O 1
ATOM 4688 N N . GLU B 1 297 ? -0.4 0.388 -5.469 1 97.81 297 GLU B N 1
ATOM 4689 C CA . GLU B 1 297 ? 0.981 0.541 -5.023 1 97.81 297 GLU B CA 1
ATOM 4690 C C . GLU B 1 297 ? 1.339 2.012 -4.828 1 97.81 297 GLU B C 1
ATOM 4692 O O . GLU B 1 297 ? 2.041 2.365 -3.879 1 97.81 297 GLU B O 1
ATOM 4697 N N . GLY B 1 298 ? 0.824 2.824 -5.762 1 98 298 GLY B N 1
ATOM 4698 C CA . GLY B 1 298 ? 1.123 4.246 -5.707 1 98 298 GLY B CA 1
ATOM 4699 C C . GLY B 1 298 ? 0.539 4.934 -4.484 1 98 298 GLY B C 1
ATOM 4700 O O . GLY B 1 298 ? 1.03 5.98 -4.062 1 98 298 GLY B O 1
ATOM 4701 N N . LEU B 1 299 ? -0.49 4.355 -3.914 1 98.75 299 LEU B N 1
ATOM 4702 C CA . LEU B 1 299 ? -1.151 4.922 -2.744 1 98.75 299 LEU B CA 1
ATOM 4703 C C . LEU B 1 299 ? -0.388 4.574 -1.469 1 98.75 299 LEU B C 1
ATOM 4705 O O . LEU B 1 299 ? -0.677 5.121 -0.401 1 98.75 299 LEU B O 1
ATOM 4709 N N . HIS B 1 300 ? 0.634 3.646 -1.575 1 98.62 300 HIS B N 1
ATOM 4710 C CA . HIS B 1 300 ? 1.266 3.107 -0.376 1 98.62 300 HIS B CA 1
ATOM 4711 C C . HIS B 1 300 ? 2.785 3.09 -0.515 1 98.62 300 HIS B C 1
ATOM 4713 O O . HIS B 1 300 ? 3.426 2.074 -0.235 1 98.62 300 HIS B O 1
ATOM 4719 N N . ARG B 1 301 ? 3.324 4.219 -0.87 1 97.12 301 ARG B N 1
ATOM 4720 C CA . ARG B 1 301 ? 4.773 4.301 -1.004 1 97.12 301 ARG B CA 1
ATOM 4721 C C . ARG B 1 301 ? 5.449 4.324 0.363 1 97.12 301 ARG B C 1
ATOM 4723 O O . ARG B 1 301 ? 4.977 4.992 1.285 1 97.12 301 ARG B O 1
ATOM 4730 N N . ARG B 1 302 ? 6.484 3.646 0.443 1 93.75 302 ARG B N 1
ATOM 4731 C CA . ARG B 1 302 ? 7.23 3.604 1.697 1 93.75 302 ARG B CA 1
ATOM 4732 C C . ARG B 1 302 ? 7.84 4.965 2.018 1 93.75 302 ARG B C 1
ATOM 4734 O O . ARG B 1 302 ? 8.375 5.633 1.133 1 93.75 302 ARG B O 1
ATOM 4741 N N . LEU B 1 303 ? 7.746 5.258 3.229 1 93.19 303 LEU B N 1
ATOM 4742 C CA . LEU B 1 303 ? 8.328 6.52 3.678 1 93.19 303 LEU B CA 1
ATOM 4743 C C . LEU B 1 303 ? 9.766 6.32 4.141 1 93.19 303 LEU B C 1
ATOM 4745 O O . LEU B 1 303 ? 10.117 5.254 4.645 1 93.19 303 LEU B O 1
#

pLDDT: mean 95.25, std 8.72, range [24.3, 98.94]

Solvent-accessible surface area (backbone atoms only — not comparable to full-atom values): 31070 Å² total; per-residue (Å²): 128,79,77,94,56,73,64,58,47,48,49,49,52,42,46,56,45,33,34,40,77,39,90,88,37,61,58,82,58,25,20,47,24,29,51,94,88,37,61,37,27,36,19,42,53,74,51,49,59,60,42,53,77,38,63,85,47,28,42,68,43,79,39,94,97,48,69,28,39,36,28,49,31,78,84,50,72,45,42,65,51,35,22,51,51,53,44,51,52,51,50,52,38,38,74,68,61,71,46,78,41,42,76,58,62,70,92,42,40,29,54,39,30,70,45,91,62,44,75,61,56,29,43,37,53,54,42,51,32,26,46,42,16,31,56,43,49,29,30,39,31,47,34,27,35,52,59,97,81,37,62,28,35,40,31,22,28,30,15,74,79,42,90,71,65,46,56,18,34,37,46,40,21,58,47,67,45,42,64,94,51,50,62,65,58,38,42,30,52,30,25,32,42,37,20,54,38,52,57,78,62,42,65,64,39,34,42,41,47,57,38,20,33,32,22,58,58,98,59,32,30,44,31,39,38,33,38,34,26,42,30,83,46,59,72,86,63,72,77,41,69,47,72,55,60,30,67,48,73,44,81,34,46,55,69,54,48,59,52,40,53,61,64,76,51,31,35,66,73,41,29,51,54,50,49,52,50,36,26,51,67,38,72,48,45,65,84,81,30,63,56,41,64,57,56,50,33,52,41,21,38,79,126,129,80,77,94,56,75,64,59,47,47,50,49,52,43,44,55,45,33,34,39,79,39,93,87,36,60,57,82,59,26,19,49,25,29,51,94,87,37,60,38,27,36,20,40,53,74,50,50,59,60,43,52,77,37,63,85,48,28,40,70,43,79,39,94,95,50,69,27,38,35,29,50,31,79,84,49,72,45,42,65,51,35,22,52,51,52,43,52,51,51,49,52,37,38,76,67,61,72,46,77,41,41,75,59,61,71,92,43,41,28,56,39,32,71,42,91,63,43,75,63,55,29,44,37,54,52,43,50,32,26,47,42,16,32,57,43,49,28,30,37,30,47,33,28,35,53,60,97,80,38,62,27,36,39,31,22,27,30,15,73,80,41,90,73,64,46,56,20,33,36,45,40,21,58,47,66,45,41,64,95,51,49,62,63,56,38,43,29,51,28,27,30,43,37,20,54,36,52,57,78,62,41,66,64,39,34,43,41,48,57,39,20,33,30,23,58,59,99,58,33,29,44,31,37,39,33,40,34,27,43,31,81,46,61,73,86,63,72,76,40,67,47,73,54,59,30,66,47,73,45,82,35,46,55,68,56,49,60,51,40,53,61,63,77,52,31,36,65,70,40,29,50,54,50,49,51,49,35,27,51,68,38,72,48,44,63,85,81,31,61,58,40,65,57,55,50,32,53,42,21,38,80,125

Nearest PDB structures (foldseek):
  3dup-assembly1_B  TM=9.596E-01  e=3.055E-33  Rhodospirillum rubrum ATCC 11170
  5qgk-assembly1_A  TM=7.313E-01  e=2.298E-07  Homo sapiens
  5qhg-assembly1_A  TM=7.667E-01  e=1.310E-06  Homo sapiens
  5t3p-assembly1_A  TM=7.275E-01  e=9.701E-07  Homo sapiens
  8zb3-assembly2_F  TM=3.588E-01  e=9.557E-09  Mycobacteroides abscessus

Foldseek 3Di:
DPPDDLQVLLVVLLCQLFVCPPPPHQVQQWAFEDEPRATFFTAHPVLLVVCVVPVQFWDWADDVVGRTHIYGDVVQPAQVSNQVSVQVVLVVCLVVVVAVLSVVFDVFKDFTDNDPPDDGRYIYTPSQCQNGGGEWEKEAEWEWEDDVRAIKTKWFFFDQPDPPLHGFIAHQWMDTDTPPDDHLRRQLVRNCQAFNDHSVQSSQWDFDAWFWHWHADSRHIYTYIYTYTYGYDDPPDGTDGHNRRTDDMDIGGLVVLSVSLSPVRHDSLRSLSSVVVCLVVCVDPCVVRVCSVVSVCSRHDDD/DPPDDLQVLLVVLLCQLFVCPPPPHQVQQWAFEDEPRATFFTAHPVLLVVCVVPVQFWDWADDVVGRTHIYGDVVQPAQVSNQVSVQVVLVVCLVVVVAVLSVVFDVFKDFTDNDPPDDGRYIYTPSQCQNGGGEWEKEAEWEWEDDVRAIKTKWFFFDQPDPPLHRFIAHQWMDTDTPPDDHLRRQLVRNCQAFNDHSVQSSQWAFDAWFWHWHADSRHIYTYIYTYTYGYDDPPDGTDGHNRRTDDMDIGGLVVLSVSLSPVRHDSLRSLSSVVVCLVVCVDPCVVRVCSVVSVCSRHDDD

Radius of gyration: 25.66 Å; Cα contacts (8 Å, |Δi|>4): 1321; chains: 2; bounding box: 66×70×64 Å